Protein AF-0000000080758234 (afdb_homodimer)

Solvent-accessible surface area (backbone atoms only — not comparable to full-atom values): 32566 Å² total; per-residue (Å²): 129,56,72,64,56,44,50,27,36,14,39,44,37,31,36,53,49,39,49,44,68,72,42,46,86,81,41,62,64,44,72,56,88,50,69,44,40,52,51,16,45,50,40,36,71,68,41,52,70,67,55,42,49,50,35,40,37,32,21,43,26,41,46,56,53,49,53,47,31,24,22,54,75,77,44,46,87,85,37,71,50,38,35,35,37,52,49,50,69,71,45,43,77,73,28,36,68,47,39,36,38,42,36,24,74,79,75,70,43,62,50,26,32,26,61,26,68,70,51,84,67,55,54,71,48,68,48,38,78,82,52,51,56,31,35,72,44,64,73,42,71,60,56,70,67,49,50,66,66,45,38,64,57,35,52,51,30,42,53,39,32,74,71,63,38,46,47,87,71,47,74,63,45,45,73,66,44,37,38,56,48,50,51,48,49,50,53,48,52,50,50,52,32,72,76,35,69,59,47,47,47,36,30,49,48,34,49,45,64,19,83,56,44,32,35,39,36,31,32,37,72,97,52,43,29,12,38,38,32,48,48,23,64,76,60,67,54,51,42,60,30,86,88,42,63,34,58,51,88,65,53,62,46,67,72,31,46,41,77,53,39,78,44,62,38,88,95,45,58,41,33,35,32,41,33,31,41,56,14,34,20,38,35,39,33,56,41,68,89,47,68,48,40,53,52,41,35,31,32,51,33,42,72,40,10,29,37,69,64,54,45,45,35,73,29,53,45,77,126,128,56,70,64,56,44,50,28,36,14,38,45,38,31,37,54,50,39,50,45,68,72,41,46,84,82,41,60,63,44,73,56,86,50,70,43,39,52,52,15,45,49,39,35,71,68,42,51,71,67,56,43,50,51,35,39,38,32,22,44,27,40,46,56,53,47,51,46,31,23,23,53,75,77,44,45,88,85,38,69,50,37,36,35,38,51,51,49,68,71,47,43,77,73,28,37,67,46,39,35,38,42,36,24,75,80,75,69,43,63,49,25,33,25,62,27,67,70,53,84,68,56,54,71,48,68,47,38,80,82,52,50,56,32,34,72,45,64,74,41,71,61,56,69,66,50,51,66,66,44,36,65,58,36,51,50,31,41,53,38,32,75,70,63,38,46,48,87,72,47,75,64,45,44,72,67,44,38,38,55,49,49,51,48,48,51,52,46,52,51,49,52,32,71,78,36,72,60,46,47,46,36,29,49,48,34,48,46,64,18,83,56,43,32,35,39,37,31,32,36,72,95,52,44,28,12,38,38,32,47,48,23,65,77,60,66,54,50,43,59,30,86,89,42,64,33,58,51,88,66,53,60,47,69,73,30,45,42,78,52,38,76,43,63,37,89,97,46,57,42,33,36,33,41,33,32,41,56,14,35,20,38,34,39,31,56,41,68,90,48,68,50,40,55,53,42,35,33,31,51,35,43,74,40,10,28,37,68,64,55,45,44,36,74,29,54,44,77,127

Sequence (638 aa):
MSIQTELGKAFEYACLQSIYNELADSQDVVIEQNSALEIARQKYENATPDMQNKMDLGADAAIRVILRLEPQLTTPLTNVPLYLSIQEDARGQQGDVRDILCIRRQNEWEIGLSCKHNHAAVKHSRLSRTIDFGELWFGIPCSESYFIEINPLFDELEELREQGELWRNISNKEERFYVPLLEAFIRELERLNQNNQGVIPERLLHYLLGRNDFYKIITIDNRRVTQVQAFNMYGTLNRNAGRERPLINVQQLPMPTRFYNIGFKPGSRNTVLVALDNGWTISLRIHNARTEVEPSLKFDVQLVGVPPLLYSHFEPWDTMSIQTELGKAFEYACLQSIYNELADSQDVVIEQNSALEIARQKYENATPDMQNKMDLGADAAIRVILRLEPQLTTPLTNVPLYLSIQEDARGQQGDVRDILCIRRQNEWEIGLSCKHNHAAVKHSRLSRTIDFGELWFGIPCSESYFIEINPLFDELEELREQGELWRNISNKEERFYVPLLEAFIRELERLNQNNQGVIPERLLHYLLGRNDFYKIITIDNRRVTQVQAFNMYGTLNRNAGRERPLINVQQLPMPTRFYNIGFKPGSRNTVLVALDNGWTISLRIHNARTEVEPSLKFDVQLVGVPPLLYSHFEPWDT

Organism: Acetivibrio thermocellus (strain ATCC 27405 / DSM 1237 / JCM 9322 / NBRC 103400 / NCIMB 10682 / NRRL B-4536 / VPI 7372) (NCBI:txid203119)

InterPro domains:
  IPR019059 Restriction endonuclease, type II, HaeIII [PF09556] (8-307)

pLDDT: mean 93.43, std 7.17, range [55.69, 98.69]

Secondary structure (DSSP, 8-state):
--HHHHHHHHHHHHHHHHHHHHHTTTS-EEEPP-HHHHHHHHHHHHS-HHHHHHHHHHHHHHHHHHHHH-HHHH--TT--PEEEEEPPHHHHHTT---SEEEEEGGGTEEEEEEEEES------EEEESS--HHHHHHSSPPPHHHHHHHHHHHHHHHHHHHTT-BGGG-TTHIIIIIHHHHHHHHHHHHHHHHHTTTTHHHHHHHHHH-SS-EEEEEEEGGGTEEEEEEE-SSS-SS--BTTB--SS--PPPPPP--EEEEEEPTT-SSEEEEEESTT-EEEEEEE-SSSB--SEEEEEEEEEEB-TT-EEEEEES--/--HHHHHHHHHHHHHHHHHHHHHTTTS-EEEPP-HHHHHHHHHHHHS-HHHHHHHHHHHHHHHHHHHHH-HHHH--TT--PEEEEEPPHHHHHTT---SEEEEEGGGTEEEEEEEEES------EEEESS--HHHHHHSSPPPHHHHHHHHHHHHHHHHHHHTT-BGGG-TTHIIIIIHHHHHHHHHHHHHHHHHTTTTHHHHHHHHHH-SS-EEEEEEEGGGTEEEEEEE-SSS-SS--BTTB--SS--PPPPPP--EEEEEEPTT-SSEEEEEESTT-EEEEEEE-SSSB--SEEEEEEEEEEB-TT-EEEEEES--

Foldseek 3Di:
DDPQVLLQLLLLLLLLVLLCVVAVVPAPEAEDDDPSNVSSPVSNVPDDPVSNVLSNLLSNLQVVVQCLLFVCSRPVPPQDDWYKYADDVVVVLVFAQFGMKIARPVVGAIAGEREGEQDDFWDKDKDFLPDQCCCSQQVHGFDPVLSVQQVVLLVVLVVQLVVFHFPVPDPPCLVSHQQSNLVSVLVRLVVVCVVPAQRSQQSNCCRGHHVHWHWYWYDDRVQQKIKIKTQQQPPSTRDADVVRGRPDDQDHQDGFRDWPDWAADVPDSFWIWTHTPSWWIKIWGWADPDRTRDSMIMTGIDTPTGHPSIDMDMGHSPD/DDPQVLLQLLLLLLLLVLLCVVAVVPAPEAEDDDPSNVSSPVSNVPDDPVSNVLSNLLSNLQVVVQCLLFVCSRPVPPQDDWYKYADDVVVVLVFAQFGMKIARPVVGAIAGEREGEQDDFWDKDKDFLPDQCCCVQQVHGFDPVLSVQQVVLLVVLVVQLVVFHFPVPDPPCLVSHQQSNLVSVLVRLVVVCVVPAQRSQQSNCCRGHHVHWHWYWYDDRVQQKIKIKTQQQPPRTRDADVVRGRPDDQDHQDGFRDWPDWAADVPDSFWIWTHTPSWWIKIWGWADPDRTRDSMIMTGIDTPTGHPSIDMDMGHSPD

Nearest PDB structures (foldseek):
  8tl6-assembly1_A  TM=3.313E-01  e=1.085E+00  Homo sapiens
  6rxt-assembly1_UO  TM=3.086E-01  e=2.098E+00  Thermochaetoides thermophila
  6n31-assembly1_A  TM=2.404E-01  e=1.464E+00  Homo sapiens
  8tnp-assembly1_A  TM=3.410E-01  e=2.227E+00  Homo sapiens
  7ajt-assembly1_UQ  TM=3.211E-01  e=4.852E+00  Saccharomyces cerevisiae S288C

Radius of gyration: 27.01 Å; Cα contacts (8 Å, |Δi|>4): 1315; chains: 2; bounding box: 69×83×59 Å

Structure (mmCIF, N/CA/C/O backbone):
data_AF-0000000080758234-model_v1
#
loop_
_entity.id
_entity.type
_entity.pdbx_description
1 polymer 'Type II site-specific deoxyribonuclease'
#
loop_
_atom_site.group_PDB
_atom_site.id
_atom_site.type_symbol
_atom_site.label_atom_id
_atom_site.label_alt_id
_atom_site.label_comp_id
_atom_site.label_asym_id
_atom_site.label_entity_id
_atom_site.label_seq_id
_atom_site.pdbx_PDB_ins_code
_atom_site.Cartn_x
_atom_site.Cartn_y
_atom_site.Cartn_z
_atom_site.occupancy
_atom_site.B_iso_or_equiv
_atom_site.auth_seq_id
_atom_site.auth_comp_id
_atom_site.auth_asym_id
_atom_site.auth_atom_id
_atom_site.pdbx_PDB_model_num
ATOM 1 N N . MET A 1 1 ? 1.981 33.906 2.078 1 56.47 1 MET A N 1
ATOM 2 C CA . MET A 1 1 ? 1.635 32.5 2.287 1 56.47 1 MET A CA 1
ATOM 3 C C . MET A 1 1 ? 0.884 31.938 1.085 1 56.47 1 MET A C 1
ATOM 5 O O . MET A 1 1 ? 0.025 32.625 0.514 1 56.47 1 MET A O 1
ATOM 9 N N . SER A 1 2 ? 1.388 30.859 0.595 1 69.38 2 SER A N 1
ATOM 10 C CA . SER A 1 2 ? 0.758 30.281 -0.589 1 69.38 2 SER A CA 1
ATOM 11 C C . SER A 1 2 ? -0.684 29.875 -0.306 1 69.38 2 SER A C 1
ATOM 13 O O . SER A 1 2 ? -1.067 29.703 0.852 1 69.38 2 SER A O 1
ATOM 15 N N . ILE A 1 3 ? -1.525 30.078 -1.223 1 69.62 3 ILE A N 1
ATOM 16 C CA . ILE A 1 3 ? -2.926 29.672 -1.146 1 69.62 3 ILE A CA 1
ATOM 17 C C . ILE A 1 3 ? -3.025 28.266 -0.574 1 69.62 3 ILE A C 1
ATOM 19 O O . ILE A 1 3 ? -3.906 27.984 0.241 1 69.62 3 ILE A O 1
ATOM 23 N N . GLN A 1 4 ? -2.082 27.469 -0.827 1 70.56 4 GLN A N 1
ATOM 24 C CA . GLN A 1 4 ? -2.082 26.078 -0.362 1 70.56 4 GLN A CA 1
ATOM 25 C C . GLN A 1 4 ? -1.855 26 1.146 1 70.56 4 GLN A C 1
ATOM 27 O O . GLN A 1 4 ? -2.51 25.219 1.84 1 70.56 4 GLN A O 1
ATOM 32 N N . THR A 1 5 ? -1.015 26.859 1.625 1 76.62 5 THR A N 1
ATOM 33 C CA . THR A 1 5 ? -0.722 26.891 3.053 1 76.62 5 THR A CA 1
ATOM 34 C C . THR A 1 5 ? -1.931 27.391 3.842 1 76.62 5 THR A C 1
ATOM 36 O O . THR A 1 5 ? -2.252 26.844 4.902 1 76.62 5 THR A O 1
ATOM 39 N N . GLU A 1 6 ? -2.631 28.312 3.277 1 85.56 6 GLU A N 1
ATOM 40 C CA . GLU A 1 6 ? -3.799 28.875 3.947 1 85.56 6 GLU A CA 1
ATOM 41 C C . GLU A 1 6 ? -4.934 27.859 4.023 1 85.56 6 GLU A C 1
ATOM 43 O O . GLU A 1 6 ? -5.566 27.703 5.07 1 85.56 6 GLU A O 1
ATOM 48 N N . LEU A 1 7 ? -5.113 27.203 2.971 1 88.31 7 LEU A N 1
ATOM 49 C CA . LEU A 1 7 ? -6.184 26.219 2.926 1 88.31 7 LEU A CA 1
ATOM 50 C C . LEU A 1 7 ? -5.852 25.016 3.803 1 88.31 7 LEU A C 1
ATOM 52 O O . LEU A 1 7 ? -6.75 24.391 4.383 1 88.31 7 LEU A O 1
ATOM 56 N N . GLY A 1 8 ? -4.562 24.75 3.855 1 90.19 8 GLY A N 1
ATOM 57 C CA . GLY A 1 8 ? -4.133 23.688 4.754 1 90.19 8 GLY A CA 1
ATOM 58 C C . GLY A 1 8 ? -4.453 23.969 6.211 1 90.19 8 GLY A C 1
ATOM 59 O O . GLY A 1 8 ? -4.996 23.125 6.91 1 90.19 8 GLY A O 1
ATOM 60 N N . LYS A 1 9 ? -4.18 25.203 6.609 1 92.94 9 LYS A N 1
ATOM 61 C CA . LYS A 1 9 ? -4.457 25.609 7.98 1 92.94 9 LYS A CA 1
ATOM 62 C C . LYS A 1 9 ? -5.957 25.656 8.25 1 92.94 9 LYS A C 1
ATOM 64 O O . LYS A 1 9 ? -6.414 25.25 9.328 1 92.94 9 LYS A O 1
ATOM 69 N N . ALA A 1 10 ? -6.645 26.156 7.305 1 96.12 10 ALA A N 1
ATOM 70 C CA . ALA A 1 10 ? -8.102 26.172 7.426 1 96.12 10 ALA A CA 1
ATOM 71 C C . ALA A 1 10 ? -8.664 24.766 7.602 1 96.12 10 ALA A C 1
ATOM 73 O O . ALA A 1 10 ? -9.57 24.562 8.414 1 96.12 10 ALA A O 1
ATOM 74 N N . PHE A 1 11 ? -8.133 23.859 6.867 1 96.75 11 PHE A N 1
ATOM 75 C CA . PHE A 1 11 ? -8.609 22.484 6.922 1 96.75 11 PHE A CA 1
ATOM 76 C C . PHE A 1 11 ? -8.297 21.859 8.273 1 96.75 11 PHE A C 1
ATOM 78 O O . PHE A 1 11 ? -9.078 21.047 8.781 1 96.75 11 PHE A O 1
ATOM 85 N N . GLU A 1 12 ? -7.148 22.172 8.844 1 96.94 12 GLU A N 1
ATOM 86 C CA . GLU A 1 12 ? -6.84 21.719 10.195 1 96.94 12 GLU A CA 1
ATOM 87 C C . GLU A 1 12 ? -7.941 22.109 11.172 1 96.94 12 GLU A C 1
ATOM 89 O O . GLU A 1 12 ? -8.375 21.281 11.984 1 96.94 12 GLU A O 1
ATOM 94 N N . TYR A 1 13 ? -8.398 23.312 11.062 1 98.12 13 TYR A N 1
ATOM 95 C CA . TYR A 1 13 ? -9.461 23.797 11.938 1 98.12 13 TYR A CA 1
ATOM 96 C C . TYR A 1 13 ? -10.75 23.016 11.711 1 98.12 13 TYR A C 1
ATOM 98 O O . TYR A 1 13 ? -11.43 22.641 12.664 1 98.12 13 TYR A O 1
ATOM 106 N N . ALA A 1 14 ? -11.062 22.812 10.484 1 98.44 14 ALA A N 1
ATOM 107 C CA . ALA A 1 14 ? -12.266 22.047 10.156 1 98.44 14 ALA A CA 1
ATOM 108 C C . ALA A 1 14 ? -12.219 20.656 10.773 1 98.44 14 ALA A C 1
ATOM 110 O O . ALA A 1 14 ? -13.219 20.172 11.312 1 98.44 14 ALA A O 1
ATOM 111 N N . CYS A 1 15 ? -11.094 20 10.695 1 98.38 15 CYS A N 1
ATOM 112 C CA . CYS A 1 15 ? -10.938 18.672 11.266 1 98.38 15 CYS A CA 1
ATOM 113 C C . CYS A 1 15 ? -11.102 18.703 12.781 1 98.38 15 CYS A C 1
ATOM 115 O O . CYS A 1 15 ? -11.797 17.859 13.352 1 98.38 15 CYS A O 1
ATOM 117 N N . LEU A 1 16 ? -10.445 19.688 13.375 1 98.69 16 LEU A N 1
ATOM 118 C CA . LEU A 1 16 ? -10.562 19.828 14.82 1 98.69 16 LEU A CA 1
ATOM 119 C C . LEU A 1 16 ? -12.016 20.031 15.242 1 98.69 16 LEU A C 1
ATOM 121 O O . LEU A 1 16 ? -12.492 19.375 16.172 1 98.69 16 LEU A O 1
ATOM 125 N N . GLN A 1 17 ? -12.703 20.891 14.562 1 98.5 17 GLN A N 1
ATOM 126 C CA . GLN A 1 17 ? -14.102 21.188 14.875 1 98.5 17 GLN A CA 1
ATOM 127 C C . GLN A 1 17 ? -14.984 19.953 14.672 1 98.5 17 GLN A C 1
ATOM 129 O O . GLN A 1 17 ? -15.922 19.734 15.438 1 98.5 17 GLN A O 1
ATOM 134 N N . SER A 1 18 ? -14.695 19.234 13.648 1 98.56 18 SER A N 1
ATOM 135 C CA . SER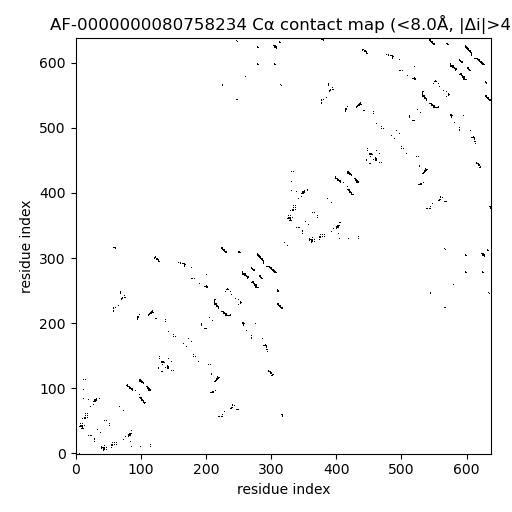 A 1 18 ? -15.461 18.016 13.391 1 98.56 18 SER A CA 1
ATOM 136 C C . SER A 1 18 ? -15.344 17.031 14.539 1 98.56 18 SER A C 1
ATOM 138 O O . SER A 1 18 ? -16.344 16.453 14.969 1 98.56 18 SER A O 1
ATOM 140 N N . ILE A 1 19 ? -14.141 16.812 15.055 1 98.56 19 ILE A N 1
ATOM 141 C CA . ILE A 1 19 ? -13.945 15.93 16.203 1 98.56 19 ILE A CA 1
ATOM 142 C C . ILE A 1 19 ? -14.766 16.438 17.391 1 98.56 19 ILE A C 1
ATOM 144 O O . ILE A 1 19 ? -15.477 15.656 18.031 1 98.56 19 ILE A O 1
ATOM 148 N N . TYR A 1 20 ? -14.641 17.703 17.625 1 98.62 20 TYR A N 1
ATOM 149 C CA . TYR A 1 20 ? -15.352 18.312 18.75 1 98.62 20 TYR A CA 1
ATOM 150 C C . TYR A 1 20 ? -16.859 18.109 18.609 1 98.62 20 TYR A C 1
ATOM 152 O O . TYR A 1 20 ? -17.516 17.672 19.562 1 98.62 20 TYR A O 1
ATOM 160 N N . ASN A 1 21 ? -17.359 18.391 17.453 1 98.06 21 ASN A N 1
ATOM 161 C CA . ASN A 1 21 ? -18.781 18.281 17.219 1 98.06 21 ASN A CA 1
ATOM 162 C C . ASN A 1 21 ? -19.281 16.859 17.438 1 98.06 21 ASN A C 1
ATOM 164 O O . ASN A 1 21 ? -20.391 16.641 17.938 1 98.06 21 ASN A O 1
ATOM 168 N N . GLU A 1 22 ? -18.484 15.906 17.047 1 97.56 22 GLU A N 1
ATOM 169 C CA . GLU A 1 22 ? -18.875 14.5 17.125 1 97.56 22 GLU A CA 1
ATOM 170 C C . GLU A 1 22 ? -18.828 13.992 18.562 1 97.56 22 GLU A C 1
ATOM 172 O O . GLU A 1 22 ? -19.562 13.078 18.922 1 97.56 22 GLU A O 1
ATOM 177 N N . LEU A 1 23 ? -17.953 14.594 19.328 1 98.06 23 LEU A N 1
ATOM 178 C CA . LEU A 1 23 ? -17.656 13.938 20.594 1 98.06 23 LEU A CA 1
ATOM 179 C C . LEU A 1 23 ? -18.156 14.781 21.766 1 98.06 23 LEU A C 1
ATOM 181 O O . LEU A 1 23 ? -18.281 14.273 22.891 1 98.06 23 LEU A O 1
ATOM 185 N N . ALA A 1 24 ? -18.453 16.016 21.594 1 97.31 24 ALA A N 1
ATOM 186 C CA . ALA A 1 24 ? -18.719 16.953 22.688 1 97.31 24 ALA A CA 1
ATOM 187 C C . ALA A 1 24 ? -20.016 16.625 23.406 1 97.31 24 ALA A C 1
ATOM 189 O O . ALA A 1 24 ? -20.203 16.969 24.578 1 97.31 24 ALA A O 1
ATOM 190 N N . ASP A 1 25 ? -20.922 15.992 22.797 1 96.12 25 ASP A N 1
ATOM 191 C CA . ASP A 1 25 ? -22.219 15.68 23.406 1 96.12 25 ASP A CA 1
ATOM 192 C C . ASP A 1 25 ? -22.094 14.492 24.359 1 96.12 25 ASP A C 1
ATOM 194 O O . ASP A 1 25 ? -22.875 14.359 25.297 1 96.12 25 ASP A O 1
ATOM 198 N N . SER A 1 26 ? -21.141 13.648 24.141 1 95.69 26 SER A N 1
ATOM 199 C CA . SER A 1 26 ? -21.094 12.391 24.875 1 95.69 26 SER A CA 1
ATOM 200 C C . SER A 1 26 ? -20 12.422 25.938 1 95.69 26 SER A C 1
ATOM 202 O O . SER A 1 26 ? -19.953 11.555 26.812 1 95.69 26 SER A O 1
ATOM 204 N N . GLN A 1 27 ? -19.188 13.406 25.859 1 97.06 27 GLN A N 1
ATOM 205 C CA . GLN A 1 27 ? -18.094 13.484 26.828 1 97.06 27 GLN A CA 1
ATOM 206 C C . GLN A 1 27 ? -17.547 14.906 26.938 1 97.06 27 GLN A C 1
ATOM 208 O O . GLN A 1 27 ? -17.828 15.75 26.078 1 97.06 27 GLN A O 1
ATOM 213 N N . ASP A 1 28 ? -16.797 15.125 27.953 1 97.62 28 ASP A N 1
ATOM 214 C CA . ASP A 1 28 ? -16.125 16.422 28.125 1 97.62 28 ASP A CA 1
ATOM 215 C C . ASP A 1 28 ? -14.953 16.562 27.141 1 97.62 28 ASP A C 1
ATOM 217 O O . ASP A 1 28 ? -14.039 15.734 27.141 1 97.62 28 ASP A O 1
ATOM 221 N N . VAL A 1 29 ? -15.008 17.547 26.281 1 98.38 29 VAL A N 1
ATOM 222 C CA . VAL A 1 29 ? -13.961 17.828 25.312 1 98.38 29 VAL A CA 1
ATOM 223 C C . VAL A 1 29 ? -13.484 19.281 25.469 1 98.38 29 VAL A C 1
ATOM 225 O O . VAL A 1 29 ? -14.297 20.203 25.5 1 98.38 29 VAL A O 1
ATOM 228 N N . VAL A 1 30 ? -12.148 19.469 25.594 1 98.44 30 VAL A N 1
ATOM 229 C CA . VAL A 1 30 ? -11.555 20.781 25.766 1 98.44 30 VAL A CA 1
ATOM 230 C C . VAL A 1 30 ? -10.656 21.109 24.578 1 98.44 30 VAL A C 1
ATOM 232 O O . VAL A 1 30 ? -9.742 20.359 24.25 1 98.44 30 VAL A O 1
ATOM 235 N N . ILE A 1 31 ? -10.898 22.219 23.938 1 98.31 31 ILE A N 1
ATOM 236 C CA . ILE A 1 31 ? -10.016 22.703 22.891 1 98.31 31 ILE A CA 1
ATOM 237 C C . ILE A 1 31 ? -8.977 23.641 23.484 1 98.31 31 ILE A C 1
ATOM 239 O O . ILE A 1 31 ? -9.32 24.688 24.031 1 98.31 31 ILE A O 1
ATOM 243 N N . GLU A 1 32 ? -7.777 23.266 23.359 1 97.5 32 GLU A N 1
ATOM 244 C CA . GLU A 1 32 ? -6.703 24.094 23.891 1 97.5 32 GLU A CA 1
ATOM 245 C C . GLU A 1 32 ? -6.527 25.359 23.047 1 97.5 32 GLU A C 1
ATOM 247 O O . GLU A 1 32 ? -6.441 25.297 21.828 1 97.5 32 GLU A O 1
ATOM 252 N N . GLN A 1 33 ? -6.449 26.438 23.828 1 96.25 33 GLN A N 1
ATOM 253 C CA . GLN A 1 33 ? -6.297 27.719 23.172 1 96.25 33 GLN A CA 1
ATOM 254 C C . GLN A 1 33 ? -4.824 28.062 22.953 1 96.25 33 GLN A C 1
ATOM 256 O O . GLN A 1 33 ? -4.039 28.062 23.906 1 96.25 33 GLN A O 1
ATOM 261 N N . ASN A 1 34 ? -4.426 28.297 21.734 1 94.25 34 ASN A N 1
ATOM 262 C CA . ASN A 1 34 ? -3.08 28.75 21.406 1 94.25 34 ASN A CA 1
ATOM 263 C C . ASN A 1 34 ? -3.061 29.531 20.094 1 94.25 34 ASN A C 1
ATOM 265 O O . ASN A 1 34 ? -4.105 29.734 19.469 1 94.25 34 ASN A O 1
ATOM 269 N N . SER A 1 35 ? -1.95 30.062 19.734 1 94 35 SER A N 1
ATOM 270 C CA . SER A 1 35 ? -1.834 30.922 18.562 1 94 35 SER A CA 1
ATOM 271 C C . SER A 1 35 ? -2.133 30.141 17.281 1 94 35 SER A C 1
ATOM 273 O O . SER A 1 35 ? -2.738 30.688 16.359 1 94 35 SER A O 1
ATOM 275 N N . ALA A 1 36 ? -1.706 28.938 17.234 1 94.12 36 ALA A N 1
ATOM 276 C CA . ALA A 1 36 ? -1.943 28.109 16.047 1 94.12 36 ALA A CA 1
ATOM 277 C C . ALA A 1 36 ? -3.438 27.922 15.812 1 94.12 36 ALA A C 1
ATOM 279 O O . ALA A 1 36 ? -3.898 27.969 14.664 1 94.12 36 ALA A O 1
ATOM 280 N N . LEU A 1 37 ? -4.164 27.703 16.859 1 96.69 37 LEU A N 1
ATOM 281 C CA . LEU A 1 37 ? -5.613 27.562 16.75 1 96.69 37 LEU A CA 1
ATOM 282 C C . LEU A 1 37 ? -6.242 28.828 16.188 1 96.69 37 LEU A C 1
ATOM 284 O O . LEU A 1 37 ? -7.094 28.766 15.305 1 96.69 37 LEU A O 1
ATOM 288 N N . GLU A 1 38 ? -5.809 29.891 16.703 1 96.25 38 GLU A N 1
ATOM 289 C CA . GLU A 1 38 ? -6.348 31.188 16.266 1 96.25 38 GLU A CA 1
ATOM 290 C C . GLU A 1 38 ? -6.086 31.422 14.789 1 96.25 38 GLU A C 1
ATOM 292 O O . GLU A 1 38 ? -6.973 31.875 14.055 1 96.25 38 GLU A O 1
ATOM 297 N N . ILE A 1 39 ? -4.918 31.141 14.414 1 95.25 39 ILE A N 1
ATOM 298 C CA . ILE A 1 39 ? -4.543 31.328 13.016 1 95.25 39 ILE A CA 1
ATOM 299 C C . ILE A 1 39 ? -5.383 30.406 12.133 1 95.25 39 ILE A C 1
ATOM 301 O O . ILE A 1 39 ? -5.926 30.844 11.109 1 95.25 39 ILE A O 1
ATOM 305 N N . ALA A 1 40 ? -5.48 29.156 12.484 1 96 40 ALA A N 1
ATOM 306 C CA . ALA A 1 40 ? -6.266 28.188 11.719 1 96 40 ALA A CA 1
ATOM 307 C C . ALA A 1 40 ? -7.727 28.625 11.625 1 96 40 ALA A C 1
ATOM 309 O O . ALA A 1 40 ? -8.336 28.547 10.555 1 96 40 ALA A O 1
ATOM 310 N N . ARG A 1 41 ? -8.258 29.094 12.695 1 97.44 41 ARG A N 1
ATOM 311 C CA . ARG A 1 41 ? -9.641 29.578 12.742 1 97.44 41 ARG A CA 1
ATOM 312 C C . ARG A 1 41 ? -9.844 30.75 11.797 1 97.44 41 ARG A C 1
ATOM 314 O O . ARG A 1 41 ? -10.812 30.781 11.031 1 97.44 41 ARG A O 1
ATOM 321 N N . GLN A 1 42 ? -8.922 31.625 11.844 1 96.94 42 GLN A N 1
ATOM 322 C CA . GLN A 1 42 ? -9.016 32.781 10.984 1 96.94 42 GLN A CA 1
ATOM 323 C C . GLN A 1 42 ? -8.977 32.406 9.508 1 96.94 42 GLN A C 1
ATOM 325 O O . GLN A 1 42 ? -9.734 32.938 8.695 1 96.94 42 GLN A O 1
ATOM 330 N N . LYS A 1 43 ? -8.07 31.531 9.219 1 96.75 43 LYS A N 1
ATOM 331 C CA . LYS A 1 43 ? -7.98 31.078 7.836 1 96.75 43 LYS A CA 1
ATOM 332 C C . LYS A 1 43 ? -9.273 30.391 7.391 1 96.75 43 LYS A C 1
ATOM 334 O O . LYS A 1 43 ? -9.719 30.578 6.258 1 96.75 43 LYS A O 1
ATOM 339 N N . TYR A 1 44 ? -9.867 29.641 8.234 1 97.19 44 TYR A N 1
ATOM 340 C CA . TYR A 1 44 ? -11.133 28.984 7.934 1 97.19 44 TYR A CA 1
ATOM 341 C C . TYR A 1 44 ? -12.242 30 7.734 1 97.19 44 TYR A C 1
ATOM 343 O O . TYR A 1 44 ? -12.977 29.938 6.746 1 97.19 44 TYR A O 1
ATOM 351 N N . GLU A 1 45 ? -12.32 30.969 8.617 1 97.25 45 GLU A N 1
ATOM 352 C CA . GLU A 1 45 ? -13.375 31.969 8.578 1 97.25 45 GLU A CA 1
ATOM 353 C C . GLU A 1 45 ? -13.234 32.875 7.359 1 97.25 45 GLU A C 1
ATOM 355 O O . GLU A 1 45 ? -14.227 33.438 6.871 1 97.25 45 GLU A O 1
ATOM 360 N N . ASN A 1 46 ? -12.031 32.969 6.891 1 95.62 46 ASN A N 1
ATOM 361 C CA . ASN A 1 46 ? -11.766 33.812 5.742 1 95.62 46 ASN A CA 1
ATOM 362 C C . ASN A 1 46 ? -12.016 33.094 4.426 1 95.62 46 ASN A C 1
ATOM 364 O O . ASN A 1 46 ? -12.07 33.719 3.365 1 95.62 46 ASN A O 1
ATOM 368 N N . ALA A 1 47 ? -12.109 31.812 4.477 1 94.75 47 ALA A N 1
ATOM 369 C CA . ALA A 1 47 ? -12.398 31.062 3.262 1 94.75 47 ALA A CA 1
ATOM 370 C C . ALA A 1 47 ? -13.828 31.312 2.783 1 94.75 47 ALA A C 1
ATOM 372 O O . ALA A 1 47 ? -14.672 31.766 3.551 1 94.75 47 ALA A O 1
ATOM 373 N N . THR A 1 48 ? -14.07 31.031 1.502 1 95.25 48 THR A N 1
ATOM 374 C CA . THR A 1 48 ? -15.422 31.188 0.958 1 95.25 48 THR A CA 1
ATOM 375 C C . THR A 1 48 ? -16.359 30.156 1.569 1 95.25 48 THR A C 1
ATOM 377 O O . THR A 1 48 ? -15.93 29.078 2.006 1 95.25 48 THR A O 1
ATOM 380 N N . PRO A 1 49 ? -17.641 30.469 1.58 1 96.19 49 PRO A N 1
ATOM 381 C CA . PRO A 1 49 ? -18.594 29.5 2.119 1 96.19 49 PRO A CA 1
ATOM 382 C C . PRO A 1 49 ? -18.531 28.141 1.421 1 96.19 49 PRO A C 1
ATOM 384 O O . PRO A 1 49 ? -18.656 27.109 2.072 1 96.19 49 PRO A O 1
ATOM 387 N N . ASP A 1 50 ? -18.328 28.219 0.217 1 95.44 50 ASP A N 1
ATOM 388 C CA . ASP A 1 50 ? -18.203 26.969 -0.535 1 95.44 50 ASP A CA 1
ATOM 389 C C . ASP A 1 50 ? -17 26.156 -0.072 1 95.44 50 ASP A C 1
ATOM 391 O O . ASP A 1 50 ? -17.109 24.953 0.14 1 95.44 50 ASP A O 1
ATOM 395 N N . MET A 1 51 ? -15.922 26.812 0.051 1 94.94 51 MET A N 1
ATOM 396 C CA . MET A 1 51 ? -14.703 26.141 0.504 1 94.94 51 MET A CA 1
ATOM 397 C C . MET A 1 51 ? -14.859 25.641 1.934 1 94.94 51 MET A C 1
ATOM 399 O O . MET A 1 51 ? -14.422 24.531 2.256 1 94.94 51 MET A O 1
ATOM 403 N N . GLN A 1 52 ? -15.5 26.406 2.754 1 96.75 52 GLN A N 1
ATOM 404 C CA . GLN A 1 52 ? -15.781 25.969 4.117 1 96.75 52 GLN A CA 1
ATOM 405 C C . GLN A 1 52 ? -16.609 24.688 4.125 1 96.75 52 GLN A C 1
ATOM 407 O O . GLN A 1 52 ? -16.312 23.75 4.848 1 96.75 52 GLN A O 1
ATOM 412 N N . ASN A 1 53 ? -17.578 24.703 3.324 1 96.56 53 ASN A N 1
ATOM 413 C CA . ASN A 1 53 ? -18.453 23.531 3.236 1 96.56 53 ASN A CA 1
ATOM 414 C C . ASN A 1 53 ? -17.688 22.281 2.791 1 96.56 53 ASN A C 1
ATOM 416 O O . ASN A 1 53 ? -17.859 21.203 3.354 1 96.56 53 ASN A O 1
ATOM 420 N N . LYS A 1 54 ? -16.844 22.453 1.817 1 95.62 54 LYS A N 1
ATOM 421 C CA . LYS A 1 54 ? -16.031 21.344 1.34 1 95.62 54 LYS A CA 1
ATOM 422 C C . LYS A 1 54 ? -15.109 20.828 2.441 1 95.62 54 LYS A C 1
ATOM 424 O O . LYS A 1 54 ? -15.008 19.609 2.65 1 95.62 54 LYS A O 1
ATOM 429 N N . MET A 1 55 ? -14.484 21.734 3.162 1 96.62 55 MET A N 1
ATOM 430 C CA . MET A 1 55 ? -13.578 21.359 4.242 1 96.62 55 MET A CA 1
ATOM 431 C C . MET A 1 55 ? -14.328 20.609 5.344 1 96.62 55 MET A C 1
ATOM 433 O O . MET A 1 55 ? -13.836 19.625 5.879 1 96.62 55 MET A O 1
ATOM 437 N N . ASP A 1 56 ? -15.523 21.094 5.578 1 97.75 56 ASP A N 1
ATOM 438 C CA . ASP A 1 56 ? -16.328 20.469 6.625 1 97.75 56 ASP A CA 1
ATOM 439 C C . ASP A 1 56 ? -16.734 19.047 6.23 1 97.75 56 ASP A C 1
ATOM 441 O O . ASP A 1 56 ? -16.609 18.125 7.027 1 97.75 56 ASP A O 1
ATOM 445 N N . LEU A 1 57 ? -17.203 18.906 5.031 1 97.25 57 LEU A N 1
ATOM 446 C CA . LEU A 1 57 ? -17.578 17.578 4.543 1 97.25 57 LEU A CA 1
ATOM 447 C C . LEU A 1 57 ? -16.391 16.641 4.527 1 97.25 57 LEU A C 1
ATOM 449 O O . LEU A 1 57 ? -16.516 15.477 4.941 1 97.25 57 LEU A O 1
ATOM 453 N N . GLY A 1 58 ? -15.242 17.141 4.035 1 96.75 58 GLY A N 1
ATOM 454 C CA . GLY A 1 58 ? -14.031 16.344 4.023 1 96.75 58 GLY A CA 1
ATOM 455 C C . GLY A 1 58 ? -13.57 15.93 5.414 1 96.75 58 GLY A C 1
ATOM 456 O O . GLY A 1 58 ? -13.172 14.789 5.629 1 96.75 58 GLY A O 1
ATOM 457 N N . ALA A 1 59 ? -13.672 16.875 6.289 1 98.12 59 ALA A N 1
ATOM 458 C CA . ALA A 1 59 ? -13.281 16.625 7.676 1 98.12 59 ALA A CA 1
ATOM 459 C C . ALA A 1 59 ? -14.203 15.586 8.32 1 98.12 59 ALA A C 1
ATOM 461 O O . ALA A 1 59 ? -13.742 14.648 8.977 1 98.12 59 ALA A O 1
ATOM 462 N N . ASP A 1 60 ? -15.469 15.75 8.102 1 98 60 ASP A N 1
ATOM 463 C CA . ASP A 1 60 ? -16.453 14.828 8.68 1 98 60 ASP A CA 1
ATOM 464 C C . ASP A 1 60 ? -16.219 13.398 8.188 1 98 60 ASP A C 1
ATOM 466 O O . ASP A 1 60 ? -16.312 12.445 8.961 1 98 60 ASP A O 1
ATOM 470 N N . ALA A 1 61 ? -15.938 13.289 6.941 1 95.88 61 ALA A N 1
ATOM 471 C CA . ALA A 1 61 ? -15.648 11.977 6.371 1 95.88 61 ALA A CA 1
ATOM 472 C C . ALA A 1 61 ? -14.438 11.336 7.039 1 95.88 61 ALA A C 1
ATOM 474 O O . ALA A 1 61 ? -14.461 10.156 7.391 1 95.88 61 ALA A O 1
ATOM 475 N N . ALA A 1 62 ? -13.422 12.102 7.215 1 97.44 62 ALA A N 1
ATOM 476 C CA . ALA A 1 62 ? -12.203 11.602 7.852 1 97.44 62 ALA A CA 1
ATOM 477 C C . ALA A 1 62 ? -12.469 11.172 9.289 1 97.44 62 ALA A C 1
ATOM 479 O O . ALA A 1 62 ? -12.039 10.102 9.711 1 97.44 62 ALA A O 1
ATOM 480 N N . ILE A 1 63 ? -13.211 12.008 9.992 1 97.88 63 ILE A N 1
ATOM 481 C CA . ILE A 1 63 ? -13.422 11.773 11.414 1 97.88 63 ILE A CA 1
ATOM 482 C C . ILE A 1 63 ? -14.312 10.555 11.617 1 97.88 63 ILE A C 1
ATOM 484 O O . ILE A 1 63 ? -14.125 9.781 12.562 1 97.88 63 ILE A O 1
ATOM 488 N N . ARG A 1 64 ? -15.203 10.328 10.734 1 94.5 64 ARG A N 1
ATOM 489 C CA . ARG A 1 64 ? -16 9.109 10.797 1 94.5 64 ARG A CA 1
ATOM 490 C C . ARG A 1 64 ? -15.117 7.871 10.758 1 94.5 64 ARG A C 1
ATOM 492 O O . ARG A 1 64 ? -15.328 6.93 11.523 1 94.5 64 ARG A O 1
ATOM 499 N N . VAL A 1 65 ? -14.156 7.898 9.922 1 94.5 65 VAL A N 1
ATOM 500 C CA . VAL A 1 65 ? -13.242 6.77 9.781 1 94.5 65 VAL A CA 1
ATOM 501 C C . VAL A 1 65 ? -12.391 6.633 11.047 1 94.5 65 VAL A C 1
ATOM 503 O O . VAL A 1 65 ? -12.273 5.543 11.609 1 94.5 65 VAL A O 1
ATOM 506 N N . ILE A 1 66 ? -11.867 7.734 11.516 1 97.44 66 ILE A N 1
ATOM 507 C CA . ILE A 1 66 ? -10.93 7.727 12.633 1 97.44 66 ILE A CA 1
ATOM 508 C C . ILE A 1 66 ? -11.648 7.27 13.898 1 97.44 66 ILE A C 1
ATOM 510 O O . ILE A 1 66 ? -11.078 6.539 14.719 1 97.44 66 ILE A O 1
ATOM 514 N N . LEU A 1 67 ? -12.891 7.621 14.07 1 96.06 67 LEU A N 1
ATOM 515 C CA . LEU A 1 67 ? -13.656 7.207 15.234 1 96.06 67 LEU A CA 1
ATOM 516 C C . LEU A 1 67 ? -13.859 5.695 15.242 1 96.06 67 LEU A C 1
ATOM 518 O O . LEU A 1 67 ? -13.898 5.074 16.312 1 96.06 67 LEU A O 1
ATOM 522 N N . ARG A 1 68 ? -13.922 5.113 14.109 1 91.69 68 ARG A N 1
ATOM 523 C CA . ARG A 1 68 ? -14.047 3.66 14.008 1 91.69 68 ARG A CA 1
ATOM 524 C C . ARG A 1 68 ? -12.727 2.973 14.344 1 91.69 68 ARG A C 1
ATOM 526 O O . ARG A 1 68 ? -12.711 1.83 14.805 1 91.69 68 ARG A O 1
ATOM 533 N N . LEU A 1 69 ? -11.664 3.715 14.156 1 95.62 69 LEU A N 1
ATOM 534 C CA . LEU A 1 69 ? -10.344 3.127 14.32 1 95.62 69 LEU A CA 1
ATOM 535 C C . LEU A 1 69 ? -9.836 3.324 15.75 1 95.62 69 LEU A C 1
ATOM 537 O O . LEU A 1 69 ? -8.938 2.609 16.188 1 95.62 69 LEU A O 1
ATOM 541 N N . GLU A 1 70 ? -10.391 4.332 16.469 1 97.19 70 GLU A N 1
ATOM 542 C CA . GLU A 1 70 ? -9.812 4.703 17.766 1 97.19 70 GLU A CA 1
ATOM 543 C C . GLU A 1 70 ? -10.867 4.656 18.859 1 97.19 70 GLU A C 1
ATOM 545 O O . GLU A 1 70 ? -11.469 5.676 19.203 1 97.19 70 GLU A O 1
ATOM 550 N N . PRO A 1 71 ? -10.992 3.539 19.531 1 96.06 71 PRO A N 1
ATOM 551 C CA . PRO A 1 71 ? -11.977 3.434 20.609 1 96.06 71 PRO A CA 1
ATOM 552 C C . PRO A 1 71 ? -11.719 4.426 21.75 1 96.06 71 PRO A C 1
ATOM 554 O O . PRO A 1 71 ? -12.656 4.844 22.422 1 96.06 71 PRO A O 1
ATOM 557 N N . GLN A 1 72 ? -10.5 4.848 21.938 1 96.62 72 GLN A N 1
ATOM 558 C CA . GLN A 1 72 ? -10.156 5.77 23.016 1 96.62 72 GLN A CA 1
ATOM 559 C C . GLN A 1 72 ? -10.773 7.145 22.781 1 96.62 72 GLN A C 1
ATOM 561 O O . GLN A 1 72 ? -10.883 7.949 23.703 1 96.62 72 GLN A O 1
ATOM 566 N N . LEU A 1 73 ? -11.156 7.402 21.562 1 97.38 73 LEU A N 1
ATOM 567 C CA . LEU A 1 73 ? -11.82 8.664 21.25 1 97.38 73 LEU A CA 1
ATOM 568 C C . LEU A 1 73 ? -13.297 8.602 21.641 1 97.38 73 LEU A C 1
ATOM 570 O O . LEU A 1 73 ? -13.836 9.555 22.203 1 97.38 73 LEU A O 1
ATOM 574 N N . THR A 1 74 ? -13.922 7.469 21.422 1 95.75 74 THR A N 1
ATOM 575 C CA . THR A 1 74 ? -15.375 7.367 21.547 1 95.75 74 THR A CA 1
ATOM 576 C C . THR A 1 74 ? -15.773 6.828 22.906 1 95.75 74 THR A C 1
ATOM 578 O O . THR A 1 74 ? -16.922 6.996 23.344 1 95.75 74 THR A O 1
ATOM 581 N N . THR A 1 75 ? -14.875 6.117 23.531 1 95.62 75 THR A N 1
ATOM 582 C CA . THR A 1 75 ? -15.125 5.508 24.828 1 95.62 75 THR A CA 1
ATOM 583 C C . THR A 1 75 ? -14.141 6.027 25.875 1 95.62 75 THR A C 1
ATOM 585 O O . THR A 1 75 ? -13.133 5.383 26.156 1 95.62 75 THR A O 1
ATOM 588 N N . PRO A 1 76 ? -14.492 7.062 26.594 1 92.5 76 PRO A N 1
ATOM 589 C CA . PRO A 1 76 ? -13.531 7.75 27.453 1 92.5 76 PRO A CA 1
ATOM 590 C C . PRO A 1 76 ? -13.281 7.012 28.766 1 92.5 76 PRO A C 1
ATOM 592 O O . PRO A 1 76 ? -12.258 7.23 29.422 1 92.5 76 PRO A O 1
ATOM 595 N N . LEU A 1 77 ? -14.273 6.133 29.188 1 93.69 77 LEU A N 1
ATOM 596 C CA . LEU A 1 77 ? -14.195 5.535 30.516 1 93.69 77 LEU A CA 1
ATOM 597 C C . LEU A 1 77 ? -13.906 6.598 31.562 1 93.69 77 LEU A C 1
ATOM 599 O O . LEU A 1 77 ? -14.695 7.527 31.75 1 93.69 77 LEU A O 1
ATOM 603 N N . THR A 1 78 ? -12.75 6.531 32.25 1 93.06 78 THR A N 1
ATOM 604 C CA . THR A 1 78 ? -12.43 7.512 33.281 1 93.06 78 THR A CA 1
ATOM 605 C C . THR A 1 78 ? -11.453 8.555 32.75 1 93.06 78 THR A C 1
ATOM 607 O O . THR A 1 78 ? -11.016 9.438 33.5 1 93.06 78 THR A O 1
ATOM 610 N N . ASN A 1 79 ? -11.164 8.516 31.547 1 94.31 79 ASN A N 1
ATOM 611 C CA . ASN A 1 79 ? -10.125 9.367 30.984 1 94.31 79 ASN A CA 1
ATOM 612 C C . ASN A 1 79 ? -10.711 10.641 30.375 1 94.31 79 ASN A C 1
ATOM 614 O O . ASN A 1 79 ? -10.602 10.859 29.172 1 94.31 79 ASN A O 1
ATOM 618 N N . VAL A 1 80 ? -11.242 11.438 31.266 1 95.81 80 VAL A N 1
ATOM 619 C CA . VAL A 1 80 ? -11.883 12.688 30.859 1 95.81 80 VAL A CA 1
ATOM 620 C C . VAL A 1 80 ? -11.211 13.859 31.562 1 95.81 80 VAL A C 1
ATOM 622 O O . VAL A 1 80 ? -10.75 13.727 32.719 1 95.81 80 VAL A O 1
ATOM 625 N N . PRO A 1 81 ? -11.062 14.977 30.875 1 97.69 81 PRO A N 1
ATOM 626 C CA . PRO A 1 81 ? -11.57 15.312 29.547 1 97.69 81 PRO A CA 1
ATOM 627 C C . PRO A 1 81 ? -10.641 14.859 28.422 1 97.69 81 PRO A C 1
ATOM 629 O O . PRO A 1 81 ? -9.5 14.453 28.688 1 97.69 81 PRO A O 1
ATOM 632 N N . LEU A 1 82 ? -11.156 14.875 27.141 1 98.44 82 LEU A N 1
ATOM 633 C CA . LEU A 1 82 ? -10.352 14.812 25.922 1 98.44 82 LEU A CA 1
ATOM 634 C C . LEU A 1 82 ? -9.852 16.203 25.516 1 98.44 82 LEU A C 1
ATOM 636 O O . LEU A 1 82 ? -10.641 17.141 25.406 1 98.44 82 LEU A O 1
ATOM 640 N N . TYR A 1 83 ? -8.555 16.328 25.344 1 98.38 83 TYR A N 1
ATOM 641 C CA . TYR A 1 83 ? -7.988 17.594 24.906 1 98.38 83 TYR A CA 1
ATOM 642 C C . TYR A 1 83 ? -7.691 17.578 23.422 1 98.38 83 TYR A C 1
ATOM 644 O O . TYR A 1 83 ? -7.125 16.609 22.906 1 98.38 83 TYR A O 1
ATOM 652 N N . LEU A 1 84 ? -8.148 18.594 22.734 1 98.5 84 LEU A N 1
ATOM 653 C CA . LEU A 1 84 ? -7.832 18.812 21.328 1 98.5 84 LEU A CA 1
ATOM 654 C C . LEU A 1 84 ? -6.938 20.031 21.141 1 98.5 84 LEU A C 1
ATOM 656 O O . LEU A 1 84 ? -7.16 21.062 21.781 1 98.5 84 LEU A O 1
ATOM 660 N N . SER A 1 85 ? -5.906 19.875 20.328 1 97.38 85 SER A N 1
ATOM 661 C CA . SER A 1 85 ? -5 21 20.125 1 97.38 85 SER A CA 1
ATOM 662 C C . SER A 1 85 ? -4.441 21.031 18.719 1 97.38 85 SER A C 1
ATOM 664 O O . SER A 1 85 ? -4.199 19.969 18.109 1 97.38 85 SER A O 1
ATOM 666 N N . ILE A 1 86 ? -4.305 22.219 18.109 1 96.62 86 ILE A N 1
ATOM 667 C CA . ILE A 1 86 ? -3.547 22.406 16.891 1 96.62 86 ILE A CA 1
ATOM 668 C C . ILE A 1 86 ? -2.08 22.688 17.219 1 96.62 86 ILE A C 1
ATOM 670 O O . ILE A 1 86 ? -1.775 23.531 18.062 1 96.62 86 ILE A O 1
ATOM 674 N N . GLN A 1 87 ? -1.247 21.922 16.594 1 92.12 87 GLN A N 1
ATOM 675 C CA . GLN A 1 87 ? 0.173 22.031 16.906 1 92.12 87 GLN A CA 1
ATOM 676 C C . GLN A 1 87 ? 0.782 23.281 16.281 1 92.12 87 GLN A C 1
ATOM 678 O O . GLN A 1 87 ? 0.436 23.656 15.148 1 92.12 87 GLN A O 1
ATOM 683 N N . GLU A 1 88 ? 1.687 23.766 17.016 1 85.62 88 GLU A N 1
ATOM 684 C CA . GLU A 1 88 ? 2.404 24.938 16.531 1 85.62 88 GLU A CA 1
ATOM 685 C C . GLU A 1 88 ? 3.516 24.547 15.555 1 85.62 88 GLU A C 1
ATOM 687 O O . GLU A 1 88 ? 4.047 23.438 15.641 1 85.62 88 GLU A O 1
ATOM 692 N N . ASP A 1 89 ? 3.846 25.297 14.648 1 71.88 89 ASP A N 1
ATOM 693 C CA . ASP A 1 89 ? 4.797 25.062 13.57 1 71.88 89 ASP A CA 1
ATOM 694 C C . ASP A 1 89 ? 6.145 24.609 14.117 1 71.88 89 ASP A C 1
ATOM 696 O O . ASP A 1 89 ? 6.844 23.812 13.484 1 71.88 89 ASP A O 1
ATOM 700 N N . ALA A 1 90 ? 6.43 25.094 15.25 1 68.69 90 ALA A N 1
ATOM 701 C CA . ALA A 1 90 ? 7.734 24.781 15.82 1 68.69 90 ALA A CA 1
ATOM 702 C C . ALA A 1 90 ? 7.898 23.266 16 1 68.69 90 ALA A C 1
ATOM 704 O O . ALA A 1 90 ? 9.008 22.734 15.883 1 68.69 90 ALA A O 1
ATOM 705 N N . ARG A 1 91 ? 6.848 22.594 16.203 1 68.44 91 ARG A N 1
ATOM 706 C CA . ARG A 1 91 ? 6.898 21.156 16.422 1 68.44 91 ARG A CA 1
ATOM 707 C C . ARG A 1 91 ? 7.195 20.406 15.117 1 68.44 91 ARG A C 1
ATOM 709 O O . ARG A 1 91 ? 7.855 19.375 15.133 1 68.44 91 ARG A O 1
ATOM 716 N N . GLY A 1 92 ? 6.742 20.969 14.125 1 62.94 92 GLY A N 1
ATOM 717 C CA . GLY A 1 92 ? 7.062 20.422 12.812 1 62.94 92 GLY A CA 1
ATOM 718 C C . GLY A 1 92 ? 8.555 20.422 12.516 1 62.94 92 GLY A C 1
ATOM 719 O O . GLY A 1 92 ? 9.078 19.453 11.953 1 62.94 92 GLY A O 1
ATOM 720 N N . GLN A 1 93 ? 9.188 21.422 12.984 1 62.31 93 GLN A N 1
ATOM 721 C CA . GLN A 1 93 ? 10.633 21.531 12.797 1 62.31 93 GLN A CA 1
ATOM 722 C C . GLN A 1 93 ? 11.367 20.422 13.562 1 62.31 93 GLN A C 1
ATOM 724 O O . GLN A 1 93 ? 12.438 19.984 13.133 1 62.31 93 GLN A O 1
ATOM 729 N N . GLN A 1 94 ? 10.68 19.922 14.562 1 64.62 94 GLN A N 1
ATOM 730 C CA . GLN A 1 94 ? 11.297 18.875 15.383 1 64.62 94 GLN A CA 1
ATOM 731 C C . GLN A 1 94 ? 10.93 17.484 14.875 1 64.62 94 GLN A C 1
ATOM 733 O O . GLN A 1 94 ? 11.25 16.484 15.516 1 64.62 94 GLN A O 1
ATOM 738 N N . GLY A 1 95 ? 10.219 17.5 13.828 1 69.38 95 GLY A N 1
ATOM 739 C CA . GLY A 1 95 ? 9.961 16.203 13.203 1 69.38 95 GLY A CA 1
ATOM 740 C C . GLY A 1 95 ? 8.562 15.68 13.477 1 69.38 95 GLY A C 1
ATOM 741 O O . GLY A 1 95 ? 8.266 14.516 13.188 1 69.38 95 GLY A O 1
ATOM 742 N N . ASP A 1 96 ? 7.805 16.469 14.117 1 80.25 96 ASP A N 1
ATOM 743 C CA . ASP A 1 96 ? 6.422 16.062 14.344 1 80.25 96 ASP A CA 1
ATOM 744 C C . ASP A 1 96 ? 5.516 16.516 13.211 1 80.25 96 ASP A C 1
ATOM 746 O O . ASP A 1 96 ? 5.25 17.719 13.07 1 80.25 96 ASP A O 1
ATOM 750 N N . VAL A 1 97 ? 5.059 15.664 12.359 1 84.31 97 VAL A N 1
ATOM 751 C CA . VAL A 1 97 ? 4.324 15.984 11.141 1 84.31 97 VAL A CA 1
ATOM 752 C C . VAL A 1 97 ? 2.842 16.156 11.461 1 84.31 97 VAL A C 1
ATOM 754 O O . VAL A 1 97 ? 2.037 16.453 10.57 1 84.31 97 VAL A O 1
ATOM 757 N N . ARG A 1 98 ? 2.445 16.062 12.75 1 92.5 98 ARG A N 1
ATOM 758 C CA . ARG A 1 98 ? 1.045 16.125 13.156 1 92.5 98 ARG A CA 1
ATOM 759 C C . ARG A 1 98 ? 0.576 17.562 13.289 1 92.5 98 ARG A C 1
ATOM 761 O O . ARG A 1 98 ? 1.307 18.422 13.805 1 92.5 98 ARG A O 1
ATOM 768 N N . ASP A 1 99 ? -0.568 17.766 12.844 1 94.19 99 ASP A N 1
ATOM 769 C CA . ASP A 1 99 ? -1.161 19.094 12.891 1 94.19 99 ASP A CA 1
ATOM 770 C C . ASP A 1 99 ? -2.119 19.219 14.07 1 94.19 99 ASP A C 1
ATOM 772 O O . ASP A 1 99 ? -2.203 20.281 14.695 1 94.19 99 ASP A O 1
ATOM 776 N N . ILE A 1 100 ? -2.869 18.172 14.336 1 97.44 100 ILE A N 1
ATOM 777 C CA . ILE A 1 100 ? -3.842 18.141 15.422 1 97.44 100 ILE A CA 1
ATOM 778 C C . ILE A 1 100 ? -3.488 17.016 16.391 1 97.44 100 ILE A C 1
ATOM 780 O O . ILE A 1 100 ? -3.121 15.914 15.977 1 97.44 100 ILE A O 1
ATOM 784 N N . LEU A 1 101 ? -3.645 17.297 17.688 1 97.56 101 LEU A N 1
ATOM 785 C CA . LEU A 1 101 ? -3.428 16.281 18.703 1 97.56 101 LEU A CA 1
ATOM 786 C C . LEU A 1 101 ? -4.703 16.031 19.5 1 97.56 101 LEU A C 1
ATOM 788 O O . LEU A 1 101 ? -5.434 16.969 19.828 1 97.56 101 LEU A O 1
ATOM 792 N N . CYS A 1 102 ? -5.004 14.828 19.719 1 98.25 102 CYS A N 1
ATOM 793 C CA . CYS A 1 102 ? -6.004 14.359 20.672 1 98.25 102 CYS A CA 1
ATOM 794 C C . CYS A 1 102 ? -5.34 13.703 21.875 1 98.25 102 CYS A C 1
ATOM 796 O O . CYS A 1 102 ? -4.602 12.734 21.734 1 98.25 102 CYS A O 1
ATOM 798 N N . ILE A 1 103 ? -5.656 14.188 23.031 1 97.69 103 ILE A N 1
ATOM 799 C CA . ILE A 1 103 ? -4.848 13.797 24.188 1 97.69 103 ILE A CA 1
ATOM 800 C C . ILE A 1 103 ? -5.754 13.453 25.359 1 97.69 103 ILE A C 1
ATOM 802 O O . ILE A 1 103 ? -6.68 14.203 25.688 1 97.69 103 ILE A O 1
ATOM 806 N N . ARG A 1 104 ? -5.578 12.352 25.875 1 97.31 104 ARG A N 1
ATOM 807 C CA . ARG A 1 104 ? -6.059 12.008 27.203 1 97.31 104 ARG A CA 1
ATOM 808 C C . ARG A 1 104 ? -4.906 11.938 28.203 1 97.31 104 ARG A C 1
ATOM 810 O O . ARG A 1 104 ? -4.141 10.969 28.203 1 97.31 104 ARG A O 1
ATOM 817 N N . ARG A 1 105 ? -4.855 12.852 29.062 1 95.56 105 ARG A N 1
ATOM 818 C CA . ARG A 1 105 ? -3.711 13 29.953 1 95.56 105 ARG A CA 1
ATOM 819 C C . ARG A 1 105 ? -3.748 11.961 31.062 1 95.56 105 ARG A C 1
ATOM 821 O O . ARG A 1 105 ? -2.703 11.531 31.562 1 95.56 105 ARG A O 1
ATOM 828 N N . GLN A 1 106 ? -4.875 11.469 31.406 1 93.81 106 GLN A N 1
ATOM 829 C CA . GLN A 1 106 ? -5.082 10.57 32.531 1 93.81 106 GLN A CA 1
ATOM 830 C C . GLN A 1 106 ? -4.379 9.234 32.312 1 93.81 106 GLN A C 1
ATOM 832 O O . GLN A 1 106 ? -3.941 8.586 33.25 1 93.81 106 GLN A O 1
ATOM 837 N N . ASN A 1 107 ? -4.277 8.797 31.109 1 91.69 107 ASN A N 1
ATOM 838 C CA . ASN A 1 107 ? -3.629 7.52 30.812 1 91.69 107 ASN A CA 1
ATOM 839 C C . ASN A 1 107 ? -2.529 7.68 29.766 1 91.69 107 ASN A C 1
ATOM 841 O O . ASN A 1 107 ? -2.166 6.715 29.094 1 91.69 107 ASN A O 1
ATOM 845 N N . GLU A 1 108 ? -2.17 8.93 29.516 1 93.31 108 GLU A N 1
ATOM 846 C CA . GLU A 1 108 ? -1.065 9.273 28.625 1 93.31 108 GLU A CA 1
ATOM 847 C C . GLU A 1 108 ? -1.333 8.789 27.203 1 93.31 108 GLU A C 1
ATOM 849 O O . GLU A 1 108 ? -0.431 8.273 26.531 1 93.31 108 GLU A O 1
ATOM 854 N N . TRP A 1 109 ? -2.596 8.797 26.812 1 95.69 109 TRP A N 1
ATOM 855 C CA . TRP A 1 109 ? -2.973 8.445 25.453 1 95.69 109 TRP A CA 1
ATOM 856 C C . TRP A 1 109 ? -2.965 9.672 24.547 1 95.69 109 TRP A C 1
ATOM 858 O O . TRP A 1 109 ? -3.428 10.742 24.953 1 95.69 109 TRP A O 1
ATOM 868 N N . GLU A 1 110 ? -2.344 9.453 23.375 1 96.88 110 GLU A N 1
ATOM 869 C CA . GLU A 1 110 ? -2.311 10.539 22.406 1 96.88 110 GLU A CA 1
ATOM 870 C C . GLU A 1 110 ? -2.277 10.008 20.969 1 96.88 110 GLU A C 1
ATOM 872 O O . GLU A 1 110 ? -1.594 9.023 20.688 1 96.88 110 GLU A O 1
ATOM 877 N N . ILE A 1 111 ? -3.088 10.648 20.141 1 97.56 111 ILE A N 1
ATOM 878 C CA . ILE A 1 111 ? -2.945 10.406 18.719 1 97.56 111 ILE A CA 1
ATOM 879 C C . ILE A 1 111 ? -2.863 11.742 17.969 1 97.56 111 ILE A C 1
ATOM 881 O O . ILE A 1 111 ? -3.232 12.781 18.516 1 97.56 111 ILE A O 1
ATOM 885 N N . GLY A 1 112 ? -2.264 11.68 16.797 1 97.25 112 GLY A N 1
ATOM 886 C CA . GLY A 1 112 ? -2.117 12.883 15.977 1 97.25 112 GLY A CA 1
ATOM 887 C C . GLY A 1 112 ? -2.697 12.734 14.586 1 97.25 112 GLY A C 1
ATOM 888 O O . GLY A 1 112 ? -2.797 11.617 14.062 1 97.25 112 GLY A O 1
ATOM 889 N N . LEU A 1 113 ? -3.119 13.844 14.016 1 97.44 113 LEU A N 1
ATOM 890 C CA . LEU A 1 113 ? -3.635 13.914 12.648 1 97.44 113 LEU A CA 1
ATOM 891 C C . LEU A 1 113 ? -2.789 14.852 11.797 1 97.44 113 LEU A C 1
ATOM 893 O O . LEU A 1 113 ? -2.402 15.93 12.258 1 97.44 113 LEU A O 1
ATOM 897 N N . SER A 1 114 ? -2.328 14.367 10.672 1 94.31 114 SER A N 1
ATOM 898 C CA . SER A 1 114 ? -1.714 15.203 9.641 1 94.31 114 SER A CA 1
ATOM 899 C C . SER A 1 114 ? -2.711 15.547 8.539 1 94.31 114 SER A C 1
ATOM 901 O O . SER A 1 114 ? -3.127 14.672 7.781 1 94.31 114 SER A O 1
ATOM 903 N N . CYS A 1 115 ? -3.078 16.75 8.43 1 94.12 115 CYS A N 1
ATOM 904 C CA . CYS A 1 115 ? -4.156 17.172 7.539 1 94.12 115 CYS A CA 1
ATOM 905 C C . CYS A 1 115 ? -3.602 17.781 6.254 1 94.12 115 CYS A C 1
ATOM 907 O O . CYS A 1 115 ? -2.852 18.75 6.301 1 94.12 115 CYS A O 1
ATOM 909 N N . LYS A 1 116 ? -3.918 17.141 5.145 1 89.56 116 LYS A N 1
ATOM 910 C CA . LYS A 1 116 ? -3.486 17.625 3.838 1 89.56 116 LYS A CA 1
ATOM 911 C C . LYS A 1 116 ? -4.684 17.953 2.949 1 89.56 116 LYS A C 1
ATOM 913 O O . LYS A 1 116 ? -5.609 17.141 2.822 1 89.56 116 LYS A O 1
ATOM 918 N N . HIS A 1 117 ? -4.652 19.141 2.42 1 86.94 117 HIS A N 1
ATOM 919 C CA . HIS A 1 117 ? -5.695 19.531 1.479 1 86.94 117 HIS A CA 1
ATOM 920 C C . HIS A 1 117 ? -5.219 19.391 0.038 1 86.94 117 HIS A C 1
ATOM 922 O O . HIS A 1 117 ? -4.496 20.234 -0.474 1 86.94 117 HIS A O 1
ATOM 928 N N . ASN A 1 118 ? -5.52 18.359 -0.696 1 72.88 118 ASN A N 1
ATOM 929 C CA . ASN A 1 118 ? -5.266 18.062 -2.104 1 72.88 118 ASN A CA 1
ATOM 930 C C . ASN A 1 118 ? -3.781 17.844 -2.373 1 72.88 118 ASN A C 1
ATOM 932 O O . ASN A 1 118 ? -3.283 18.172 -3.447 1 72.88 118 ASN A O 1
ATOM 936 N N . HIS A 1 119 ? -3.02 17.359 -1.341 1 73.69 119 HIS A N 1
ATOM 937 C CA . HIS A 1 119 ? -1.588 17.141 -1.521 1 73.69 119 HIS A CA 1
ATOM 938 C C . HIS A 1 119 ? -1.091 15.992 -0.649 1 73.69 119 HIS A C 1
ATOM 940 O O . HIS A 1 119 ? -1.468 15.891 0.52 1 73.69 119 HIS A O 1
ATOM 946 N N . ALA A 1 120 ? -0.219 15.133 -1.258 1 68.44 120 ALA A N 1
ATOM 947 C CA . ALA A 1 120 ? 0.151 13.906 -0.552 1 68.44 120 ALA A CA 1
ATOM 948 C C . ALA A 1 120 ? 1.62 13.93 -0.14 1 68.44 120 ALA A C 1
ATOM 950 O O . ALA A 1 120 ? 2.125 12.969 0.448 1 68.44 120 ALA A O 1
ATOM 951 N N . ALA A 1 121 ? 2.307 14.977 -0.271 1 69.38 121 ALA A N 1
ATOM 952 C CA . ALA A 1 121 ? 3.748 14.984 -0.032 1 69.38 121 ALA A CA 1
ATOM 953 C C . ALA A 1 121 ? 4.059 14.828 1.455 1 69.38 121 ALA A C 1
ATOM 955 O O . ALA A 1 121 ? 3.215 15.125 2.305 1 69.38 121 ALA A O 1
ATOM 956 N N . VAL A 1 122 ? 5.156 14.086 1.705 1 77.19 122 VAL A N 1
ATOM 957 C CA . VAL A 1 122 ? 5.664 14 3.07 1 77.19 122 VAL A CA 1
ATOM 958 C C . VAL A 1 122 ? 6.555 15.203 3.369 1 77.19 122 VAL A C 1
ATOM 960 O O . VAL A 1 122 ? 6.527 16.203 2.639 1 77.19 122 VAL A O 1
ATOM 963 N N . LYS A 1 123 ? 7.359 15.102 4.453 1 75 123 LYS A N 1
ATOM 964 C CA . LYS A 1 123 ? 8.203 16.203 4.906 1 75 123 LYS A CA 1
ATOM 965 C C . LYS A 1 123 ? 9.219 16.594 3.834 1 75 123 LYS A C 1
ATOM 967 O O . LYS A 1 123 ? 9.781 15.727 3.162 1 75 123 LYS A O 1
ATOM 972 N N . HIS A 1 124 ? 9.328 17.859 3.658 1 76.06 124 HIS A N 1
ATOM 973 C CA . HIS A 1 124 ? 10.305 18.344 2.697 1 76.06 124 HIS A CA 1
ATOM 974 C C . HIS A 1 124 ? 11.656 18.594 3.365 1 76.06 124 HIS A C 1
ATOM 976 O O . HIS A 1 124 ? 11.719 18.984 4.527 1 76.06 124 HIS A O 1
ATOM 982 N N . SER A 1 125 ? 12.672 18.188 2.668 1 84.25 125 SER A N 1
ATOM 983 C CA . SER A 1 125 ? 14.047 18.406 3.121 1 84.25 125 SER A CA 1
ATOM 984 C C . SER A 1 125 ? 14.828 19.266 2.131 1 84.25 125 SER A C 1
ATOM 986 O O . SER A 1 125 ? 14.391 19.453 0.994 1 84.25 125 SER A O 1
ATOM 988 N N . ARG A 1 126 ? 15.867 19.922 2.693 1 90.38 126 ARG A N 1
ATOM 989 C CA . ARG A 1 126 ? 16.688 20.781 1.841 1 90.38 126 ARG A CA 1
ATOM 990 C C . ARG A 1 126 ? 18.156 20.375 1.898 1 90.38 126 ARG A C 1
ATOM 992 O O . ARG A 1 126 ? 18.594 19.766 2.879 1 90.38 126 ARG A O 1
ATOM 999 N N . LEU A 1 127 ? 18.812 20.594 0.786 1 94.38 127 LEU A N 1
ATOM 1000 C CA . LEU A 1 127 ? 20.266 20.531 0.74 1 94.38 127 LEU A CA 1
ATOM 1001 C C . LEU A 1 127 ? 20.875 21.922 0.578 1 94.38 127 LEU A C 1
ATOM 1003 O O . LEU A 1 127 ? 20.359 22.75 -0.176 1 94.38 127 LEU A O 1
ATOM 1007 N N . SER A 1 128 ? 21.828 22.203 1.327 1 94.88 128 SER A N 1
ATOM 1008 C CA . SER A 1 128 ? 22.594 23.438 1.214 1 94.88 128 SER A CA 1
ATOM 1009 C C . SER A 1 128 ? 23.984 23.297 1.807 1 94.88 128 SER A C 1
ATOM 1011 O O . SER A 1 128 ? 24.312 22.25 2.398 1 94.88 128 SER A O 1
ATOM 1013 N N . ARG A 1 129 ? 24.75 24.359 1.624 1 93.31 129 ARG A N 1
ATOM 1014 C CA . ARG A 1 129 ? 26.109 24.328 2.162 1 93.31 129 ARG A CA 1
ATOM 1015 C C . ARG A 1 129 ? 26.094 24.297 3.686 1 93.31 129 ARG A C 1
ATOM 1017 O O . ARG A 1 129 ? 27.016 23.781 4.309 1 93.31 129 ARG A O 1
ATOM 1024 N N . THR A 1 130 ? 25.062 24.766 4.258 1 92.81 130 THR A N 1
ATOM 1025 C CA . THR A 1 130 ? 25.031 24.922 5.711 1 92.81 130 THR A CA 1
ATOM 1026 C C . THR A 1 130 ? 24.234 23.797 6.359 1 92.81 130 THR A C 1
ATOM 1028 O O . THR A 1 130 ? 24.234 23.656 7.582 1 92.81 130 THR A O 1
ATOM 1031 N N . ILE A 1 131 ? 23.547 23.031 5.648 1 93.5 131 ILE A N 1
ATOM 1032 C CA . ILE A 1 131 ? 22.719 21.969 6.199 1 93.5 131 ILE A CA 1
ATOM 1033 C C . ILE A 1 131 ? 23.484 20.656 6.188 1 93.5 131 ILE A C 1
ATOM 1035 O O . ILE A 1 131 ? 23.844 20.156 5.121 1 93.5 131 ILE A O 1
ATOM 1039 N N . ASP A 1 132 ? 23.766 20.203 7.309 1 96.25 132 ASP A N 1
ATOM 1040 C CA . ASP A 1 132 ? 24.266 18.844 7.453 1 96.25 132 ASP A CA 1
ATOM 1041 C C . ASP A 1 132 ? 23.125 17.828 7.551 1 96.25 132 ASP A C 1
ATOM 1043 O O . ASP A 1 132 ? 22.625 17.562 8.641 1 96.25 132 ASP A O 1
ATOM 1047 N N . PHE A 1 133 ? 22.734 17.234 6.434 1 95.19 133 PHE A N 1
ATOM 1048 C CA . PHE A 1 133 ? 21.562 16.359 6.445 1 95.19 133 PHE A CA 1
ATOM 1049 C C . PHE A 1 133 ? 21.812 15.109 7.27 1 95.19 133 PHE A C 1
ATOM 1051 O O . PHE A 1 133 ? 20.891 14.531 7.836 1 95.19 133 PHE A O 1
ATOM 1058 N N . GLY A 1 134 ? 23.078 14.656 7.336 1 96.44 134 GLY A N 1
ATOM 1059 C CA . GLY A 1 134 ? 23.391 13.531 8.195 1 96.44 134 GLY A CA 1
ATOM 1060 C C . GLY A 1 134 ? 23.062 13.781 9.656 1 96.44 134 GLY A C 1
ATOM 1061 O O . GLY A 1 134 ? 22.391 12.969 10.297 1 96.44 134 GLY A O 1
ATOM 1062 N N . GLU A 1 135 ? 23.547 14.891 10.086 1 95.31 135 GLU A N 1
ATOM 1063 C CA . GLU A 1 135 ? 23.266 15.273 11.461 1 95.31 135 GLU A CA 1
ATOM 1064 C C . GLU A 1 135 ? 21.766 15.484 11.688 1 95.31 135 GLU A C 1
ATOM 1066 O O . GLU A 1 135 ? 21.219 15.008 12.68 1 95.31 135 GLU A O 1
ATOM 1071 N N . LEU A 1 136 ? 21.172 16.125 10.781 1 91.56 136 LEU A N 1
ATOM 1072 C CA . LEU A 1 136 ? 19.766 16.516 10.922 1 91.56 136 LEU A CA 1
ATOM 1073 C C . LEU A 1 136 ? 18.859 15.289 10.805 1 91.56 136 LEU A C 1
ATOM 1075 O O . LEU A 1 136 ? 17.906 15.148 11.57 1 91.56 136 LEU A O 1
ATOM 1079 N N . TRP A 1 137 ? 19.141 14.391 9.836 1 92.06 137 TRP A N 1
ATOM 1080 C CA . TRP A 1 137 ? 18.234 13.281 9.539 1 92.06 137 TRP A CA 1
ATOM 1081 C C . TRP A 1 137 ? 18.547 12.086 10.438 1 92.06 137 TRP A C 1
ATOM 1083 O O . TRP A 1 137 ? 17.641 11.359 10.852 1 92.06 137 TRP A O 1
ATOM 1093 N N . PHE A 1 138 ? 19.828 11.914 10.773 1 94.94 138 PHE A N 1
ATOM 1094 C CA . PHE A 1 138 ? 20.234 10.641 11.367 1 94.94 138 PHE A CA 1
ATOM 1095 C C . PHE A 1 138 ? 20.906 10.859 12.711 1 94.94 138 PHE A C 1
ATOM 1097 O O . PHE A 1 138 ? 21.141 9.914 13.461 1 94.94 138 PHE A O 1
ATOM 1104 N N . GLY A 1 139 ? 21.281 12.039 13.109 1 94.5 139 GLY A N 1
ATOM 1105 C CA . GLY A 1 139 ? 22.094 12.312 14.289 1 94.5 139 GLY A CA 1
ATOM 1106 C C . GLY A 1 139 ? 23.547 11.969 14.102 1 94.5 139 GLY A C 1
ATOM 1107 O O . GLY A 1 139 ? 24.281 11.789 15.078 1 94.5 139 GLY A O 1
ATOM 1108 N N . ILE A 1 140 ? 23.938 11.758 12.875 1 97.31 140 ILE A N 1
ATOM 1109 C CA . ILE A 1 140 ? 25.297 11.43 12.5 1 97.31 140 ILE A CA 1
ATOM 1110 C C . ILE A 1 140 ? 25.797 12.398 11.43 1 97.31 140 ILE A C 1
ATOM 1112 O O . ILE A 1 140 ? 25.25 12.43 10.32 1 97.31 140 ILE A O 1
ATOM 1116 N N . PRO A 1 141 ? 26.812 13.109 11.703 1 97.5 141 PRO A N 1
ATOM 1117 C CA . PRO A 1 141 ? 27.234 14.156 10.773 1 97.5 141 PRO A CA 1
ATOM 1118 C C . PRO A 1 141 ? 27.734 13.602 9.445 1 97.5 141 PRO A C 1
ATOM 1120 O O . PRO A 1 141 ? 28.312 12.508 9.398 1 97.5 141 PRO A O 1
ATOM 1123 N N . CYS A 1 142 ? 27.578 14.391 8.422 1 97.94 142 CYS A N 1
ATOM 1124 C CA . CYS A 1 142 ? 28.156 14.086 7.117 1 97.94 142 CYS A CA 1
ATOM 1125 C C . CYS A 1 142 ? 29.672 14.219 7.145 1 97.94 142 CYS A C 1
ATOM 1127 O O . CYS A 1 142 ? 30.234 14.836 8.055 1 97.94 142 CYS A O 1
ATOM 1129 N N . SER A 1 143 ? 30.281 13.641 6.184 1 98.06 143 SER A N 1
ATOM 1130 C CA . SER A 1 143 ? 31.734 13.695 6.09 1 98.06 143 SER A CA 1
ATOM 1131 C C . SER A 1 143 ? 32.219 15.047 5.566 1 98.06 143 SER A C 1
ATOM 1133 O O . SER A 1 143 ? 31.453 15.766 4.922 1 98.06 143 SER A O 1
ATOM 1135 N N . GLU A 1 144 ? 33.5 15.297 5.871 1 97.44 144 GLU A N 1
ATOM 1136 C CA . GLU A 1 144 ? 34.094 16.484 5.289 1 97.44 144 GLU A CA 1
ATOM 1137 C C . GLU A 1 144 ? 34.156 16.391 3.768 1 97.44 144 GLU A C 1
ATOM 1139 O O . GLU A 1 144 ? 34 17.406 3.076 1 97.44 144 GLU A O 1
ATOM 1144 N N . SER A 1 145 ? 34.375 15.227 3.35 1 97.75 145 SER A N 1
ATOM 1145 C CA . SER A 1 145 ? 34.469 14.992 1.912 1 97.75 145 SER A CA 1
ATOM 1146 C C . SER A 1 145 ? 33.188 15.383 1.208 1 97.75 145 SER A C 1
ATOM 1148 O O . SER A 1 145 ? 33.219 15.906 0.092 1 97.75 145 SER A O 1
ATOM 1150 N N . TYR A 1 146 ? 32.062 15.102 1.852 1 98.31 146 TYR A N 1
ATOM 1151 C CA . TYR A 1 146 ? 30.781 15.492 1.305 1 98.31 146 TYR A CA 1
ATOM 1152 C C . TYR A 1 146 ? 30.703 17 1.099 1 98.31 146 TYR A C 1
ATOM 1154 O O . TYR A 1 146 ? 30.344 17.469 0.012 1 98.31 146 TYR A O 1
ATOM 1162 N N . PHE A 1 147 ? 31.062 17.781 2.023 1 98.12 147 PHE A N 1
ATOM 1163 C CA . PHE A 1 147 ? 30.969 19.219 1.949 1 98.12 147 PHE A CA 1
ATOM 1164 C C . PHE A 1 147 ? 31.969 19.797 0.949 1 98.12 147 PHE A C 1
ATOM 1166 O O . PHE A 1 147 ? 31.672 20.766 0.254 1 98.12 147 PHE A O 1
ATOM 1173 N N . ILE A 1 148 ? 33.156 19.156 0.926 1 98.06 148 ILE A N 1
ATOM 1174 C CA . ILE A 1 148 ? 34.156 19.578 -0.047 1 98.06 148 ILE A CA 1
ATOM 1175 C C . ILE A 1 148 ? 33.594 19.438 -1.46 1 98.06 148 ILE A C 1
ATOM 1177 O O . ILE A 1 148 ? 33.844 20.281 -2.322 1 98.06 148 ILE A O 1
ATOM 1181 N N . GLU A 1 149 ? 32.781 18.422 -1.662 1 97.62 149 GLU A N 1
ATOM 1182 C CA . GLU A 1 149 ? 32.25 18.125 -2.982 1 97.62 149 GLU A CA 1
ATOM 1183 C C . GLU A 1 149 ? 31.109 19.078 -3.342 1 97.62 149 GLU A C 1
ATOM 1185 O O . GLU A 1 149 ? 31 19.516 -4.488 1 97.62 149 GLU A O 1
ATOM 1190 N N . ILE A 1 150 ? 30.281 19.469 -2.379 1 98.25 150 ILE A N 1
ATOM 1191 C CA . ILE A 1 150 ? 29.062 20.188 -2.75 1 98.25 150 ILE A CA 1
ATOM 1192 C C . ILE A 1 150 ? 29.281 21.688 -2.631 1 98.25 150 ILE A C 1
ATOM 1194 O O . ILE A 1 150 ? 28.547 22.484 -3.221 1 98.25 150 ILE A O 1
ATOM 1198 N N . ASN A 1 151 ? 30.234 22.172 -1.927 1 97.94 151 ASN A N 1
ATOM 1199 C CA . ASN A 1 151 ? 30.422 23.594 -1.624 1 97.94 151 ASN A CA 1
ATOM 1200 C C . ASN A 1 151 ? 30.625 24.406 -2.895 1 97.94 151 ASN A C 1
ATOM 1202 O O . ASN A 1 151 ? 30.016 25.469 -3.051 1 97.94 151 ASN A O 1
ATOM 1206 N N . PRO A 1 152 ? 31.484 23.938 -3.793 1 98.12 152 PRO A N 1
ATOM 1207 C CA . PRO A 1 152 ? 31.641 24.719 -5.016 1 98.12 152 PRO A CA 1
ATOM 1208 C C . PRO A 1 152 ? 30.328 24.938 -5.766 1 98.12 152 PRO A C 1
ATOM 1210 O O . PRO A 1 152 ? 30.141 25.969 -6.391 1 98.12 152 PRO A O 1
ATOM 1213 N N . LEU A 1 153 ? 29.469 23.953 -5.777 1 98.06 153 LEU A N 1
ATOM 1214 C CA . LEU A 1 153 ? 28.172 24.062 -6.441 1 98.06 153 LEU A CA 1
ATOM 1215 C C . LEU A 1 153 ? 27.297 25.125 -5.77 1 98.06 153 LEU A C 1
ATOM 1217 O O . LEU A 1 153 ? 26.688 25.953 -6.445 1 98.06 153 LEU A O 1
ATOM 1221 N N . PHE A 1 154 ? 27.281 25.156 -4.457 1 97.81 154 PHE A N 1
ATOM 1222 C CA . PHE A 1 154 ? 26.453 26.125 -3.729 1 97.81 154 PHE A CA 1
ATOM 1223 C C . PHE A 1 154 ? 27.078 27.516 -3.766 1 97.81 154 PHE A C 1
ATOM 1225 O O . PHE A 1 154 ? 26.375 28.516 -3.717 1 97.81 154 PHE A O 1
ATOM 1232 N N . ASP A 1 155 ? 28.453 27.594 -3.875 1 97.31 155 ASP A N 1
ATOM 1233 C CA . ASP A 1 155 ? 29.109 28.875 -4.109 1 97.31 155 ASP A CA 1
ATOM 1234 C C . ASP A 1 155 ? 28.609 29.516 -5.406 1 97.31 155 ASP A C 1
ATOM 1236 O O . ASP A 1 155 ? 28.312 30.719 -5.438 1 97.31 155 ASP A O 1
ATOM 1240 N N . GLU A 1 156 ? 28.562 28.672 -6.379 1 97.25 156 GLU A N 1
ATOM 1241 C CA . GLU A 1 156 ? 28.094 29.188 -7.664 1 97.25 156 GLU A CA 1
ATOM 1242 C C . GLU A 1 156 ? 26.641 29.641 -7.57 1 97.25 156 GLU A C 1
ATOM 1244 O O . GLU A 1 156 ? 26.266 30.672 -8.133 1 97.25 156 GLU A O 1
ATOM 1249 N N . LEU A 1 157 ? 25.812 28.875 -6.926 1 97.25 157 LEU A N 1
ATOM 1250 C CA . LEU A 1 157 ? 24.406 29.25 -6.754 1 97.25 157 LEU A CA 1
ATOM 1251 C C . LEU A 1 157 ? 24.281 30.562 -6 1 97.25 157 LEU A C 1
ATOM 1253 O O . LEU A 1 157 ? 23.406 31.375 -6.301 1 97.25 157 LEU A O 1
ATOM 1257 N N . GLU A 1 158 ? 25.156 30.766 -5.043 1 96.69 158 GLU A N 1
ATOM 1258 C CA . GLU A 1 158 ? 25.156 32.031 -4.301 1 96.69 158 GLU A CA 1
ATOM 1259 C C . GLU A 1 158 ? 25.5 33.188 -5.203 1 96.69 158 GLU A C 1
ATOM 1261 O O . GLU A 1 158 ? 24.891 34.25 -5.102 1 96.69 158 GLU A O 1
ATOM 1266 N N . GLU A 1 159 ? 26.453 33 -6.035 1 97.19 159 GLU A N 1
ATOM 1267 C CA . GLU A 1 159 ? 26.828 34.031 -6.988 1 97.19 159 GLU A CA 1
ATOM 1268 C C . GLU A 1 159 ? 25.688 34.375 -7.926 1 97.19 159 GLU A C 1
ATOM 1270 O O . GLU A 1 159 ? 25.422 35.562 -8.195 1 97.19 159 GLU A O 1
ATOM 1275 N N . LEU A 1 160 ? 25.062 33.344 -8.398 1 96.81 160 LEU A N 1
ATOM 1276 C CA . LEU A 1 160 ? 23.938 33.531 -9.305 1 96.81 160 LEU A CA 1
ATOM 1277 C C . LEU A 1 160 ? 22.797 34.281 -8.609 1 96.81 160 LEU A C 1
ATOM 1279 O O . LEU A 1 160 ? 22.125 35.125 -9.211 1 96.81 160 LEU A O 1
ATOM 1283 N N . ARG A 1 161 ? 22.594 33.906 -7.375 1 95.75 161 ARG A N 1
ATOM 1284 C CA . ARG A 1 161 ? 21.578 34.594 -6.594 1 95.75 161 ARG A CA 1
ATOM 1285 C C . ARG A 1 161 ? 21.891 36.094 -6.469 1 95.75 161 ARG A C 1
ATOM 1287 O O . ARG A 1 161 ? 21.016 36.938 -6.621 1 95.75 161 ARG A O 1
ATOM 1294 N N . GLU A 1 162 ? 23.094 36.375 -6.219 1 96.5 162 GLU A N 1
ATOM 1295 C CA . GLU A 1 162 ? 23.547 37.75 -6.066 1 96.5 162 GLU A CA 1
ATOM 1296 C C . GLU A 1 162 ? 23.344 38.531 -7.355 1 96.5 162 GLU A C 1
ATOM 1298 O O . GLU A 1 162 ? 23.078 39.75 -7.32 1 96.5 162 GLU A O 1
ATOM 1303 N N . GLN A 1 163 ? 23.391 37.906 -8.422 1 96.31 163 GLN A N 1
ATOM 1304 C CA . GLN A 1 163 ? 23.203 38.531 -9.727 1 96.31 163 GLN A CA 1
ATOM 1305 C C . GLN A 1 163 ? 21.734 38.625 -10.078 1 96.31 163 GLN A C 1
ATOM 1307 O O . GLN A 1 163 ? 21.375 39.25 -11.086 1 96.31 163 GLN A O 1
ATOM 1312 N N . GLY A 1 164 ? 20.953 38 -9.211 1 94.56 164 GLY A N 1
ATOM 1313 C CA . GLY A 1 164 ? 19.516 38.062 -9.445 1 94.56 164 GLY A CA 1
ATOM 1314 C C . GLY A 1 164 ? 19.062 37.188 -10.586 1 94.56 164 GLY A C 1
ATOM 1315 O O . GLY A 1 164 ? 18.031 37.438 -11.211 1 94.56 164 GLY A O 1
ATOM 1316 N N . GLU A 1 165 ? 19.75 36.156 -10.82 1 95.38 165 GLU A N 1
ATOM 1317 C CA . GLU A 1 165 ? 19.438 35.25 -11.922 1 95.38 165 GLU A CA 1
ATOM 1318 C C . GLU A 1 165 ? 18.172 34.438 -11.641 1 95.38 165 GLU A C 1
ATOM 1320 O O . GLU A 1 165 ? 17.922 34.094 -10.492 1 95.38 165 GLU A O 1
ATOM 1325 N N . LEU A 1 166 ? 17.422 34.156 -12.68 1 96.81 166 LEU A N 1
ATOM 1326 C CA . LEU A 1 166 ? 16.266 33.281 -12.578 1 96.81 166 LEU A CA 1
ATOM 1327 C C . LEU A 1 166 ? 16.641 31.844 -12.891 1 96.81 166 LEU A C 1
ATOM 1329 O O . LEU A 1 166 ? 17.453 31.594 -13.781 1 96.81 166 LEU A O 1
ATOM 1333 N N . TRP A 1 167 ? 16.047 30.859 -12.141 1 96 167 TRP A N 1
ATOM 1334 C CA . TRP A 1 167 ? 16.391 29.438 -12.297 1 96 167 TRP A CA 1
ATOM 1335 C C . TRP A 1 167 ? 16.156 28.984 -13.734 1 96 167 TRP A C 1
ATOM 1337 O O . TRP A 1 167 ? 16.953 28.219 -14.289 1 96 167 TRP A O 1
ATOM 1347 N N . ARG A 1 168 ? 15.07 29.516 -14.305 1 94.56 168 ARG A N 1
ATOM 1348 C CA . ARG A 1 168 ? 14.68 29.125 -15.648 1 94.56 168 ARG A CA 1
ATOM 1349 C C . ARG A 1 168 ? 15.734 29.531 -16.672 1 94.56 168 ARG A C 1
ATOM 1351 O O . ARG A 1 168 ? 15.805 28.969 -17.766 1 94.56 168 ARG A O 1
ATOM 1358 N N . ASN A 1 169 ? 16.578 30.484 -16.344 1 94.94 169 ASN A N 1
ATOM 1359 C CA . ASN A 1 169 ? 17.547 31.031 -17.281 1 94.94 169 ASN A CA 1
ATOM 1360 C C . ASN A 1 169 ? 18.844 30.219 -17.281 1 94.94 169 ASN A C 1
ATOM 1362 O O . ASN A 1 169 ? 19.703 30.422 -18.141 1 94.94 169 ASN A O 1
ATOM 1366 N N . ILE A 1 170 ? 18.969 29.391 -16.359 1 95.19 170 ILE A N 1
ATOM 1367 C CA . ILE A 1 170 ? 20.188 28.625 -16.266 1 95.19 170 ILE A CA 1
ATOM 1368 C C . ILE A 1 170 ? 20.156 27.453 -17.234 1 95.19 170 ILE A C 1
ATOM 1370 O O . ILE A 1 170 ? 19.297 26.562 -17.109 1 95.19 170 ILE A O 1
ATOM 1374 N N . SER A 1 171 ? 21.078 27.516 -18.141 1 92.94 171 SER A N 1
ATOM 1375 C CA . SER A 1 171 ? 21.188 26.422 -19.094 1 92.94 171 SER A CA 1
ATOM 1376 C C . SER A 1 171 ? 21.797 25.188 -18.438 1 92.94 171 SER A C 1
ATOM 1378 O O . SER A 1 171 ? 22.672 25.297 -17.562 1 92.94 171 SER A O 1
ATOM 1380 N N . ASN A 1 172 ? 21.391 24 -18.828 1 94.44 172 ASN A N 1
ATOM 1381 C CA . ASN A 1 172 ? 21.922 22.719 -18.391 1 94.44 172 ASN A CA 1
ATOM 1382 C C . ASN A 1 172 ? 21.969 22.609 -16.875 1 94.44 172 ASN A C 1
ATOM 1384 O O . ASN A 1 172 ? 22.938 22.109 -16.297 1 94.44 172 ASN A O 1
ATOM 1388 N N . LYS A 1 173 ? 20.984 23.203 -16.234 1 94.94 173 LYS A N 1
ATOM 1389 C CA . LYS A 1 173 ? 20.969 23.266 -14.773 1 94.94 173 LYS A CA 1
ATOM 1390 C C . LYS A 1 173 ? 20.984 21.875 -14.164 1 94.94 173 LYS A C 1
ATOM 1392 O O . LYS A 1 173 ? 21.531 21.672 -13.078 1 94.94 173 LYS A O 1
ATOM 1397 N N . GLU A 1 174 ? 20.391 20.875 -14.805 1 96 174 GLU A N 1
ATOM 1398 C CA . GLU A 1 174 ? 20.391 19.5 -14.273 1 96 174 GLU A CA 1
ATOM 1399 C C . GLU A 1 174 ? 21.812 18.938 -14.211 1 96 174 GLU A C 1
ATOM 1401 O O . GLU A 1 174 ? 22.234 18.422 -13.172 1 96 174 GLU A O 1
ATOM 1406 N N . GLU A 1 175 ? 22.547 19.109 -15.273 1 96.12 175 GLU A N 1
ATOM 1407 C CA . GLU A 1 175 ? 23.906 18.594 -15.352 1 96.12 175 GLU A CA 1
ATOM 1408 C C . GLU A 1 175 ? 24.859 19.422 -14.484 1 96.12 175 GLU A C 1
ATOM 1410 O O . GLU A 1 175 ? 25.828 18.891 -13.945 1 96.12 175 GLU A O 1
ATOM 1415 N N . ARG A 1 176 ? 24.531 20.625 -14.32 1 96.25 176 ARG A N 1
ATOM 1416 C CA . ARG A 1 176 ? 25.422 21.531 -13.609 1 96.25 176 ARG A CA 1
ATOM 1417 C C . ARG A 1 176 ? 25.234 21.406 -12.102 1 96.25 176 ARG A C 1
ATOM 1419 O O . ARG A 1 176 ? 26.203 21.516 -11.344 1 96.25 176 ARG A O 1
ATOM 1426 N N . PHE A 1 177 ? 23.984 21.156 -11.719 1 97.69 177 PHE A N 1
ATOM 1427 C CA . PHE A 1 177 ? 23.75 21.266 -10.281 1 97.69 177 PHE A CA 1
ATOM 1428 C C . PHE A 1 177 ? 23.062 20.016 -9.758 1 97.69 177 PHE A C 1
ATOM 1430 O O . PHE A 1 177 ? 23.562 19.391 -8.812 1 97.69 177 PHE A O 1
ATOM 1437 N N . TYR A 1 178 ? 21.984 19.562 -10.391 1 98.12 178 TYR A N 1
ATOM 1438 C CA . TYR A 1 178 ? 21.203 18.469 -9.828 1 98.12 178 TYR A CA 1
ATOM 1439 C C . TYR A 1 178 ? 22 17.172 -9.797 1 98.12 178 TYR A C 1
ATOM 1441 O O . TYR A 1 178 ? 22.109 16.531 -8.75 1 98.12 178 TYR A O 1
ATOM 1449 N N . VAL A 1 179 ? 22.562 16.797 -10.922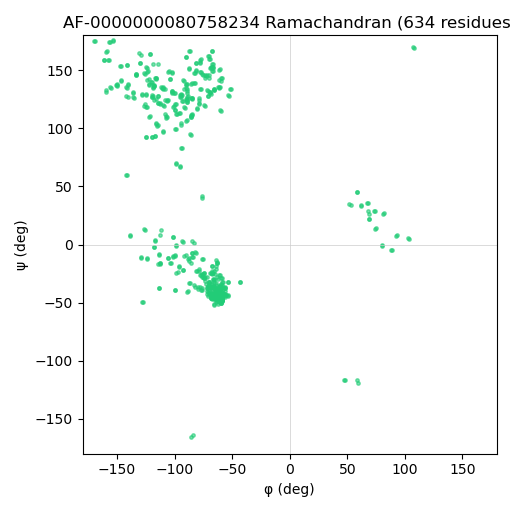 1 98.38 179 VAL A N 1
ATOM 1450 C CA . VAL A 1 179 ? 23.234 15.508 -11.047 1 98.38 179 VAL A CA 1
ATOM 1451 C C . VAL A 1 179 ? 24.422 15.445 -10.086 1 98.38 179 VAL A C 1
ATOM 1453 O O . VAL A 1 179 ? 24.516 14.523 -9.266 1 98.38 179 VAL A O 1
ATOM 1456 N N . PRO A 1 180 ? 25.297 16.438 -10.094 1 98.38 180 PRO A N 1
ATOM 1457 C CA . PRO A 1 180 ? 26.422 16.328 -9.18 1 98.38 180 PRO A CA 1
ATOM 1458 C C . PRO A 1 180 ? 26.016 16.375 -7.711 1 98.38 180 PRO A C 1
ATOM 1460 O O . PRO A 1 180 ? 26.594 15.68 -6.879 1 98.38 180 PRO A O 1
ATOM 1463 N N . LEU A 1 181 ? 25.062 17.125 -7.336 1 98.31 181 LEU A N 1
ATOM 1464 C CA . LEU A 1 181 ? 24.594 17.203 -5.957 1 98.31 181 LEU A CA 1
ATOM 1465 C C . LEU A 1 181 ? 23.969 15.875 -5.527 1 98.31 181 LEU A C 1
ATOM 1467 O O . LEU A 1 181 ? 24.219 15.398 -4.418 1 98.31 181 LEU A O 1
ATOM 1471 N N . LEU A 1 182 ? 23.188 15.289 -6.387 1 98.5 182 LEU A N 1
ATOM 1472 C CA . LEU A 1 182 ? 22.531 14.016 -6.078 1 98.5 182 LEU A CA 1
ATOM 1473 C C . LEU A 1 182 ? 23.562 12.891 -5.988 1 98.5 182 LEU A C 1
ATOM 1475 O O . LEU A 1 182 ? 23.438 12 -5.152 1 98.5 182 LEU A O 1
ATOM 1479 N N . GLU A 1 183 ? 24.562 12.969 -6.871 1 98.62 183 GLU A N 1
ATOM 1480 C CA . GLU A 1 183 ? 25.625 11.977 -6.781 1 98.62 183 GLU A CA 1
ATOM 1481 C C . GLU A 1 183 ? 26.359 12.07 -5.449 1 98.62 183 GLU A C 1
ATOM 1483 O O . GLU A 1 183 ? 26.641 11.055 -4.816 1 98.62 183 GLU A O 1
ATOM 1488 N N . ALA A 1 184 ? 26.641 13.297 -5.055 1 98.56 184 ALA A N 1
ATOM 1489 C CA . ALA A 1 184 ? 27.281 13.508 -3.758 1 98.56 184 ALA A CA 1
ATOM 1490 C C . ALA A 1 184 ? 26.391 13.016 -2.621 1 98.56 184 ALA A C 1
ATOM 1492 O O . ALA A 1 184 ? 26.875 12.391 -1.675 1 98.56 184 ALA A O 1
ATOM 1493 N N . PHE A 1 185 ? 25.141 13.312 -2.719 1 98.12 185 PHE A N 1
ATOM 1494 C CA . PHE A 1 185 ? 24.156 12.875 -1.733 1 98.12 185 PHE A CA 1
ATOM 1495 C C . PHE A 1 185 ? 24.125 11.359 -1.638 1 98.12 185 PHE A C 1
ATOM 1497 O O . PHE A 1 185 ? 24.156 10.797 -0.54 1 98.12 185 PHE A O 1
ATOM 1504 N N . ILE A 1 186 ? 24.047 10.68 -2.785 1 98.5 186 ILE A N 1
ATOM 1505 C CA . ILE A 1 186 ? 23.984 9.227 -2.848 1 98.5 186 ILE A CA 1
ATOM 1506 C C . ILE A 1 186 ? 25.25 8.633 -2.205 1 98.5 186 ILE A C 1
ATOM 1508 O O . ILE A 1 186 ? 25.156 7.734 -1.365 1 98.5 186 ILE A O 1
ATOM 1512 N N . ARG A 1 187 ? 26.406 9.141 -2.557 1 98.31 187 ARG A N 1
ATOM 1513 C CA . ARG A 1 187 ? 27.656 8.641 -2.014 1 98.31 187 ARG A CA 1
ATOM 1514 C C . ARG A 1 187 ? 27.703 8.805 -0.498 1 98.31 187 ARG A C 1
ATOM 1516 O O . ARG A 1 187 ? 28.125 7.891 0.219 1 98.31 187 ARG A O 1
ATOM 1523 N N . GLU A 1 188 ? 27.297 9.945 -0.036 1 98.44 188 GLU A N 1
ATOM 1524 C CA . GLU A 1 188 ? 27.344 10.219 1.397 1 98.44 188 GLU A CA 1
ATOM 1525 C C . GLU A 1 188 ? 26.344 9.328 2.15 1 98.44 188 GLU A C 1
ATOM 1527 O O . GLU A 1 188 ? 26.656 8.82 3.227 1 98.44 188 GLU A O 1
ATOM 1532 N N . LEU A 1 189 ? 25.141 9.18 1.587 1 97.75 189 LEU A N 1
ATOM 1533 C CA . LEU A 1 189 ? 24.141 8.312 2.195 1 97.75 189 LEU A CA 1
ATOM 1534 C C . LEU A 1 189 ? 24.656 6.879 2.287 1 97.75 189 LEU A C 1
ATOM 1536 O O . LEU A 1 189 ? 24.484 6.215 3.311 1 97.75 189 LEU A O 1
ATOM 1540 N N . GLU A 1 190 ? 25.281 6.445 1.236 1 97.75 190 GLU A N 1
ATOM 1541 C CA . GLU A 1 190 ? 25.875 5.109 1.233 1 97.75 190 GLU A CA 1
ATOM 1542 C C . GLU A 1 190 ? 26.969 4.988 2.289 1 97.75 190 GLU A C 1
ATOM 1544 O O . GLU A 1 190 ? 27.062 3.975 2.986 1 97.75 190 GLU A O 1
ATOM 1549 N N . ARG A 1 191 ? 27.781 5.973 2.359 1 97.88 191 ARG A N 1
ATOM 1550 C CA . ARG A 1 191 ? 28.844 5.98 3.363 1 97.88 191 ARG A CA 1
ATOM 1551 C C . ARG A 1 191 ? 28.25 5.91 4.77 1 97.88 191 ARG A C 1
ATOM 1553 O O . ARG A 1 191 ? 28.719 5.121 5.598 1 97.88 191 ARG A O 1
ATOM 1560 N N . LEU A 1 192 ? 27.297 6.773 5.027 1 98 192 LEU A N 1
ATOM 1561 C CA . LEU A 1 192 ? 26.641 6.785 6.328 1 98 192 LEU A CA 1
ATOM 1562 C C . LEU A 1 192 ? 26.062 5.41 6.652 1 98 192 LEU A C 1
ATOM 1564 O O . LEU A 1 192 ? 26.188 4.93 7.781 1 98 192 LEU A O 1
ATOM 1568 N N . ASN A 1 193 ? 25.438 4.801 5.676 1 97.19 193 ASN A N 1
ATOM 1569 C CA . ASN A 1 193 ? 24.844 3.484 5.863 1 97.19 193 ASN A CA 1
ATOM 1570 C C . ASN A 1 193 ? 25.906 2.42 6.145 1 97.19 193 ASN A C 1
ATOM 1572 O O . ASN A 1 193 ? 25.719 1.577 7.023 1 97.19 193 ASN A O 1
ATOM 1576 N N . GLN A 1 194 ? 26.953 2.432 5.41 1 96.81 194 GLN A N 1
ATOM 1577 C CA . GLN A 1 194 ? 28.031 1.455 5.566 1 96.81 194 GLN A CA 1
ATOM 1578 C C . GLN A 1 194 ? 28.656 1.546 6.957 1 96.81 194 GLN A C 1
ATOM 1580 O O . GLN A 1 194 ? 28.984 0.524 7.562 1 96.81 194 GLN A O 1
ATOM 1585 N N . ASN A 1 195 ? 28.75 2.762 7.414 1 96.75 195 ASN A N 1
ATOM 1586 C CA . ASN A 1 195 ? 29.406 2.988 8.695 1 96.75 195 ASN A CA 1
ATOM 1587 C C . ASN A 1 195 ? 28.453 2.797 9.867 1 96.75 195 ASN A C 1
ATOM 1589 O O . ASN A 1 195 ? 28.875 2.783 11.023 1 96.75 195 ASN A O 1
ATOM 1593 N N . ASN A 1 196 ? 27.203 2.689 9.586 1 95.5 196 ASN A N 1
ATOM 1594 C CA . ASN A 1 196 ? 26.172 2.562 10.609 1 95.5 196 ASN A CA 1
ATOM 1595 C C . ASN A 1 196 ? 25.078 1.586 10.195 1 95.5 196 ASN A C 1
ATOM 1597 O O . ASN A 1 196 ? 23.906 1.95 10.148 1 95.5 196 ASN A O 1
ATOM 1601 N N . GLN A 1 197 ? 25.469 0.388 9.961 1 90.12 197 GLN A N 1
ATOM 1602 C CA . GLN A 1 197 ? 24.578 -0.608 9.391 1 90.12 197 GLN A CA 1
ATOM 1603 C C . GLN A 1 197 ? 23.391 -0.868 10.32 1 90.12 197 GLN A C 1
ATOM 1605 O O . GLN A 1 197 ? 23.547 -0.966 11.539 1 90.12 197 GLN A O 1
ATOM 1610 N N . GLY A 1 198 ? 22.203 -0.924 9.734 1 90.5 198 GLY A N 1
ATOM 1611 C CA . GLY A 1 198 ? 21 -1.28 10.477 1 90.5 198 GLY A CA 1
ATOM 1612 C C . GLY A 1 198 ? 20.328 -0.086 11.117 1 90.5 198 GLY A C 1
ATOM 1613 O O . GLY A 1 198 ? 19.219 -0.21 11.664 1 90.5 198 GLY A O 1
ATOM 1614 N N . VAL A 1 199 ? 20.906 1.106 11.031 1 94.69 199 VAL A N 1
ATOM 1615 C CA . VAL A 1 199 ? 20.406 2.256 11.781 1 94.69 199 VAL A CA 1
ATOM 1616 C C . VAL A 1 199 ? 19.859 3.303 10.812 1 94.69 199 VAL A C 1
ATOM 1618 O O . VAL A 1 199 ? 18.812 3.893 11.047 1 94.69 199 VAL A O 1
ATOM 1621 N N . ILE A 1 200 ? 20.484 3.479 9.695 1 97.38 200 ILE A N 1
ATOM 1622 C CA . ILE A 1 200 ? 20.25 4.617 8.82 1 97.38 200 ILE A CA 1
ATOM 1623 C C . ILE A 1 200 ? 18.891 4.473 8.141 1 97.38 200 ILE A C 1
ATOM 1625 O O . ILE A 1 200 ? 18.109 5.43 8.078 1 97.38 200 ILE A O 1
ATOM 1629 N N . PRO A 1 201 ? 18.547 3.223 7.723 1 97.25 201 PRO A N 1
ATOM 1630 C CA . PRO A 1 201 ? 17.25 3.084 7.055 1 97.25 201 PRO A CA 1
ATOM 1631 C C . PRO A 1 201 ? 16.078 3.465 7.957 1 97.25 201 PRO A C 1
ATOM 1633 O O . PRO A 1 201 ? 15.188 4.211 7.535 1 97.25 201 PRO A O 1
ATOM 1636 N N . GLU A 1 202 ? 16.094 3.037 9.141 1 96.44 202 GLU A N 1
ATOM 1637 C CA . GLU A 1 202 ? 15.016 3.336 10.078 1 96.44 202 GLU A CA 1
ATOM 1638 C C . GLU A 1 202 ? 14.977 4.824 10.406 1 96.44 202 GLU A C 1
ATOM 1640 O O . GLU A 1 202 ? 13.898 5.426 10.445 1 96.44 202 GLU A O 1
ATOM 1645 N N . ARG A 1 203 ? 16.094 5.438 10.609 1 95.31 203 ARG A N 1
ATOM 1646 C CA . ARG A 1 203 ? 16.156 6.855 10.953 1 95.31 203 ARG A CA 1
ATOM 1647 C C . ARG A 1 203 ? 15.703 7.723 9.781 1 95.31 203 ARG A C 1
ATOM 1649 O O . ARG A 1 203 ? 15.133 8.797 9.984 1 95.31 203 ARG A O 1
ATOM 1656 N N . LEU A 1 204 ? 16.016 7.254 8.609 1 95.06 204 LEU A N 1
ATOM 1657 C CA . LEU A 1 204 ? 15.523 7.973 7.434 1 95.06 204 LEU A CA 1
ATOM 1658 C C . LEU A 1 204 ? 14.008 8.102 7.465 1 95.06 204 LEU A C 1
ATOM 1660 O O . LEU A 1 204 ? 13.469 9.195 7.27 1 95.06 204 LEU A O 1
ATOM 1664 N N . LEU A 1 205 ? 13.312 7.016 7.797 1 93.94 205 LEU A N 1
ATOM 1665 C CA . LEU A 1 205 ? 11.859 7.051 7.836 1 93.94 205 LEU A CA 1
ATOM 1666 C C . LEU A 1 205 ? 11.359 7.871 9.023 1 93.94 205 LEU A C 1
ATOM 1668 O O . LEU A 1 205 ? 10.359 8.586 8.914 1 93.94 205 LEU A O 1
ATOM 1672 N N . HIS A 1 206 ? 12.102 7.773 10.125 1 92.25 206 HIS A N 1
ATOM 1673 C CA . HIS A 1 206 ? 11.766 8.609 11.273 1 92.25 206 HIS A CA 1
ATOM 1674 C C . HIS A 1 206 ? 11.797 10.086 10.906 1 92.25 206 HIS A C 1
ATOM 1676 O O . HIS A 1 206 ? 10.922 10.852 11.32 1 92.25 206 HIS A O 1
ATOM 1682 N N . TYR A 1 207 ? 12.773 10.414 10.211 1 91.81 207 TYR A N 1
ATOM 1683 C CA . TYR A 1 207 ? 12.906 11.82 9.82 1 91.81 207 TYR A CA 1
ATOM 1684 C C . TYR A 1 207 ? 11.805 12.219 8.852 1 91.81 207 TYR A C 1
ATOM 1686 O O . TYR A 1 207 ? 11.203 13.289 9 1 91.81 207 TYR A O 1
ATOM 1694 N N . LEU A 1 208 ? 11.531 11.391 7.875 1 90.81 208 LEU A N 1
ATOM 1695 C CA . LEU A 1 208 ? 10.625 11.742 6.785 1 90.81 208 LEU A CA 1
ATOM 1696 C C . LEU A 1 208 ? 9.172 11.664 7.242 1 90.81 208 LEU A C 1
ATOM 1698 O O . LEU A 1 208 ? 8.344 12.484 6.84 1 90.81 208 LEU A O 1
ATOM 1702 N N . LEU A 1 209 ? 8.82 10.648 8.07 1 90.38 209 LEU A N 1
ATOM 1703 C CA . LEU A 1 209 ? 7.426 10.398 8.438 1 90.38 209 LEU A CA 1
ATOM 1704 C C . LEU A 1 209 ? 7.137 10.891 9.852 1 90.38 209 LEU A C 1
ATOM 1706 O O . LEU A 1 209 ? 5.973 11.062 10.227 1 90.38 209 LEU A O 1
ATOM 1710 N N . GLY A 1 210 ? 8.148 11.133 10.602 1 88.31 210 GLY A N 1
ATOM 1711 C CA . GLY A 1 210 ? 7.953 11.672 11.93 1 88.31 210 GLY A CA 1
ATOM 1712 C C . GLY A 1 210 ? 8.227 10.672 13.031 1 88.31 210 GLY A C 1
ATOM 1713 O O . GLY A 1 210 ? 8.336 9.469 12.773 1 88.31 210 GLY A O 1
ATOM 1714 N N . ARG A 1 211 ? 8.273 11.195 14.242 1 89.25 211 ARG A N 1
ATOM 1715 C CA . ARG A 1 211 ? 8.648 10.391 15.406 1 89.25 211 ARG A CA 1
ATOM 1716 C C . ARG A 1 211 ? 7.414 9.922 16.172 1 89.25 211 ARG A C 1
ATOM 1718 O O . ARG A 1 211 ? 7.531 9.25 17.188 1 89.25 211 ARG A O 1
ATOM 1725 N N . ASN A 1 212 ? 6.258 10.305 15.703 1 93.88 212 ASN A N 1
ATOM 1726 C CA . ASN A 1 212 ? 4.996 9.859 16.281 1 93.88 212 ASN A CA 1
ATOM 1727 C C . ASN A 1 212 ? 4.074 9.25 15.234 1 93.88 212 ASN A C 1
ATOM 1729 O O . ASN A 1 212 ? 4.109 9.633 14.07 1 93.88 212 ASN A O 1
ATOM 1733 N N . ASP A 1 213 ? 3.357 8.312 15.734 1 96.31 213 ASP A N 1
ATOM 1734 C CA . ASP A 1 213 ? 2.326 7.762 14.859 1 96.31 213 ASP A CA 1
ATOM 1735 C C . ASP A 1 213 ? 1.227 8.789 14.586 1 96.31 213 ASP A C 1
ATOM 1737 O O . ASP A 1 213 ? 1.004 9.695 15.391 1 96.31 213 ASP A O 1
ATOM 1741 N N . PHE A 1 214 ? 0.598 8.633 13.453 1 96.56 214 PHE A N 1
ATOM 1742 C CA . PHE A 1 214 ? -0.447 9.602 13.117 1 96.56 214 PHE A CA 1
ATOM 1743 C C . PHE A 1 214 ? -1.37 9.047 12.039 1 96.56 214 PHE A C 1
ATOM 1745 O O . PHE A 1 214 ? -1.035 8.062 11.375 1 96.56 214 PHE A O 1
ATOM 1752 N N . TYR A 1 215 ? -2.531 9.609 11.992 1 97.25 215 TYR A N 1
ATOM 1753 C CA . TYR A 1 215 ? -3.41 9.445 10.844 1 97.25 215 TYR A CA 1
ATOM 1754 C C . TYR A 1 215 ? -3.207 10.57 9.836 1 97.25 215 TYR A C 1
ATOM 1756 O O . TYR A 1 215 ? -3.23 11.742 10.195 1 97.25 215 TYR A O 1
ATOM 1764 N N . LYS A 1 216 ? -2.902 10.195 8.633 1 95.62 216 LYS A N 1
ATOM 1765 C CA . LYS A 1 216 ? -2.832 11.164 7.543 1 95.62 216 LYS A CA 1
ATOM 1766 C C . LYS A 1 216 ? -4.184 11.32 6.855 1 95.62 216 LYS A C 1
ATOM 1768 O O . LYS A 1 216 ? -4.777 10.328 6.41 1 95.62 216 LYS A O 1
ATOM 1773 N N . ILE A 1 217 ? -4.672 12.562 6.793 1 96.44 217 ILE A N 1
ATOM 1774 C CA . ILE A 1 217 ? -5.961 12.875 6.188 1 96.44 217 ILE A CA 1
ATOM 1775 C C . ILE A 1 217 ? -5.742 13.695 4.914 1 96.44 217 ILE A C 1
ATOM 1777 O O . ILE A 1 217 ? -5.121 14.758 4.953 1 96.44 217 ILE A O 1
ATOM 1781 N N . ILE A 1 218 ? -6.211 13.188 3.846 1 93.69 218 ILE A N 1
ATOM 1782 C CA . ILE A 1 218 ? -6.059 13.883 2.572 1 93.69 218 ILE A CA 1
ATOM 1783 C C . ILE A 1 218 ? -7.43 14.078 1.927 1 93.69 218 ILE A C 1
ATOM 1785 O O . ILE A 1 218 ? -8.117 13.102 1.613 1 93.69 218 ILE A O 1
ATOM 1789 N N . THR A 1 219 ? -7.809 15.266 1.725 1 93.25 219 THR A N 1
ATOM 1790 C CA . THR A 1 219 ? -9.055 15.516 1 1 93.25 219 THR A CA 1
ATOM 1791 C C . THR A 1 219 ? -8.805 15.531 -0.506 1 93.25 219 THR A C 1
ATOM 1793 O O . THR A 1 219 ? -7.785 16.047 -0.969 1 93.25 219 THR A O 1
ATOM 1796 N N . ILE A 1 220 ? -9.664 14.953 -1.167 1 89.5 220 ILE A N 1
ATOM 1797 C CA . ILE A 1 220 ? -9.711 15 -2.625 1 89.5 220 ILE A CA 1
ATOM 1798 C C . ILE A 1 220 ? -11 15.68 -3.076 1 89.5 220 ILE A C 1
ATOM 1800 O O . ILE A 1 220 ? -12.008 15.008 -3.32 1 89.5 220 ILE A O 1
ATOM 1804 N N . ASP A 1 221 ? -10.898 16.969 -3.289 1 88.81 221 ASP A N 1
ATOM 1805 C CA . ASP A 1 221 ? -12.086 17.812 -3.41 1 88.81 221 ASP A CA 1
ATOM 1806 C C . ASP A 1 221 ? -12.883 17.453 -4.664 1 88.81 221 ASP A C 1
ATOM 1808 O O . ASP A 1 221 ? -14.109 17.328 -4.613 1 88.81 221 ASP A O 1
ATOM 1812 N N . ASN A 1 222 ? -12.172 17.328 -5.723 1 85.38 222 ASN A N 1
ATOM 1813 C CA . ASN A 1 222 ? -12.844 17.125 -7.004 1 85.38 222 ASN A CA 1
ATOM 1814 C C . ASN A 1 222 ? -13.609 15.805 -7.031 1 85.38 222 ASN A C 1
ATOM 1816 O O . ASN A 1 222 ? -14.516 15.625 -7.852 1 85.38 222 ASN A O 1
ATOM 1820 N N . ARG A 1 223 ? -13.359 14.938 -6.09 1 84.19 223 ARG A N 1
ATOM 1821 C CA . ARG A 1 223 ? -14.023 13.641 -6.039 1 84.19 223 ARG A CA 1
ATOM 1822 C C . ARG A 1 223 ? -14.938 13.539 -4.824 1 84.19 223 ARG A C 1
ATOM 1824 O O . ARG A 1 223 ? -15.641 12.547 -4.652 1 84.19 223 ARG A O 1
ATOM 1831 N N . ARG A 1 224 ? -14.844 14.508 -3.961 1 90.56 224 ARG A N 1
ATOM 1832 C CA . ARG A 1 224 ? -15.633 14.539 -2.738 1 90.56 224 ARG A CA 1
ATOM 1833 C C . ARG A 1 224 ? -15.383 13.305 -1.884 1 90.56 224 ARG A C 1
ATOM 1835 O O . ARG A 1 224 ? -16.328 12.641 -1.453 1 90.56 224 ARG A O 1
ATOM 1842 N N . VAL A 1 225 ? -14.133 13.008 -1.77 1 91.12 225 VAL A N 1
ATOM 1843 C CA . VAL A 1 225 ? -13.688 11.875 -0.971 1 91.12 225 VAL A CA 1
ATOM 1844 C C . VAL A 1 225 ? -12.523 12.297 -0.078 1 91.12 225 VAL A C 1
ATOM 1846 O O . VAL A 1 225 ? -11.773 13.219 -0.413 1 91.12 225 VAL A O 1
ATOM 1849 N N . THR A 1 226 ? -12.469 11.727 1.066 1 94.5 226 THR A N 1
ATOM 1850 C CA . THR A 1 226 ? -11.328 11.906 1.953 1 94.5 226 THR A CA 1
ATOM 1851 C C . THR A 1 226 ? -10.578 10.594 2.148 1 94.5 226 THR A C 1
ATOM 1853 O O . THR A 1 226 ? -11.195 9.555 2.41 1 94.5 226 THR A O 1
ATOM 1856 N N . GLN A 1 227 ? -9.289 10.617 1.926 1 93.31 227 GLN A N 1
ATOM 1857 C CA . GLN A 1 227 ? -8.453 9.453 2.191 1 93.31 227 GLN A CA 1
ATOM 1858 C C . GLN A 1 227 ? -7.836 9.531 3.586 1 93.31 227 GLN A C 1
ATOM 1860 O O . GLN A 1 227 ? -7.312 10.57 3.984 1 93.31 227 GLN A O 1
ATOM 1865 N N . VAL A 1 228 ? -7.98 8.453 4.359 1 95.75 228 VAL A N 1
ATOM 1866 C CA . VAL A 1 228 ? -7.348 8.336 5.668 1 95.75 228 VAL A CA 1
ATOM 1867 C C . VAL A 1 228 ? -6.309 7.219 5.641 1 95.75 228 VAL A C 1
ATOM 1869 O O . VAL A 1 228 ? -6.621 6.086 5.258 1 95.75 228 VAL A O 1
ATOM 1872 N N . GLN A 1 229 ? -5.086 7.539 5.945 1 94.88 229 GLN A N 1
ATOM 1873 C CA . GLN A 1 229 ? -4.012 6.559 6.074 1 94.88 229 GLN A CA 1
ATOM 1874 C C . GLN A 1 229 ? -3.482 6.512 7.504 1 94.88 229 GLN A C 1
ATOM 1876 O O . GLN A 1 229 ? -3.414 7.539 8.18 1 94.88 229 GLN A O 1
ATOM 1881 N N . ALA A 1 230 ? -3.143 5.344 7.965 1 96.75 230 ALA A N 1
ATOM 1882 C CA . ALA A 1 230 ? -2.588 5.199 9.312 1 96.75 230 ALA A CA 1
ATOM 1883 C C . ALA A 1 230 ? -1.097 4.879 9.258 1 96.75 230 ALA A C 1
ATOM 1885 O O . ALA A 1 230 ? -0.704 3.811 8.781 1 96.75 230 ALA A O 1
ATOM 1886 N N . PHE A 1 231 ? -0.3 5.809 9.672 1 95.62 231 PHE A N 1
ATOM 1887 C CA . PHE A 1 231 ? 1.129 5.566 9.836 1 95.62 231 PHE A CA 1
ATOM 1888 C C . PHE A 1 231 ? 1.449 5.148 11.266 1 95.62 231 PHE A C 1
ATOM 1890 O O . PHE A 1 231 ? 1.848 5.98 12.086 1 95.62 231 PHE A O 1
ATOM 1897 N N . ASN A 1 232 ? 1.276 3.865 11.539 1 97.06 232 ASN A N 1
ATOM 1898 C CA . ASN A 1 232 ? 1.472 3.256 12.852 1 97.06 232 ASN A CA 1
ATOM 1899 C C . ASN A 1 232 ? 2.834 2.576 12.961 1 97.06 232 ASN A C 1
ATOM 1901 O O . ASN A 1 232 ? 2.916 1.358 13.117 1 97.06 232 ASN A O 1
ATOM 1905 N N . MET A 1 233 ? 3.842 3.383 12.984 1 95.25 233 MET A N 1
ATOM 1906 C CA . MET A 1 233 ? 5.211 2.879 12.953 1 95.25 233 MET A CA 1
ATOM 1907 C C . MET A 1 233 ? 5.656 2.424 14.344 1 95.25 233 MET A C 1
ATOM 1909 O O . MET A 1 233 ? 6.512 1.547 14.469 1 95.25 233 MET A O 1
ATOM 1913 N N . TYR A 1 234 ? 5.043 2.928 15.375 1 95.31 234 TYR A N 1
ATOM 1914 C CA . TYR A 1 234 ? 5.5 2.68 16.734 1 95.31 234 TYR A CA 1
ATOM 1915 C C . TYR A 1 234 ? 4.441 1.94 17.547 1 95.31 234 TYR A C 1
ATOM 1917 O O . TYR A 1 234 ? 4.641 1.646 18.719 1 95.31 234 TYR A O 1
ATOM 1925 N N . GLY A 1 235 ? 3.262 1.665 16.969 1 95.81 235 GLY A N 1
ATOM 1926 C CA . GLY A 1 235 ? 2.242 0.832 17.578 1 95.81 235 GLY A CA 1
ATOM 1927 C C . GLY A 1 235 ? 1.389 1.579 18.594 1 95.81 235 GLY A C 1
ATOM 1928 O O . GLY A 1 235 ? 0.859 0.98 19.531 1 95.81 235 GLY A O 1
ATOM 1929 N N . THR A 1 236 ? 1.27 2.895 18.422 1 96.56 236 THR A N 1
ATOM 1930 C CA . THR A 1 236 ? 0.558 3.67 19.438 1 96.56 236 THR A CA 1
ATOM 1931 C C . THR A 1 236 ? -0.875 3.951 18.984 1 96.56 236 THR A C 1
ATOM 1933 O O . THR A 1 236 ? -1.683 4.465 19.766 1 96.56 236 THR A O 1
ATOM 1936 N N . LEU A 1 237 ? -1.243 3.662 17.766 1 97.44 237 LEU A N 1
ATOM 1937 C CA . LEU A 1 237 ? -2.592 3.893 17.25 1 97.44 237 LEU A CA 1
ATOM 1938 C C . LEU A 1 237 ? -3.473 2.666 17.484 1 97.44 237 LEU A C 1
ATOM 1940 O O . LEU A 1 237 ? -2.967 1.575 17.75 1 97.44 237 LEU A O 1
ATOM 1944 N N . ASN A 1 238 ? -4.805 2.906 17.422 1 96.56 238 ASN A N 1
ATOM 1945 C CA . ASN A 1 238 ? -5.754 1.807 17.297 1 96.56 238 ASN A CA 1
ATOM 1946 C C . ASN A 1 238 ? 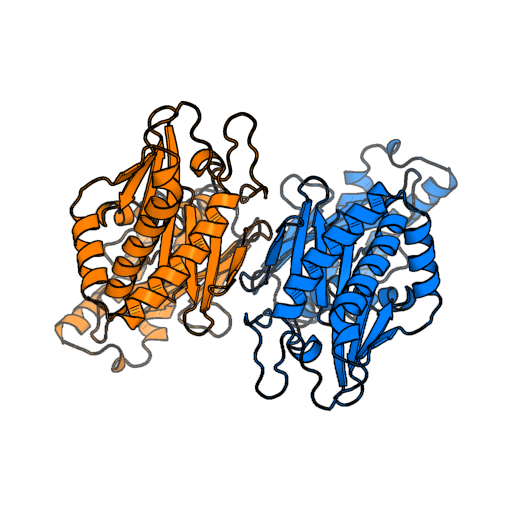-5.781 0.947 18.562 1 96.56 238 ASN A C 1
ATOM 1948 O O . ASN A 1 238 ? -5.836 -0.281 18.469 1 96.56 238 ASN A O 1
ATOM 1952 N N . ARG A 1 239 ? -5.629 1.597 19.672 1 94.75 239 ARG A N 1
ATOM 1953 C CA . ARG A 1 239 ? -5.602 0.893 20.953 1 94.75 239 ARG A CA 1
ATOM 1954 C C . ARG A 1 239 ? -7.008 0.716 21.516 1 94.75 239 ARG A C 1
ATOM 1956 O O . ARG A 1 239 ? -7.871 1.579 21.328 1 94.75 239 ARG A O 1
ATOM 1963 N N . ASN A 1 240 ? -7.207 -0.326 22.281 1 94.62 240 ASN A N 1
ATOM 1964 C CA . ASN A 1 240 ? -8.484 -0.59 22.922 1 94.62 240 ASN A CA 1
ATOM 1965 C C . ASN A 1 240 ? -8.773 0.435 24.016 1 94.62 240 ASN A C 1
ATOM 1967 O O . ASN A 1 240 ? -7.855 1.049 24.562 1 94.62 240 ASN A O 1
ATOM 1971 N N . ALA A 1 241 ? -10.039 0.665 24.25 1 95.12 241 ALA A N 1
ATOM 1972 C CA . ALA A 1 241 ? -10.523 1.354 25.438 1 95.12 241 ALA A CA 1
ATOM 1973 C C . ALA A 1 241 ? -11.258 0.391 26.375 1 95.12 241 ALA A C 1
ATOM 1975 O O . ALA A 1 241 ? -12.445 0.135 26.188 1 95.12 241 ALA A O 1
ATOM 1976 N N . GLY A 1 242 ? -10.57 -0.082 27.328 1 93.06 242 GLY A N 1
ATOM 1977 C CA . GLY A 1 242 ? -11.164 -1.155 28.109 1 93.06 242 GLY A CA 1
ATOM 1978 C C . GLY A 1 242 ? -11.539 -2.363 27.266 1 93.06 242 GLY A C 1
ATOM 1979 O O . GLY A 1 242 ? -10.695 -2.928 26.562 1 93.06 242 GLY A O 1
ATOM 1980 N N . ARG A 1 243 ? -12.836 -2.68 27.203 1 93 243 ARG A N 1
ATOM 1981 C CA . ARG A 1 243 ? -13.328 -3.844 26.469 1 93 243 ARG A CA 1
ATOM 1982 C C . ARG A 1 243 ? -13.695 -3.473 25.047 1 93 243 ARG A C 1
ATOM 1984 O O . ARG A 1 243 ? -13.961 -4.348 24.219 1 93 243 ARG A O 1
ATOM 1991 N N . GLU A 1 244 ? -13.695 -2.186 24.812 1 93 244 GLU A N 1
ATOM 1992 C CA . GLU A 1 244 ? -14.039 -1.739 23.469 1 93 244 GLU A CA 1
ATOM 1993 C C . GLU A 1 244 ? -12.852 -1.893 22.516 1 93 244 GLU A C 1
ATOM 1995 O O . GLU A 1 244 ? -11.773 -1.354 22.766 1 93 244 GLU A O 1
ATOM 2000 N N . ARG A 1 245 ? -13.016 -2.656 21.438 1 91.25 245 ARG A N 1
ATOM 2001 C CA . ARG A 1 245 ? -11.977 -2.9 20.438 1 91.25 245 ARG A CA 1
ATOM 2002 C C . ARG A 1 245 ? -12.25 -2.117 19.156 1 91.25 245 ARG A C 1
ATOM 2004 O O . ARG A 1 245 ? -13.406 -1.807 18.844 1 91.25 245 ARG A O 1
ATOM 2011 N N . PRO A 1 246 ? -11.094 -1.726 18.484 1 90.88 246 PRO A N 1
ATOM 2012 C CA . PRO A 1 246 ? -11.312 -1.087 17.188 1 90.88 246 PRO A CA 1
ATOM 2013 C C . PRO A 1 246 ? -12.039 -1.994 16.203 1 90.88 246 PRO A C 1
ATOM 2015 O O . PRO A 1 246 ? -11.93 -3.221 16.297 1 90.88 246 PRO A O 1
ATOM 2018 N N . LEU A 1 247 ? -12.758 -1.436 15.336 1 84.94 247 LEU A N 1
ATOM 2019 C CA . LEU A 1 247 ? -13.453 -2.186 14.297 1 84.94 247 LEU A CA 1
ATOM 2020 C C . LEU A 1 247 ? -12.461 -2.906 13.391 1 84.94 247 LEU A C 1
ATOM 2022 O O . LEU A 1 247 ? -12.68 -4.059 13.016 1 84.94 247 LEU A O 1
ATOM 2026 N N . ILE A 1 248 ? -11.398 -2.133 13.086 1 87.81 248 ILE A N 1
ATOM 2027 C CA . ILE A 1 248 ? -10.344 -2.67 12.227 1 87.81 248 ILE A CA 1
ATOM 2028 C C . ILE A 1 248 ? -9.008 -2.611 12.961 1 87.81 248 ILE A C 1
ATOM 2030 O O . ILE A 1 248 ? -8.703 -1.62 13.633 1 87.81 248 ILE A O 1
ATOM 2034 N N . ASN A 1 249 ? -8.297 -3.66 12.805 1 88.88 249 ASN A N 1
ATOM 2035 C CA . ASN A 1 249 ? -6.957 -3.666 13.383 1 88.88 249 ASN A CA 1
ATOM 2036 C C . ASN A 1 249 ? -5.941 -3.014 12.445 1 88.88 249 ASN A C 1
ATOM 2038 O O . ASN A 1 249 ? -5.719 -3.494 11.336 1 88.88 249 ASN A O 1
ATOM 2042 N N . VAL A 1 250 ? -5.453 -1.877 12.883 1 93.31 250 VAL A N 1
ATOM 2043 C CA . VAL A 1 250 ? -4.367 -1.212 12.172 1 93.31 250 VAL A CA 1
ATOM 2044 C C . VAL A 1 250 ? -3.023 -1.771 12.633 1 93.31 250 VAL A C 1
ATOM 2046 O O . VAL A 1 250 ? -2.609 -1.544 13.773 1 93.31 250 VAL A O 1
ATOM 2049 N N . GLN A 1 251 ? -2.369 -2.469 11.789 1 92.56 251 GLN A N 1
ATOM 2050 C CA . GLN A 1 251 ? -1.132 -3.154 12.148 1 92.56 251 GLN A CA 1
ATOM 2051 C C . GLN A 1 251 ? 0.042 -2.182 12.203 1 92.56 251 GLN A C 1
ATOM 2053 O O . GLN A 1 251 ? 0.023 -1.14 11.547 1 92.56 251 GLN A O 1
ATOM 2058 N N . GLN A 1 252 ? 0.923 -2.561 13.117 1 96.06 252 GLN A N 1
ATOM 2059 C CA . GLN A 1 252 ? 2.172 -1.807 13.133 1 96.06 252 GLN A CA 1
ATOM 2060 C C . GLN A 1 252 ? 2.967 -2.027 11.852 1 96.06 252 GLN A C 1
ATOM 2062 O O . GLN A 1 252 ? 3.096 -3.162 11.383 1 96.06 252 GLN A O 1
ATOM 2067 N N . LEU A 1 253 ? 3.457 -0.933 11.258 1 96.56 253 LEU A N 1
ATOM 2068 C CA . LEU A 1 253 ? 4.223 -1.012 10.023 1 96.56 253 LEU A CA 1
ATOM 2069 C C . LEU A 1 253 ? 5.652 -1.47 10.297 1 96.56 253 LEU A C 1
ATOM 2071 O O . LEU A 1 253 ? 6.277 -1.023 11.258 1 96.56 253 LEU A O 1
ATOM 2075 N N . PRO A 1 254 ? 6.129 -2.408 9.508 1 96.25 254 PRO A N 1
ATOM 2076 C CA . PRO A 1 254 ? 7.527 -2.816 9.672 1 96.25 254 PRO A CA 1
ATOM 2077 C C . PRO A 1 254 ? 8.516 -1.747 9.203 1 96.25 254 PRO A C 1
ATOM 2079 O O . PRO A 1 254 ? 8.406 -1.252 8.078 1 96.25 254 PRO A O 1
ATOM 2082 N N . MET A 1 255 ? 9.43 -1.412 10.055 1 96.19 255 MET A N 1
ATOM 2083 C CA . MET A 1 255 ? 10.445 -0.42 9.711 1 96.19 255 MET A CA 1
ATOM 2084 C C . MET A 1 255 ? 11.594 -1.063 8.938 1 96.19 255 MET A C 1
ATOM 2086 O O . MET A 1 255 ? 11.906 -2.238 9.148 1 96.19 255 MET A O 1
ATOM 2090 N N . PRO A 1 256 ? 12.18 -0.333 8.055 1 96.56 256 PRO A N 1
ATOM 2091 C CA . PRO A 1 256 ? 13.289 -0.91 7.293 1 96.56 256 PRO A CA 1
ATOM 2092 C C . PRO A 1 256 ? 14.594 -0.954 8.086 1 96.56 256 PRO A C 1
ATOM 2094 O O . PRO A 1 256 ? 14.789 -0.152 9 1 96.56 256 PRO A O 1
ATOM 2097 N N . THR A 1 257 ? 15.5 -1.869 7.676 1 95.5 257 THR A N 1
ATOM 2098 C CA . THR A 1 257 ? 16.797 -2.014 8.328 1 95.5 257 THR A CA 1
ATOM 2099 C C . THR A 1 257 ? 17.922 -1.998 7.297 1 95.5 257 THR A C 1
ATOM 2101 O O . THR A 1 257 ? 19.094 -1.889 7.656 1 95.5 257 THR A O 1
ATOM 2104 N N . ARG A 1 258 ? 17.547 -2.09 6.055 1 95.31 258 ARG A N 1
ATOM 2105 C CA . ARG A 1 258 ? 18.609 -2.119 5.051 1 95.31 258 ARG A CA 1
ATOM 2106 C C . ARG A 1 258 ? 18.172 -1.441 3.762 1 95.31 258 ARG A C 1
ATOM 2108 O O . ARG A 1 258 ? 16.969 -1.397 3.459 1 95.31 258 ARG A O 1
ATOM 2115 N N . PHE A 1 259 ? 19.156 -0.917 3.01 1 96.56 259 PHE A N 1
ATOM 2116 C CA . PHE A 1 259 ? 18.953 -0.374 1.672 1 96.56 259 PHE A CA 1
ATOM 2117 C C . PHE A 1 259 ? 19.109 -1.461 0.616 1 96.56 259 PHE A C 1
ATOM 2119 O O . PHE A 1 259 ? 20.047 -2.264 0.68 1 96.56 259 PHE A O 1
ATOM 2126 N N . TYR A 1 260 ? 18.141 -1.558 -0.302 1 95.62 260 TYR A N 1
ATOM 2127 C CA . TYR A 1 260 ? 18.297 -2.43 -1.46 1 95.62 260 TYR A CA 1
ATOM 2128 C C . TYR A 1 260 ? 18.984 -1.701 -2.607 1 95.62 260 TYR A C 1
ATOM 2130 O O . TYR A 1 260 ? 19.812 -2.285 -3.316 1 95.62 260 TYR A O 1
ATOM 2138 N N . ASN A 1 261 ? 18.609 -0.458 -2.775 1 95.62 261 ASN A N 1
ATOM 2139 C CA . ASN A 1 261 ? 19.141 0.329 -3.883 1 95.62 261 ASN A CA 1
ATOM 2140 C C . ASN A 1 261 ? 19 1.826 -3.627 1 95.62 261 ASN A C 1
ATOM 2142 O O . ASN A 1 261 ? 17.969 2.275 -3.117 1 95.62 261 ASN A O 1
ATOM 2146 N N . ILE A 1 262 ? 20.062 2.562 -3.828 1 97.5 262 ILE A N 1
ATOM 2147 C CA . ILE A 1 262 ? 20.062 4.02 -3.854 1 97.5 262 ILE A CA 1
ATOM 2148 C C . ILE A 1 262 ? 20.594 4.512 -5.203 1 97.5 262 ILE A C 1
ATOM 2150 O O . ILE A 1 262 ? 21.766 4.316 -5.523 1 97.5 262 ILE A O 1
ATOM 2154 N N . GLY A 1 263 ? 19.703 5.094 -6.012 1 96.88 263 GLY A N 1
ATOM 2155 C CA . GLY A 1 263 ? 20.172 5.527 -7.32 1 96.88 263 GLY A CA 1
ATOM 2156 C C . GLY A 1 263 ? 19.156 6.387 -8.055 1 96.88 263 GLY A C 1
ATOM 2157 O O . GLY A 1 263 ? 18.047 6.598 -7.566 1 96.88 263 GLY A O 1
ATOM 2158 N N . PHE A 1 264 ? 19.578 6.879 -9.195 1 97.25 264 PHE A N 1
ATOM 2159 C CA . PHE A 1 264 ? 18.719 7.742 -10.008 1 97.25 264 PHE A CA 1
ATOM 2160 C C . PHE A 1 264 ? 17.516 6.969 -10.531 1 97.25 264 PHE A C 1
ATOM 2162 O O . PHE A 1 264 ? 17.641 5.805 -10.914 1 97.25 264 PHE A O 1
ATOM 2169 N N . LYS A 1 265 ? 16.344 7.582 -10.406 1 95.06 265 LYS A N 1
ATOM 2170 C CA . LYS A 1 265 ? 15.227 7.078 -11.203 1 95.06 265 LYS A CA 1
ATOM 2171 C C . LYS A 1 265 ? 15.602 6.965 -12.672 1 95.06 265 LYS A C 1
ATOM 2173 O O . LYS A 1 265 ? 16.203 7.887 -13.242 1 95.06 265 LYS A O 1
ATOM 2178 N N . PRO A 1 266 ? 15.289 5.855 -13.344 1 91.31 266 PRO A N 1
ATOM 2179 C CA . PRO A 1 266 ? 15.656 5.695 -14.758 1 91.31 266 PRO A CA 1
ATOM 2180 C C . PRO A 1 266 ? 15.188 6.859 -15.625 1 91.31 266 PRO A C 1
ATOM 2182 O O . PRO A 1 266 ? 14 7.215 -15.594 1 91.31 266 PRO A O 1
ATOM 2185 N N . GLY A 1 267 ? 16.125 7.375 -16.344 1 92.12 267 GLY A N 1
ATOM 2186 C CA . GLY A 1 267 ? 15.82 8.461 -17.266 1 92.12 267 GLY A CA 1
ATOM 2187 C C . GLY A 1 267 ? 15.727 9.812 -16.578 1 92.12 267 GLY A C 1
ATOM 2188 O O . GLY A 1 267 ? 15.469 10.82 -17.234 1 92.12 267 GLY A O 1
ATOM 2189 N N . SER A 1 268 ? 15.898 9.828 -15.289 1 95.62 268 SER A N 1
ATOM 2190 C CA . SER A 1 268 ? 15.781 11.078 -14.555 1 95.62 268 SER A CA 1
ATOM 2191 C C . SER A 1 268 ? 17.156 11.648 -14.203 1 95.62 268 SER A C 1
ATOM 2193 O O . SER A 1 268 ? 18.109 10.898 -14.016 1 95.62 268 SER A O 1
ATOM 2195 N N . ARG A 1 269 ? 17.219 13.008 -14.156 1 97.19 269 ARG A N 1
ATOM 2196 C CA . ARG A 1 269 ? 18.453 13.695 -13.781 1 97.19 269 ARG A CA 1
ATOM 2197 C C . ARG A 1 269 ? 18.266 14.492 -12.492 1 97.19 269 ARG A C 1
ATOM 2199 O O . ARG A 1 269 ? 19.188 15.188 -12.047 1 97.19 269 ARG A O 1
ATOM 2206 N N . ASN A 1 270 ? 17.109 14.398 -11.898 1 97.88 270 ASN A N 1
ATOM 2207 C CA . ASN A 1 270 ? 16.891 15.195 -10.695 1 97.88 270 ASN A CA 1
ATOM 2208 C C . ASN A 1 270 ? 16.156 14.406 -9.617 1 97.88 270 ASN A C 1
ATOM 2210 O O . ASN A 1 270 ? 15.727 14.977 -8.609 1 97.88 270 ASN A O 1
ATOM 2214 N N . THR A 1 271 ? 15.969 13.055 -9.844 1 97.75 271 THR A N 1
ATOM 2215 C CA . THR A 1 271 ? 15.227 12.234 -8.891 1 97.75 271 THR A CA 1
ATOM 2216 C C . THR A 1 271 ? 16.031 11 -8.5 1 97.75 271 THR A C 1
ATOM 2218 O O . THR A 1 271 ? 16.562 10.297 -9.367 1 97.75 271 THR A O 1
ATOM 2221 N N . VAL A 1 272 ? 16.125 10.828 -7.227 1 97.81 272 VAL A N 1
ATOM 2222 C CA . VAL A 1 272 ? 16.781 9.648 -6.668 1 97.81 272 VAL A CA 1
ATOM 2223 C C . VAL A 1 272 ? 15.742 8.742 -6.016 1 97.81 272 VAL A C 1
ATOM 2225 O O . VAL A 1 272 ? 14.828 9.219 -5.336 1 97.81 272 VAL A O 1
ATOM 2228 N N . LEU A 1 273 ? 15.844 7.449 -6.285 1 97.69 273 LEU A N 1
ATOM 2229 C CA . LEU A 1 273 ? 15.023 6.445 -5.621 1 97.69 273 LEU A CA 1
ATOM 2230 C C . LEU A 1 273 ? 15.82 5.715 -4.543 1 97.69 273 LEU A C 1
ATOM 2232 O O . LEU A 1 273 ? 16.969 5.352 -4.758 1 97.69 273 LEU A O 1
ATOM 2236 N N . VAL A 1 274 ? 15.242 5.605 -3.398 1 97.88 274 VAL A N 1
ATOM 2237 C CA . VAL A 1 274 ? 15.812 4.855 -2.287 1 97.88 274 VAL A CA 1
ATOM 2238 C C . VAL A 1 274 ? 14.906 3.676 -1.938 1 97.88 274 VAL A C 1
ATOM 2240 O O . VAL A 1 274 ? 13.852 3.857 -1.337 1 97.88 274 VAL A O 1
ATOM 2243 N N . ALA A 1 275 ? 15.305 2.479 -2.324 1 97.62 275 ALA A N 1
ATOM 2244 C CA . ALA A 1 275 ? 14.547 1.261 -2.039 1 97.62 275 ALA A CA 1
ATOM 2245 C C . ALA A 1 275 ? 15.07 0.579 -0.775 1 97.62 275 ALA A C 1
ATOM 2247 O O . ALA A 1 275 ? 16.266 0.341 -0.639 1 97.62 275 ALA A O 1
ATOM 2248 N N . LEU A 1 276 ? 14.188 0.322 0.115 1 98 276 LEU A N 1
ATOM 2249 C CA . LEU A 1 276 ? 14.516 -0.288 1.398 1 98 276 LEU A CA 1
ATOM 2250 C C . LEU A 1 276 ? 13.766 -1.6 1.587 1 98 276 LEU A C 1
ATOM 2252 O O . LEU A 1 276 ? 12.82 -1.893 0.843 1 98 276 LEU A O 1
ATOM 2256 N N . ASP A 1 277 ? 14.203 -2.404 2.52 1 96.5 277 ASP A N 1
ATOM 2257 C CA . ASP A 1 277 ? 13.453 -3.609 2.867 1 96.5 277 ASP A CA 1
ATOM 2258 C C . ASP A 1 277 ? 12.125 -3.258 3.525 1 96.5 277 ASP A C 1
ATOM 2260 O O . ASP A 1 277 ? 11.805 -2.08 3.701 1 96.5 277 ASP A O 1
ATOM 2264 N N . ASN A 1 278 ? 11.273 -4.25 3.623 1 96.19 278 ASN A N 1
ATOM 2265 C CA . ASN A 1 278 ? 9.961 -4.156 4.25 1 96.19 278 ASN A CA 1
ATOM 2266 C C . ASN A 1 278 ? 9.008 -3.277 3.441 1 96.19 278 ASN A C 1
ATOM 2268 O O . ASN A 1 278 ? 8.125 -2.627 4.004 1 96.19 278 ASN A O 1
ATOM 2272 N N . GLY A 1 279 ? 9.344 -3.164 2.207 1 96.56 279 GLY A N 1
ATOM 2273 C CA . GLY A 1 279 ? 8.367 -2.635 1.263 1 96.56 279 GLY A CA 1
ATOM 2274 C C . GLY A 1 279 ? 8.477 -1.134 1.075 1 96.56 279 GLY A C 1
ATOM 2275 O O . GLY A 1 279 ? 7.664 -0.531 0.371 1 96.56 279 GLY A O 1
ATOM 2276 N N . TRP A 1 280 ? 9.516 -0.473 1.637 1 97.5 280 TRP A N 1
ATOM 2277 C CA . TRP A 1 280 ? 9.602 0.982 1.573 1 97.5 280 TRP A CA 1
ATOM 2278 C C . TRP A 1 280 ? 10.445 1.429 0.383 1 97.5 280 TRP A C 1
ATOM 2280 O O . TRP A 1 280 ? 11.539 0.903 0.158 1 97.5 280 TRP A O 1
ATOM 2290 N N . THR A 1 281 ? 9.945 2.287 -0.401 1 97.69 281 THR A N 1
ATOM 2291 C CA . THR A 1 281 ? 10.703 2.98 -1.434 1 97.69 281 THR A CA 1
ATOM 2292 C C . THR A 1 281 ? 10.367 4.469 -1.453 1 97.69 281 THR A C 1
ATOM 2294 O O . THR A 1 281 ? 9.188 4.84 -1.459 1 97.69 281 THR A O 1
ATOM 2297 N N . ILE A 1 282 ? 11.367 5.25 -1.452 1 96.38 282 ILE A N 1
ATOM 2298 C CA . ILE A 1 282 ? 11.211 6.699 -1.371 1 96.38 282 ILE A CA 1
ATOM 2299 C C . ILE A 1 282 ? 11.766 7.352 -2.637 1 96.38 282 ILE A C 1
ATOM 2301 O O . ILE A 1 282 ? 12.82 6.953 -3.135 1 96.38 282 ILE A O 1
ATOM 2305 N N . SER A 1 283 ? 11.031 8.297 -3.143 1 96.12 283 SER A N 1
ATOM 2306 C CA . SER A 1 283 ? 11.477 9.125 -4.258 1 96.12 283 SER A CA 1
ATOM 2307 C C . SER A 1 283 ? 11.844 10.531 -3.791 1 96.12 283 SER A C 1
ATOM 2309 O O . SER A 1 283 ? 11.047 11.195 -3.121 1 96.12 283 SER A O 1
ATOM 2311 N N . LEU A 1 284 ? 13.047 10.938 -4.062 1 96.56 284 LEU A N 1
ATOM 2312 C CA . LEU A 1 284 ? 13.547 12.258 -3.709 1 96.56 284 LEU A CA 1
ATOM 2313 C C . LEU A 1 284 ? 13.852 13.078 -4.961 1 96.56 284 LEU A C 1
ATOM 2315 O O . LEU A 1 284 ? 14.883 12.859 -5.609 1 96.56 284 LEU A O 1
ATOM 2319 N N . ARG A 1 285 ? 13.016 14 -5.316 1 96.12 285 ARG A N 1
ATOM 2320 C CA . ARG A 1 285 ? 13.234 14.883 -6.457 1 96.12 285 ARG A CA 1
ATOM 2321 C C . ARG A 1 285 ? 13.773 16.234 -6.004 1 96.12 285 ARG A C 1
ATOM 2323 O O . ARG A 1 285 ? 13.109 16.953 -5.254 1 96.12 285 ARG A O 1
ATOM 2330 N N . ILE A 1 286 ? 14.914 16.625 -6.457 1 96.81 286 ILE A N 1
ATOM 2331 C CA . ILE A 1 286 ? 15.539 17.875 -6.051 1 96.81 286 ILE A CA 1
ATOM 2332 C C . ILE A 1 286 ? 15.102 19 -6.996 1 96.81 286 ILE A C 1
ATOM 2334 O O . ILE A 1 286 ? 14.93 18.766 -8.195 1 96.81 286 ILE A O 1
ATOM 2338 N N . HIS A 1 287 ? 14.805 20.125 -6.457 1 94.94 287 HIS A N 1
ATOM 2339 C CA . HIS A 1 287 ? 14.406 21.25 -7.289 1 94.94 287 HIS A CA 1
ATOM 2340 C C . HIS A 1 287 ? 14.641 22.578 -6.57 1 94.94 287 HIS A C 1
ATOM 2342 O O . HIS A 1 287 ? 14.875 22.594 -5.359 1 94.94 287 HIS A O 1
ATOM 2348 N N . ASN A 1 288 ? 14.734 23.625 -7.387 1 93.19 288 ASN A N 1
ATOM 2349 C CA . ASN A 1 288 ? 14.719 24.984 -6.855 1 93.19 288 ASN A CA 1
ATOM 2350 C C . ASN A 1 288 ? 13.305 25.438 -6.516 1 93.19 288 ASN A C 1
ATOM 2352 O O . ASN A 1 288 ? 12.414 25.406 -7.371 1 93.19 288 ASN A O 1
ATOM 2356 N N . ALA A 1 289 ? 13.055 25.844 -5.316 1 83.75 289 ALA A N 1
ATOM 2357 C CA . ALA A 1 289 ? 11.695 26.062 -4.828 1 83.75 289 ALA A CA 1
ATOM 2358 C C . ALA A 1 289 ? 11.172 27.422 -5.258 1 83.75 289 ALA A C 1
ATOM 2360 O O . ALA A 1 289 ? 9.984 27.719 -5.094 1 83.75 289 ALA A O 1
ATOM 2361 N N . ARG A 1 290 ? 12.062 28.219 -5.879 1 86.75 290 ARG A N 1
ATOM 2362 C CA . ARG A 1 290 ? 11.672 29.578 -6.234 1 86.75 290 ARG A CA 1
ATOM 2363 C C . ARG A 1 290 ? 11.984 29.859 -7.699 1 86.75 290 ARG A C 1
ATOM 2365 O O . ARG A 1 290 ? 12.672 29.078 -8.359 1 86.75 290 ARG A O 1
ATOM 2372 N N . THR A 1 291 ? 11.32 30.938 -8.109 1 92.06 291 THR A N 1
ATOM 2373 C CA . THR A 1 291 ? 11.633 31.422 -9.453 1 92.06 291 THR A CA 1
ATOM 2374 C C . THR A 1 291 ? 13.086 31.891 -9.531 1 92.06 291 THR A C 1
ATOM 2376 O O . THR A 1 291 ? 13.773 31.609 -10.516 1 92.06 291 THR A O 1
ATOM 2379 N N . GLU A 1 292 ? 13.484 32.562 -8.492 1 94.12 292 GLU A N 1
ATOM 2380 C CA . GLU A 1 292 ? 14.867 33.031 -8.398 1 94.12 292 GLU A CA 1
ATOM 2381 C C . GLU A 1 292 ? 15.797 31.906 -7.914 1 94.12 292 GLU A C 1
ATOM 2383 O O . GLU A 1 292 ? 15.367 31 -7.203 1 94.12 292 GLU A O 1
ATOM 2388 N N . VAL A 1 293 ? 17.047 32.094 -8.273 1 95.69 293 VAL A N 1
ATOM 2389 C CA . VAL A 1 293 ? 18.031 31.109 -7.832 1 95.69 293 VAL A CA 1
ATOM 2390 C C . VAL A 1 293 ? 18.219 31.219 -6.32 1 95.69 293 VAL A C 1
ATOM 2392 O O . VAL A 1 293 ? 18.344 32.312 -5.781 1 95.69 293 VAL A O 1
ATOM 2395 N N . GLU A 1 294 ? 18.141 30.078 -5.664 1 94.31 294 GLU A N 1
ATOM 2396 C CA . GLU A 1 294 ? 18.438 29.984 -4.238 1 94.31 294 GLU A CA 1
ATOM 2397 C C . GLU A 1 294 ? 19.625 29.031 -3.998 1 94.31 294 GLU A C 1
ATOM 2399 O O . GLU A 1 294 ? 19.734 27.984 -4.645 1 94.31 294 GLU A O 1
ATOM 2404 N N . PRO A 1 295 ? 20.516 29.469 -3.1 1 95.12 295 PRO A N 1
ATOM 2405 C CA . PRO A 1 295 ? 21.641 28.578 -2.785 1 95.12 295 PRO A CA 1
ATOM 2406 C C . PRO A 1 295 ? 21.219 27.438 -1.861 1 95.12 295 PRO A C 1
ATOM 2408 O O . PRO A 1 295 ? 21.938 27.141 -0.894 1 95.12 295 PRO A O 1
ATOM 2411 N N . SER A 1 296 ? 20.141 26.891 -2.074 1 94.94 296 SER A N 1
ATOM 2412 C CA . SER A 1 296 ? 19.531 25.734 -1.417 1 94.94 296 SER A CA 1
ATOM 2413 C C . SER A 1 296 ? 18.516 25.047 -2.322 1 94.94 296 SER A C 1
ATOM 2415 O O . SER A 1 296 ? 17.766 25.719 -3.029 1 94.94 296 SER A O 1
ATOM 2417 N N . LEU A 1 297 ? 18.609 23.844 -2.334 1 96 297 LEU A N 1
ATOM 2418 C CA . LEU A 1 297 ? 17.672 23.078 -3.156 1 96 297 LEU A CA 1
ATOM 2419 C C . LEU A 1 297 ? 16.797 22.172 -2.293 1 96 297 LEU A C 1
ATOM 2421 O O . LEU A 1 297 ? 17.266 21.641 -1.281 1 96 297 LEU A O 1
ATOM 2425 N N . LYS A 1 298 ? 15.57 22.047 -2.707 1 93.88 298 LYS A N 1
ATOM 2426 C CA . LYS A 1 298 ? 14.586 21.312 -1.914 1 93.88 298 LYS A CA 1
ATOM 2427 C C . LYS A 1 298 ? 14.305 19.938 -2.51 1 93.88 298 LYS A C 1
ATOM 2429 O O . LYS A 1 298 ? 14.289 19.781 -3.73 1 93.88 298 LYS A O 1
ATOM 2434 N N . PHE A 1 299 ? 14.117 18.953 -1.588 1 94.44 299 PHE A N 1
ATOM 2435 C CA . PHE A 1 299 ? 13.633 17.656 -2.02 1 94.44 299 PHE A CA 1
ATOM 2436 C C . PHE A 1 299 ? 12.109 17.609 -1.99 1 94.44 299 PHE A C 1
ATOM 2438 O O . PHE A 1 299 ? 11.484 17.953 -0.983 1 94.44 299 PHE A O 1
ATOM 2445 N N . ASP A 1 300 ? 11.555 17.266 -3.092 1 91.81 300 ASP A N 1
ATOM 2446 C CA . ASP A 1 300 ? 10.188 16.75 -3.096 1 91.81 300 ASP A CA 1
ATOM 2447 C C . ASP A 1 300 ? 10.156 15.25 -2.824 1 91.81 300 ASP A C 1
ATOM 2449 O O . ASP A 1 300 ? 10.609 14.453 -3.654 1 91.81 300 ASP A O 1
ATOM 2453 N N . VAL A 1 301 ? 9.664 14.906 -1.656 1 93.06 301 VAL A N 1
ATOM 2454 C CA . VAL A 1 301 ? 9.75 13.516 -1.213 1 93.06 301 VAL A CA 1
ATOM 2455 C C . VAL A 1 301 ? 8.398 12.828 -1.393 1 93.06 301 VAL A C 1
ATOM 2457 O O . VAL A 1 301 ? 7.367 13.367 -0.99 1 93.06 301 VAL A O 1
ATOM 2460 N N . GLN A 1 302 ? 8.414 11.625 -2.021 1 92.69 302 GLN A N 1
ATOM 2461 C CA . GLN A 1 302 ? 7.219 10.812 -2.205 1 92.69 302 GLN A CA 1
ATOM 2462 C C . GLN A 1 302 ? 7.477 9.359 -1.825 1 92.69 302 GLN A C 1
ATOM 2464 O O . GLN A 1 302 ? 8.586 8.859 -2.002 1 92.69 302 GLN A O 1
ATOM 2469 N N . LEU A 1 303 ? 6.434 8.75 -1.31 1 93.69 303 LEU A N 1
ATOM 2470 C CA . LEU A 1 303 ? 6.492 7.301 -1.134 1 93.69 303 LEU A CA 1
ATOM 2471 C C . LEU A 1 303 ? 6.09 6.582 -2.416 1 93.69 303 LEU A C 1
ATOM 2473 O O . LEU A 1 303 ? 5.004 6.82 -2.953 1 93.69 303 LEU A O 1
ATOM 2477 N N . VAL A 1 304 ? 6.969 5.691 -2.898 1 95.31 304 VAL A N 1
ATOM 2478 C CA . VAL A 1 304 ? 6.68 4.984 -4.141 1 95.31 304 VAL A CA 1
ATOM 2479 C C . VAL A 1 304 ? 6.457 3.502 -3.85 1 95.31 304 VAL A C 1
ATOM 2481 O O . VAL A 1 304 ? 5.941 2.768 -4.695 1 95.31 304 VAL A O 1
ATOM 2484 N N . GLY A 1 305 ? 6.828 3.068 -2.744 1 96.38 305 GLY A N 1
ATOM 2485 C CA . GLY A 1 305 ? 6.574 1.747 -2.191 1 96.38 305 GLY A CA 1
ATOM 2486 C C . GLY A 1 305 ? 6.254 1.771 -0.709 1 96.38 305 GLY A C 1
ATOM 2487 O O . GLY A 1 305 ? 6.879 2.512 0.053 1 96.38 305 GLY A O 1
ATOM 2488 N N . VAL A 1 306 ? 5.297 0.998 -0.362 1 97.25 306 VAL A N 1
ATOM 2489 C CA . VAL A 1 306 ? 4.891 0.933 1.038 1 97.25 306 VAL A CA 1
ATOM 2490 C C . VAL A 1 306 ? 4.539 -0.506 1.409 1 97.25 306 VAL A C 1
ATOM 2492 O O . VAL A 1 306 ? 4.242 -1.324 0.535 1 97.25 306 VAL A O 1
ATOM 2495 N N . PRO A 1 307 ? 4.672 -0.797 2.732 1 96.44 307 PRO A N 1
ATOM 2496 C CA . PRO A 1 307 ? 4.133 -2.094 3.148 1 96.44 307 PRO A CA 1
ATOM 2497 C C . PRO A 1 307 ? 2.641 -2.234 2.865 1 96.44 307 PRO A C 1
ATOM 2499 O O . PRO A 1 307 ? 1.886 -1.27 3.02 1 96.44 307 PRO A O 1
ATOM 2502 N N . PRO A 1 308 ? 2.248 -3.451 2.488 1 92.19 308 PRO A N 1
ATOM 2503 C CA . PRO A 1 308 ? 0.82 -3.658 2.229 1 92.19 308 PRO A CA 1
ATOM 2504 C C . PRO A 1 308 ? -0.041 -3.449 3.473 1 92.19 308 PRO A C 1
ATOM 2506 O O . PRO A 1 308 ? -1.252 -3.242 3.361 1 92.19 308 PRO A O 1
ATOM 2509 N N . LEU A 1 309 ? 0.584 -3.443 4.586 1 91.38 309 LEU A N 1
ATOM 2510 C CA . LEU A 1 309 ? -0.11 -3.303 5.859 1 91.38 309 LEU A CA 1
ATOM 2511 C C . LEU A 1 309 ? -0.539 -1.856 6.086 1 91.38 309 LEU A C 1
ATOM 2513 O O . LEU A 1 309 ? -1.32 -1.573 7 1 91.38 309 LEU A O 1
ATOM 2517 N N . LEU A 1 310 ? -0.01 -0.958 5.273 1 94.06 310 LEU A N 1
ATOM 2518 C CA . LEU A 1 310 ? -0.424 0.432 5.43 1 94.06 310 LEU A CA 1
ATOM 2519 C C . LEU A 1 310 ? -1.927 0.579 5.219 1 94.06 310 LEU A C 1
ATOM 2521 O O . LEU A 1 310 ? -2.432 0.323 4.121 1 94.06 310 LEU A O 1
ATOM 2525 N N . TYR A 1 311 ? -2.549 0.961 6.285 1 94.25 311 TYR A N 1
ATOM 2526 C CA . TYR A 1 311 ? -3.992 1.153 6.223 1 94.25 311 TYR A CA 1
ATOM 2527 C C . TYR A 1 311 ? -4.344 2.369 5.371 1 94.25 311 TYR A C 1
ATOM 2529 O O . TYR A 1 311 ? -3.748 3.436 5.527 1 94.25 311 TYR A O 1
ATOM 2537 N N . SER A 1 312 ? -5.211 2.182 4.512 1 90.75 312 SER A N 1
ATOM 2538 C CA . SER A 1 312 ? -5.746 3.26 3.682 1 90.75 312 SER A CA 1
ATOM 2539 C C . SER A 1 312 ? -7.246 3.092 3.455 1 90.75 312 SER A C 1
ATOM 2541 O O . SER A 1 312 ? -7.723 1.977 3.242 1 90.75 312 SER A O 1
ATOM 2543 N N . HIS A 1 313 ? -7.969 4.18 3.609 1 91.94 313 HIS A N 1
ATOM 2544 C CA . HIS A 1 313 ? -9.422 4.168 3.475 1 91.94 313 HIS A CA 1
ATOM 2545 C C . HIS A 1 313 ? -9.922 5.422 2.762 1 91.94 313 HIS A C 1
ATOM 2547 O O . HIS A 1 313 ? -9.539 6.539 3.123 1 91.94 313 HIS A O 1
ATOM 2553 N N . PHE A 1 314 ? -10.703 5.223 1.721 1 90 314 PHE A N 1
ATOM 2554 C CA . PHE A 1 314 ? -11.367 6.324 1.033 1 90 314 PHE A CA 1
ATOM 2555 C C . PHE A 1 314 ? -12.82 6.445 1.478 1 90 314 PHE A C 1
ATOM 2557 O O . PHE A 1 314 ? -13.617 5.527 1.271 1 90 314 PHE A O 1
ATOM 2564 N N . GLU A 1 315 ? -13.109 7.531 2.082 1 91.12 315 GLU A N 1
ATOM 2565 C CA . GLU A 1 315 ? -14.461 7.766 2.596 1 91.12 315 GLU A CA 1
ATOM 2566 C C . GLU A 1 315 ? -15.172 8.852 1.79 1 91.12 315 GLU A C 1
ATOM 2568 O O . GLU A 1 315 ? -14.703 9.984 1.711 1 91.12 315 GLU A O 1
ATOM 2573 N N . PRO A 1 316 ? -16.281 8.492 1.191 1 88.88 316 PRO A N 1
ATOM 2574 C CA . PRO A 1 316 ? -17.031 9.523 0.478 1 88.88 316 PRO A CA 1
ATOM 2575 C C . PRO A 1 316 ? -17.625 10.57 1.415 1 88.88 316 PRO A C 1
ATOM 2577 O O . PRO A 1 316 ? -17.922 10.273 2.576 1 88.88 316 PRO A O 1
ATOM 2580 N N . TRP A 1 317 ? -17.719 11.797 0.846 1 92.44 317 TRP A N 1
ATOM 2581 C CA . TRP A 1 317 ? -18.312 12.875 1.632 1 92.44 317 TRP A CA 1
ATOM 2582 C C . TRP A 1 317 ? -19.797 12.656 1.826 1 92.44 317 TRP A C 1
ATOM 2584 O O . TRP A 1 317 ? -20.344 12.945 2.895 1 92.44 317 TRP A O 1
ATOM 2594 N N . ASP A 1 318 ? -20.406 12.18 0.681 1 80.06 318 ASP A N 1
ATOM 2595 C CA . ASP A 1 318 ? -21.859 12.023 0.659 1 80.06 318 ASP A CA 1
ATOM 2596 C C . ASP A 1 318 ? -22.25 10.594 1.018 1 80.06 318 ASP A C 1
ATOM 2598 O O . ASP A 1 318 ? -21.719 9.633 0.46 1 80.06 318 ASP A O 1
ATOM 2602 N N . THR A 1 319 ? -22.75 10.367 2.273 1 63.09 319 THR A N 1
ATOM 2603 C CA . THR A 1 319 ? -23.203 9.031 2.658 1 63.09 319 THR A CA 1
ATOM 2604 C C . THR A 1 319 ? -24.625 8.773 2.139 1 63.09 319 THR A C 1
ATOM 2606 O O . THR A 1 319 ? -25.422 9.703 2.004 1 63.09 319 THR A O 1
ATOM 2609 N N . MET B 1 1 ? -11 -32.188 0.183 1 55.69 1 MET B N 1
ATOM 2610 C CA . MET B 1 1 ? -10.875 -30.734 0.024 1 55.69 1 MET B CA 1
ATOM 2611 C C . MET B 1 1 ? -10.789 -30.031 1.381 1 55.69 1 MET B C 1
ATOM 2613 O O . MET B 1 1 ? -11.508 -30.406 2.314 1 55.69 1 MET B O 1
ATOM 2617 N N . SER B 1 2 ? -9.758 -29.25 1.522 1 68.62 2 SER B N 1
ATOM 2618 C CA . SER B 1 2 ? -9.57 -28.578 2.807 1 68.62 2 SER B CA 1
ATOM 2619 C C . SER B 1 2 ? -10.75 -27.688 3.143 1 68.62 2 SER B C 1
ATOM 2621 O O . SER B 1 2 ? -11.516 -27.297 2.254 1 68.62 2 SER B O 1
ATOM 2623 N N . ILE B 1 3 ? -11.133 -27.656 4.34 1 69 3 ILE B N 1
ATOM 2624 C CA . ILE B 1 3 ? -12.195 -26.797 4.844 1 69 3 ILE B CA 1
ATOM 2625 C C . ILE B 1 3 ? -12.039 -25.391 4.254 1 69 3 ILE B C 1
ATOM 2627 O O . ILE B 1 3 ? -13.031 -24.766 3.877 1 69 3 ILE B O 1
ATOM 2631 N N . GLN B 1 4 ? -10.875 -24.984 4.008 1 69.81 4 GLN B N 1
ATOM 2632 C CA . GLN B 1 4 ? -10.609 -23.656 3.477 1 69.81 4 GLN B CA 1
ATOM 2633 C C . GLN B 1 4 ? -11.039 -23.547 2.018 1 69.81 4 GLN B C 1
ATOM 2635 O O . GLN B 1 4 ? -11.617 -22.531 1.61 1 69.81 4 GLN B O 1
ATOM 2640 N N . THR B 1 5 ? -10.836 -24.594 1.294 1 76.25 5 THR B N 1
ATOM 2641 C CA . THR B 1 5 ? -11.219 -24.609 -0.113 1 76.25 5 THR B CA 1
ATOM 2642 C C . THR B 1 5 ? -12.742 -24.609 -0.26 1 76.25 5 THR B C 1
ATOM 2644 O O . THR B 1 5 ? -13.281 -23.906 -1.117 1 76.25 5 THR B O 1
ATOM 2647 N N . GLU B 1 6 ? -13.391 -25.281 0.622 1 85.19 6 GLU B N 1
ATOM 2648 C CA . GLU B 1 6 ? -14.852 -25.344 0.568 1 85.19 6 GLU B CA 1
ATOM 2649 C C . GLU B 1 6 ? -15.484 -24 0.904 1 85.19 6 GLU B C 1
ATOM 2651 O O . GLU B 1 6 ? -16.406 -23.562 0.222 1 85.19 6 GLU B O 1
ATOM 2656 N N . LEU B 1 7 ? -14.961 -23.406 1.88 1 88.12 7 LEU B N 1
ATOM 2657 C CA . LEU B 1 7 ? -15.492 -22.125 2.303 1 88.12 7 LEU B CA 1
ATOM 2658 C C . LEU B 1 7 ? -15.188 -21.031 1.271 1 88.12 7 LEU B C 1
ATOM 2660 O O . LEU B 1 7 ? -15.977 -20.109 1.085 1 88.12 7 LEU B O 1
ATOM 2664 N N . GLY B 1 8 ? -14.047 -21.234 0.641 1 89.94 8 GLY B N 1
ATOM 2665 C CA . GLY B 1 8 ? -13.711 -20.312 -0.44 1 89.94 8 GLY B CA 1
ATOM 2666 C C . GLY B 1 8 ? -14.711 -20.359 -1.584 1 89.94 8 GLY B C 1
ATOM 2667 O O . GLY B 1 8 ? -15.172 -19.312 -2.049 1 89.94 8 GLY B O 1
ATOM 2668 N N . LYS B 1 9 ? -15.078 -21.562 -1.958 1 92.81 9 LYS B N 1
ATOM 2669 C CA . LYS B 1 9 ? -16.047 -21.75 -3.039 1 92.81 9 LYS B CA 1
ATOM 2670 C C . LYS B 1 9 ? -17.422 -21.25 -2.627 1 92.81 9 LYS B C 1
ATOM 2672 O O . LYS B 1 9 ? -18.141 -20.625 -3.426 1 92.81 9 LYS B O 1
ATOM 2677 N N . ALA B 1 10 ? -17.766 -21.562 -1.439 1 96.06 10 ALA B N 1
ATOM 2678 C CA . ALA B 1 10 ? -19.031 -21.078 -0.913 1 96.06 10 ALA B CA 1
ATOM 2679 C C . ALA B 1 10 ? -19.109 -19.547 -0.943 1 96.06 10 ALA B C 1
ATOM 2681 O O . ALA B 1 10 ? -20.141 -18.984 -1.298 1 96.06 10 ALA B O 1
ATOM 2682 N N . PHE B 1 11 ? -18.031 -18.938 -0.585 1 96.75 11 PHE B N 1
ATOM 2683 C CA . PHE B 1 11 ? -17.984 -17.484 -0.535 1 96.75 11 PHE B CA 1
ATOM 2684 C C . PHE B 1 11 ? -18.094 -16.891 -1.936 1 96.75 11 PHE B C 1
ATOM 2686 O O . PHE B 1 11 ? -18.688 -15.828 -2.123 1 96.75 11 PHE B O 1
ATOM 2693 N N . GLU B 1 12 ? -17.484 -17.547 -2.926 1 96.94 12 GLU B N 1
ATOM 2694 C CA . GLU B 1 12 ? -17.656 -17.109 -4.309 1 96.94 12 GLU B CA 1
ATOM 2695 C C . GLU B 1 12 ? -19.141 -17.016 -4.68 1 96.94 12 GLU B C 1
ATOM 2697 O O . GLU B 1 12 ? -19.562 -16.031 -5.285 1 96.94 12 GLU B O 1
ATOM 2702 N N . TYR B 1 13 ? -19.875 -18 -4.285 1 98.12 13 TYR B N 1
ATOM 2703 C CA . TYR B 1 13 ? -21.312 -18.016 -4.566 1 98.12 13 TYR B CA 1
ATOM 2704 C C . TYR B 1 13 ? -22.016 -16.859 -3.867 1 98.12 13 TYR B C 1
ATOM 2706 O O . TYR B 1 13 ? -22.875 -16.203 -4.461 1 98.12 13 TYR B O 1
ATOM 2714 N N . ALA B 1 14 ? -21.672 -16.656 -2.656 1 98.44 14 ALA B N 1
ATOM 2715 C CA . ALA B 1 14 ? -22.281 -15.555 -1.9 1 98.44 14 ALA B CA 1
ATOM 2716 C C . ALA B 1 14 ? -22.031 -14.219 -2.586 1 98.44 14 ALA B C 1
ATOM 2718 O O . ALA B 1 14 ? -22.938 -13.383 -2.676 1 98.44 14 ALA B O 1
ATOM 2719 N N . CYS B 1 15 ? -20.828 -14.008 -3.059 1 98.38 15 CYS B N 1
ATOM 2720 C CA . CYS B 1 15 ? -20.484 -12.766 -3.742 1 98.38 15 CYS B CA 1
ATOM 2721 C C . CYS B 1 15 ? -21.297 -12.617 -5.031 1 98.38 15 CYS B C 1
ATOM 2723 O O . CYS B 1 15 ? -21.828 -11.547 -5.312 1 98.38 15 CYS B O 1
ATOM 2725 N N . LEU B 1 16 ? -21.344 -13.703 -5.762 1 98.69 16 LEU B N 1
ATOM 2726 C CA . LEU B 1 16 ? -22.109 -13.688 -7 1 98.69 16 LEU B CA 1
ATOM 2727 C C . LEU B 1 16 ? -23.578 -13.344 -6.727 1 98.69 16 LEU B C 1
ATOM 2729 O O . LEU B 1 16 ? -24.156 -12.484 -7.402 1 98.69 16 LEU B O 1
ATOM 2733 N N . GLN B 1 17 ? -24.156 -13.961 -5.746 1 98.5 17 GLN B N 1
ATOM 2734 C CA . GLN B 1 17 ? -25.547 -13.727 -5.395 1 98.5 17 GLN B CA 1
ATOM 2735 C C . GLN B 1 17 ? -25.766 -12.289 -4.934 1 98.5 17 GLN B C 1
ATOM 2737 O O . GLN B 1 17 ? -26.797 -11.695 -5.223 1 98.5 17 GLN B O 1
ATOM 2742 N N . SER B 1 18 ? -24.828 -11.797 -4.195 1 98.56 18 SER B N 1
ATOM 2743 C CA . SER B 1 18 ? -24.938 -10.422 -3.73 1 98.56 18 SER B CA 1
ATOM 2744 C C . SER B 1 18 ? -25 -9.445 -4.902 1 98.56 18 SER B C 1
ATOM 2746 O O . SER B 1 18 ? -25.812 -8.523 -4.902 1 98.56 18 SER B O 1
ATOM 2748 N N . ILE B 1 19 ? -24.156 -9.609 -5.902 1 98.56 19 ILE B N 1
ATOM 2749 C CA . ILE B 1 19 ? -24.188 -8.766 -7.094 1 98.56 19 ILE B CA 1
ATOM 2750 C C . ILE B 1 19 ? -25.547 -8.859 -7.758 1 98.56 19 ILE B C 1
ATOM 2752 O O . ILE B 1 19 ? -26.156 -7.84 -8.086 1 98.56 19 ILE B O 1
ATOM 2756 N N . TYR B 1 20 ? -26 -10.078 -7.91 1 98.62 20 TYR B N 1
ATOM 2757 C CA . TYR B 1 20 ? -27.281 -10.312 -8.547 1 98.62 20 TYR B CA 1
ATOM 2758 C C . TYR B 1 20 ? -28.406 -9.602 -7.797 1 98.62 20 TYR B C 1
ATOM 2760 O O . TYR B 1 20 ? -29.219 -8.891 -8.398 1 98.62 20 TYR B O 1
ATOM 2768 N N . ASN B 1 21 ? -28.406 -9.797 -6.531 1 98.06 21 ASN B N 1
ATOM 2769 C CA . ASN B 1 21 ? -29.469 -9.219 -5.707 1 98.06 21 ASN B CA 1
ATOM 2770 C C . ASN B 1 21 ? -29.469 -7.691 -5.793 1 98.06 21 ASN B C 1
ATOM 2772 O O . ASN B 1 21 ? -30.531 -7.074 -5.789 1 98.06 21 ASN B O 1
ATOM 2776 N N . GLU B 1 22 ? -28.312 -7.109 -5.867 1 97.56 22 GLU B N 1
ATOM 2777 C CA . GLU B 1 22 ? -28.188 -5.656 -5.879 1 97.56 22 GLU B CA 1
ATOM 2778 C C . GLU B 1 22 ? -28.594 -5.082 -7.234 1 97.56 22 GLU B C 1
ATOM 2780 O O . GLU B 1 22 ? -29.047 -3.938 -7.316 1 97.56 22 GLU B O 1
ATOM 2785 N N . LEU B 1 23 ? -28.422 -5.883 -8.25 1 98.06 23 LEU B N 1
ATOM 2786 C CA . LEU B 1 23 ? -28.5 -5.262 -9.57 1 98.06 23 LEU B CA 1
ATOM 2787 C C . LEU B 1 23 ? -29.703 -5.785 -10.344 1 98.06 23 LEU B C 1
ATOM 2789 O O . LEU B 1 23 ? -30.125 -5.172 -11.328 1 98.06 23 LEU B O 1
ATOM 2793 N N . ALA B 1 24 ? -30.297 -6.859 -9.969 1 97.31 24 ALA B N 1
ATOM 2794 C CA . ALA B 1 24 ? -31.297 -7.562 -10.766 1 97.31 24 ALA B CA 1
ATOM 2795 C C . ALA B 1 24 ? -32.594 -6.754 -10.867 1 97.31 24 ALA B C 1
ATOM 2797 O O . ALA B 1 24 ? -33.375 -6.922 -11.812 1 97.31 24 ALA B O 1
ATOM 2798 N N . ASP B 1 25 ? -32.875 -5.91 -9.977 1 96.12 25 ASP B N 1
ATOM 2799 C CA . ASP B 1 25 ? -34.094 -5.125 -9.984 1 96.12 25 ASP B CA 1
ATOM 2800 C C . ASP B 1 25 ? -34 -3.977 -10.992 1 96.12 25 ASP B C 1
ATOM 2802 O O . ASP B 1 25 ? -35.031 -3.516 -11.508 1 96.12 25 ASP B O 1
ATOM 2806 N N . SER B 1 26 ? -32.844 -3.525 -11.281 1 95.69 26 SER B N 1
ATOM 2807 C CA . SER B 1 26 ? -32.688 -2.307 -12.07 1 95.69 26 SER B CA 1
ATOM 2808 C C . SER B 1 26 ? -32.25 -2.623 -13.492 1 95.69 26 SER B C 1
ATOM 2810 O O . SER B 1 26 ? -32.281 -1.756 -14.367 1 95.69 26 SER B O 1
ATOM 2812 N N . GLN B 1 27 ? -31.875 -3.828 -13.688 1 97.06 27 GLN B N 1
ATOM 2813 C CA . GLN B 1 27 ? -31.406 -4.199 -15.023 1 97.06 27 GLN B CA 1
ATOM 2814 C C . GLN B 1 27 ? -31.5 -5.707 -15.234 1 97.06 27 GLN B C 1
ATOM 2816 O O . GLN B 1 27 ? -31.641 -6.469 -14.273 1 97.06 27 GLN B O 1
ATOM 2821 N N . ASP B 1 28 ? -31.375 -6.09 -16.469 1 97.62 28 ASP B N 1
ATOM 2822 C CA . ASP B 1 28 ? -31.328 -7.512 -16.781 1 97.62 28 ASP B CA 1
ATOM 2823 C C . ASP B 1 28 ? -29.984 -8.125 -16.406 1 97.62 28 ASP B C 1
ATOM 2825 O O . ASP B 1 28 ? -28.938 -7.664 -16.875 1 97.62 28 ASP B O 1
ATOM 2829 N N . VAL B 1 29 ? -30 -9.109 -15.531 1 98.44 29 VAL B N 1
ATOM 2830 C CA . VAL B 1 29 ? -28.797 -9.812 -15.094 1 98.44 29 VAL B CA 1
ATOM 2831 C C . VAL B 1 29 ? -28.969 -11.312 -15.328 1 98.44 29 VAL B C 1
ATOM 2833 O O . VAL B 1 29 ? -29.984 -11.898 -14.93 1 98.44 29 VAL B O 1
ATOM 2836 N N . VAL B 1 30 ? -27.969 -11.945 -15.992 1 98.44 30 VAL B N 1
ATOM 2837 C CA . VAL B 1 30 ? -28.016 -13.367 -16.297 1 98.44 30 VAL B CA 1
ATOM 2838 C C . VAL B 1 30 ? -26.859 -14.078 -15.594 1 98.44 30 VAL B C 1
ATOM 2840 O O . VAL B 1 30 ? -25.688 -13.719 -15.773 1 98.44 30 VAL B O 1
ATOM 2843 N N . ILE B 1 31 ? -27.172 -15.078 -14.812 1 98.31 31 ILE B N 1
ATOM 2844 C CA . ILE B 1 31 ? -26.141 -15.93 -14.219 1 98.31 31 ILE B CA 1
ATOM 2845 C C . ILE B 1 31 ? -25.859 -17.125 -15.133 1 98.31 31 ILE B C 1
ATOM 2847 O O . ILE B 1 31 ? -26.75 -17.938 -15.391 1 98.31 31 ILE B O 1
ATOM 2851 N N . GLU B 1 32 ? -24.672 -17.172 -15.578 1 97.5 32 GLU B N 1
ATOM 2852 C CA . GLU B 1 32 ? -24.297 -18.281 -16.453 1 97.5 32 GLU B CA 1
ATOM 2853 C C . GLU B 1 32 ? -24.219 -19.594 -15.672 1 97.5 32 GLU B C 1
ATOM 2855 O O . GLU B 1 32 ? -23.594 -19.672 -14.617 1 97.5 32 GLU B O 1
ATOM 2860 N N . GLN B 1 33 ? -24.875 -20.562 -16.312 1 96.25 33 GLN B N 1
ATOM 2861 C CA . GLN B 1 33 ? -24.906 -21.875 -15.672 1 96.25 33 GLN B CA 1
ATOM 2862 C C . GLN B 1 33 ? -23.719 -22.719 -16.094 1 96.25 33 GLN B C 1
ATOM 2864 O O . GLN B 1 33 ? -23.484 -22.922 -17.297 1 96.25 33 GLN B O 1
ATOM 2869 N N . ASN B 1 34 ? -22.938 -23.172 -15.164 1 94.38 34 ASN B N 1
ATOM 2870 C CA . ASN B 1 34 ? -21.828 -24.094 -15.414 1 94.38 34 ASN B CA 1
ATOM 2871 C C . ASN B 1 34 ? -21.5 -24.938 -14.18 1 94.38 34 ASN B C 1
ATOM 2873 O O . ASN B 1 34 ? -22.172 -24.812 -13.148 1 94.38 34 ASN B O 1
ATOM 2877 N N . SER B 1 35 ? -20.594 -25.844 -14.305 1 94 35 SER B N 1
ATOM 2878 C CA . SER B 1 35 ? -20.281 -26.766 -13.227 1 94 35 SER B CA 1
ATOM 2879 C C . SER B 1 35 ? -19.703 -26.047 -12.016 1 94 35 SER B C 1
ATOM 2881 O O . SER B 1 35 ? -19.984 -26.406 -10.875 1 94 35 SER B O 1
ATOM 2883 N N . ALA B 1 36 ? -18.922 -25.062 -12.25 1 94.06 36 ALA B N 1
ATOM 2884 C CA . ALA B 1 36 ? -18.312 -24.312 -11.164 1 94.06 36 ALA B CA 1
ATOM 2885 C C . ALA B 1 36 ? -19.391 -23.625 -10.305 1 94.06 36 ALA B C 1
ATOM 2887 O O . ALA B 1 36 ? -19.297 -23.625 -9.078 1 94.06 36 ALA B O 1
ATOM 2888 N N . LEU B 1 37 ? -20.375 -23.094 -10.945 1 96.75 37 LEU B N 1
ATOM 2889 C CA . LEU B 1 37 ? -21.484 -22.469 -10.234 1 96.75 37 LEU B CA 1
ATOM 2890 C C . LEU B 1 37 ? -22.203 -23.484 -9.352 1 96.75 37 LEU B C 1
ATOM 2892 O O . LEU B 1 37 ? -22.516 -23.219 -8.188 1 96.75 37 LEU B O 1
ATOM 2896 N N . GLU B 1 38 ? -22.422 -24.594 -9.914 1 96.25 38 GLU B N 1
ATOM 2897 C CA . GLU B 1 38 ? -23.125 -25.641 -9.188 1 96.25 38 GLU B CA 1
ATOM 2898 C C . GLU B 1 38 ? -22.344 -26.078 -7.949 1 96.25 38 GLU B C 1
ATOM 2900 O O . GLU B 1 38 ? -22.922 -26.25 -6.871 1 96.25 38 GLU B O 1
ATOM 2905 N N . ILE B 1 39 ? -21.109 -26.266 -8.141 1 95.25 39 ILE B N 1
ATOM 2906 C CA . ILE B 1 39 ? -20.25 -26.672 -7.035 1 95.25 39 ILE B CA 1
ATOM 2907 C C . ILE B 1 39 ? -20.266 -25.594 -5.953 1 95.25 39 ILE B C 1
ATOM 2909 O O . ILE B 1 39 ? -20.422 -25.906 -4.766 1 95.25 39 ILE B O 1
ATOM 2913 N N . ALA B 1 40 ? -20.062 -24.359 -6.332 1 95.94 40 ALA B N 1
ATOM 2914 C CA . ALA B 1 40 ? -20.062 -23.25 -5.391 1 95.94 40 ALA B CA 1
ATOM 2915 C C . ALA B 1 40 ? -21.375 -23.156 -4.637 1 95.94 40 ALA B C 1
ATOM 2917 O O . ALA B 1 40 ? -21.391 -22.953 -3.418 1 95.94 40 ALA B O 1
ATOM 2918 N N . ARG B 1 41 ? -22.453 -23.344 -5.324 1 97.5 41 ARG B N 1
ATOM 2919 C CA . ARG B 1 41 ? -23.797 -23.297 -4.723 1 97.5 41 ARG B CA 1
ATOM 2920 C C . ARG B 1 41 ? -23.953 -24.406 -3.686 1 97.5 41 ARG B C 1
ATOM 2922 O O . ARG B 1 41 ? -24.438 -24.156 -2.58 1 97.5 41 ARG B O 1
ATOM 2929 N N . GLN B 1 42 ? -23.5 -25.531 -4.051 1 97 42 GLN B N 1
ATOM 2930 C CA . GLN B 1 42 ? -23.609 -26.672 -3.141 1 97 42 GLN B CA 1
ATOM 2931 C C . GLN B 1 42 ? -22.797 -26.438 -1.867 1 97 42 GLN B C 1
ATOM 2933 O O . GLN B 1 42 ? -23.266 -26.75 -0.767 1 97 42 GLN B O 1
ATOM 2938 N N . LYS B 1 43 ? -21.609 -25.953 -2.072 1 96.75 43 LYS B N 1
ATOM 2939 C CA . LYS B 1 43 ? -20.781 -25.672 -0.909 1 96.75 43 LYS B CA 1
ATOM 2940 C C . LYS B 1 43 ? -21.438 -24.625 -0.005 1 96.75 43 LYS B C 1
ATOM 2942 O O . LYS B 1 43 ? -21.375 -24.734 1.222 1 96.75 43 LYS B O 1
ATOM 2947 N N . TYR B 1 44 ? -22.047 -23.656 -0.578 1 97.19 44 TYR B N 1
ATOM 2948 C CA . TYR B 1 44 ? -22.75 -22.625 0.184 1 97.19 44 TYR B CA 1
ATOM 2949 C C . TYR B 1 44 ? -23.938 -23.219 0.932 1 97.19 44 TYR B C 1
ATOM 2951 O O . TYR B 1 44 ? -24.094 -22.984 2.131 1 97.19 44 TYR B O 1
ATOM 2959 N N . GLU B 1 45 ? -24.719 -24.031 0.246 1 97.31 45 GLU B N 1
ATOM 2960 C CA . GLU B 1 45 ? -25.922 -24.609 0.82 1 97.31 45 GLU B CA 1
ATOM 2961 C C . GLU B 1 45 ? -25.594 -25.594 1.933 1 97.31 45 GLU B C 1
ATOM 2963 O O . GLU B 1 45 ? -26.391 -25.812 2.846 1 97.31 45 GLU B O 1
ATOM 2968 N N . ASN B 1 46 ? -24.406 -26.125 1.845 1 95.69 46 ASN B N 1
ATOM 2969 C CA . ASN B 1 46 ? -23.984 -27.109 2.832 1 95.69 46 ASN B CA 1
ATOM 2970 C C . ASN B 1 46 ? -23.359 -26.453 4.059 1 95.69 46 ASN B C 1
ATOM 2972 O O . ASN B 1 46 ? -23.156 -27.094 5.086 1 95.69 46 ASN B O 1
ATOM 2976 N N . ALA B 1 47 ? -23.031 -25.219 3.961 1 94.75 47 ALA B N 1
ATOM 2977 C CA . ALA B 1 47 ? -22.484 -24.516 5.109 1 94.75 47 ALA B CA 1
ATOM 2978 C C . ALA B 1 47 ? -23.547 -24.297 6.18 1 94.75 47 ALA B C 1
ATOM 2980 O O . ALA B 1 47 ? -24.75 -24.375 5.898 1 94.75 47 ALA B O 1
ATOM 2981 N N . THR B 1 48 ? -23.094 -24.062 7.402 1 95.25 48 THR B N 1
ATOM 2982 C CA . THR B 1 48 ? -24.031 -23.766 8.484 1 95.25 48 THR B CA 1
ATOM 2983 C C . THR B 1 48 ? -24.734 -22.438 8.266 1 95.25 48 THR B C 1
ATOM 2985 O O . THR B 1 48 ? -24.188 -21.547 7.602 1 95.25 48 THR B O 1
ATOM 2988 N N . PRO B 1 49 ? -25.906 -22.281 8.836 1 96.19 49 PRO B N 1
ATOM 2989 C CA . PRO B 1 49 ? -26.609 -21 8.688 1 96.19 49 PRO B CA 1
ATOM 2990 C C . PRO B 1 49 ? -25.781 -19.812 9.172 1 96.19 49 PRO B C 1
ATOM 2992 O O . PRO B 1 49 ? -25.812 -18.75 8.555 1 96.19 49 PRO B O 1
ATOM 2995 N N . ASP B 1 50 ? -25.094 -20.047 10.156 1 95.44 50 ASP B N 1
ATOM 2996 C CA . ASP B 1 50 ? -24.25 -18.984 10.68 1 95.44 50 ASP B CA 1
ATOM 2997 C C . ASP B 1 50 ? -23.156 -18.609 9.672 1 95.44 50 ASP B C 1
ATOM 2999 O O . ASP B 1 50 ? -22.922 -17.422 9.422 1 95.44 50 ASP B O 1
ATOM 3003 N N . MET B 1 51 ? -22.547 -19.594 9.148 1 94.94 51 MET B N 1
ATOM 3004 C CA . MET B 1 51 ? -21.5 -19.344 8.156 1 94.94 51 MET B CA 1
ATOM 3005 C C . MET B 1 51 ? -22.078 -18.703 6.898 1 94.94 51 MET B C 1
ATOM 3007 O O . MET B 1 51 ? -21.469 -17.797 6.32 1 94.94 51 MET B O 1
ATOM 3011 N N . GLN B 1 52 ? -23.234 -19.141 6.508 1 96.81 52 GLN B N 1
ATOM 3012 C CA . GLN B 1 52 ? -23.922 -18.516 5.375 1 96.81 52 GLN B CA 1
ATOM 3013 C C . GLN B 1 52 ? -24.172 -17.031 5.625 1 96.81 52 GLN B C 1
ATOM 3015 O O . GLN B 1 52 ? -23.906 -16.203 4.762 1 96.81 52 GLN B O 1
ATOM 3020 N N . ASN B 1 53 ? -24.625 -16.766 6.766 1 96.56 53 ASN B N 1
ATOM 3021 C CA . ASN B 1 53 ? -24.906 -15.383 7.125 1 96.56 53 ASN B CA 1
ATOM 3022 C C . ASN B 1 53 ? -23.656 -14.531 7.086 1 96.56 53 ASN B C 1
ATOM 3024 O O . ASN B 1 53 ? -23.672 -13.414 6.57 1 96.56 53 ASN B O 1
ATOM 3028 N N . LYS B 1 54 ? -22.578 -15.047 7.609 1 95.62 54 LYS B N 1
ATOM 3029 C CA . LYS B 1 54 ? -21.312 -14.336 7.59 1 95.62 54 LYS B CA 1
ATOM 3030 C C . LYS B 1 54 ? -20.844 -14.078 6.156 1 95.62 54 LYS B C 1
ATOM 3032 O O . LYS B 1 54 ? -20.438 -12.961 5.824 1 95.62 54 LYS B O 1
ATOM 3037 N N . MET B 1 55 ? -20.953 -15.094 5.309 1 96.69 55 MET B N 1
ATOM 3038 C CA . MET B 1 55 ? -20.547 -14.953 3.916 1 96.69 55 MET B CA 1
ATOM 3039 C C . MET B 1 55 ? -21.391 -13.914 3.195 1 96.69 55 MET B C 1
ATOM 3041 O O . MET B 1 55 ? -20.875 -13.109 2.422 1 96.69 55 MET B O 1
ATOM 3045 N N . ASP B 1 56 ? -22.656 -13.922 3.549 1 97.75 56 ASP B N 1
ATOM 3046 C CA . ASP B 1 56 ? -23.562 -12.977 2.906 1 97.75 56 ASP B CA 1
ATOM 3047 C C . ASP B 1 56 ? -23.234 -11.539 3.322 1 97.75 56 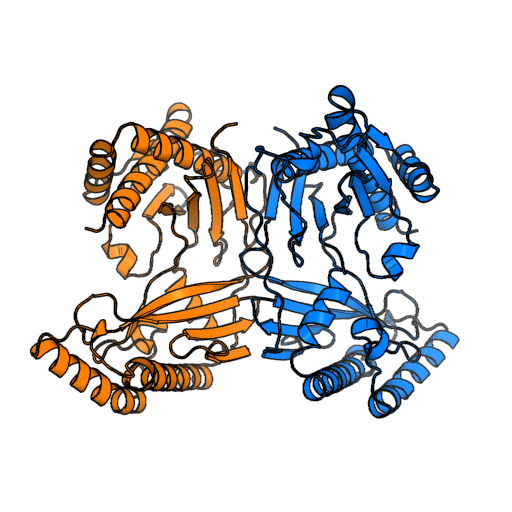ASP B C 1
ATOM 3049 O O . ASP B 1 56 ? -23.172 -10.648 2.479 1 97.75 56 ASP B O 1
ATOM 3053 N N . LEU B 1 57 ? -23.047 -11.352 4.586 1 97.31 57 LEU B N 1
ATOM 3054 C CA . LEU B 1 57 ? -22.703 -10.023 5.086 1 97.31 57 LEU B CA 1
ATOM 3055 C C . LEU B 1 57 ? -21.391 -9.547 4.504 1 97.31 57 LEU B C 1
ATOM 3057 O O . LEU B 1 57 ? -21.266 -8.391 4.094 1 97.31 57 LEU B O 1
ATOM 3061 N N . GLY B 1 58 ? -20.391 -10.445 4.484 1 96.81 58 GLY B N 1
ATOM 3062 C CA . GLY B 1 58 ? -19.094 -10.125 3.898 1 96.81 58 GLY B CA 1
ATOM 3063 C C . GLY B 1 58 ? -19.172 -9.789 2.422 1 96.81 58 GLY B C 1
ATOM 3064 O O . GLY B 1 58 ? -18.547 -8.836 1.961 1 96.81 58 GLY B O 1
ATOM 3065 N N . ALA B 1 59 ? -19.969 -10.562 1.75 1 98.12 59 ALA B N 1
ATOM 3066 C CA . ALA B 1 59 ? -20.172 -10.344 0.319 1 98.12 59 ALA B CA 1
ATOM 3067 C C . ALA B 1 59 ? -20.859 -9.008 0.06 1 98.12 59 ALA B C 1
ATOM 3069 O O . ALA B 1 59 ? -20.438 -8.242 -0.806 1 98.12 59 ALA B O 1
ATOM 3070 N N . ASP B 1 60 ? -21.859 -8.742 0.819 1 97.94 60 ASP B N 1
ATOM 3071 C CA . ASP B 1 60 ? -22.609 -7.492 0.658 1 97.94 60 ASP B CA 1
ATOM 3072 C C . ASP B 1 60 ? -21.703 -6.281 0.884 1 97.94 60 ASP B C 1
ATOM 3074 O O . ASP B 1 60 ? -21.797 -5.293 0.153 1 97.94 60 ASP B O 1
ATOM 3078 N N . ALA B 1 61 ? -20.891 -6.379 1.864 1 95.94 61 ALA B N 1
ATOM 3079 C CA . ALA B 1 61 ? -19.953 -5.297 2.146 1 95.94 61 ALA B CA 1
ATOM 3080 C C . ALA B 1 61 ? -19.016 -5.062 0.966 1 95.94 61 ALA B C 1
ATOM 3082 O O . ALA B 1 61 ? -18.781 -3.92 0.568 1 95.94 61 ALA B O 1
ATOM 3083 N N . ALA B 1 62 ? -18.516 -6.113 0.426 1 97.38 62 ALA B N 1
ATOM 3084 C CA . ALA B 1 62 ? -17.609 -6.016 -0.715 1 97.38 62 ALA B CA 1
ATOM 3085 C C . ALA B 1 62 ? -18.312 -5.402 -1.923 1 97.38 62 ALA B C 1
ATOM 3087 O O . ALA B 1 62 ? -17.766 -4.508 -2.576 1 97.38 62 ALA B O 1
ATOM 3088 N N . ILE B 1 63 ? -19.5 -5.859 -2.162 1 97.88 63 ILE B N 1
ATOM 3089 C CA . ILE B 1 63 ? -20.219 -5.453 -3.365 1 97.88 63 ILE B CA 1
ATOM 3090 C C . ILE B 1 63 ? -20.625 -3.986 -3.25 1 97.88 63 ILE B C 1
ATOM 3092 O O . ILE B 1 63 ? -20.625 -3.254 -4.242 1 97.88 63 ILE B O 1
ATOM 3096 N N . ARG B 1 64 ? -20.922 -3.541 -2.09 1 94.44 64 ARG B N 1
ATOM 3097 C CA . ARG B 1 64 ? -21.188 -2.123 -1.888 1 94.44 64 ARG B CA 1
ATOM 3098 C C . ARG B 1 64 ? -20.016 -1.27 -2.344 1 94.44 64 ARG B C 1
ATOM 3100 O O . ARG B 1 64 ? -20.203 -0.249 -3.01 1 94.44 64 ARG B O 1
ATOM 3107 N N . VAL B 1 65 ? -18.859 -1.704 -2.02 1 94.38 65 VAL B N 1
ATOM 3108 C CA . VAL B 1 65 ? -17.656 -0.973 -2.387 1 94.38 65 VAL B CA 1
ATOM 3109 C C . VAL B 1 65 ? -17.453 -1.031 -3.898 1 94.38 65 VAL B C 1
ATOM 3111 O O . VAL B 1 65 ? -17.219 -0.004 -4.543 1 94.38 65 VAL B O 1
ATOM 3114 N N . ILE B 1 66 ? -17.594 -2.203 -4.457 1 97.38 66 ILE B N 1
ATOM 3115 C CA . ILE B 1 66 ? -17.297 -2.424 -5.867 1 97.38 66 ILE B CA 1
ATOM 3116 C C . ILE B 1 66 ? -18.281 -1.645 -6.73 1 97.38 66 ILE B C 1
ATOM 3118 O O . ILE B 1 66 ? -17.922 -1.09 -7.766 1 97.38 66 ILE B O 1
ATOM 3122 N N . LEU B 1 67 ? -19.516 -1.53 -6.312 1 95.94 67 LEU B N 1
ATOM 3123 C CA . LEU B 1 67 ? -20.516 -0.785 -7.066 1 95.94 67 LEU B CA 1
ATOM 3124 C C . LEU B 1 67 ? -20.172 0.7 -7.105 1 95.94 67 LEU B C 1
ATOM 3126 O O . LEU B 1 67 ? -20.453 1.382 -8.094 1 95.94 67 LEU B O 1
ATOM 3130 N N . ARG B 1 68 ? -19.531 1.172 -6.113 1 91.56 68 ARG B N 1
ATOM 3131 C CA . ARG B 1 68 ? -19.094 2.562 -6.086 1 91.56 68 ARG B CA 1
ATOM 3132 C C . ARG B 1 68 ? -17.891 2.777 -7.016 1 91.56 68 ARG B C 1
ATOM 3134 O O . ARG B 1 68 ? -17.688 3.879 -7.531 1 91.56 68 ARG B O 1
ATOM 3141 N N . LEU B 1 69 ? -17.188 1.702 -7.25 1 95.5 69 LEU B N 1
ATOM 3142 C CA . LEU B 1 69 ? -15.961 1.807 -8.023 1 95.5 69 LEU B CA 1
ATOM 3143 C C . LEU B 1 69 ? -16.219 1.566 -9.508 1 95.5 69 LEU B C 1
ATOM 3145 O O . LEU B 1 69 ? -15.43 1.968 -10.352 1 95.5 69 LEU B O 1
ATOM 3149 N N . GLU B 1 70 ? -17.344 0.875 -9.828 1 97.06 70 GLU B N 1
ATOM 3150 C CA . GLU B 1 70 ? -17.562 0.439 -11.203 1 97.06 70 GLU B CA 1
ATOM 3151 C C . GLU B 1 70 ? -18.891 0.941 -11.742 1 97.06 70 GLU B C 1
ATOM 3153 O O . GLU B 1 70 ? -19.891 0.225 -11.695 1 97.06 70 GLU B O 1
ATOM 3158 N N . PRO B 1 71 ? -18.891 2.076 -12.383 1 95.94 71 PRO B N 1
ATOM 3159 C CA . PRO B 1 71 ? -20.141 2.607 -12.938 1 95.94 71 PRO B CA 1
ATOM 3160 C C . PRO B 1 71 ? -20.766 1.681 -13.977 1 95.94 71 PRO B C 1
ATOM 3162 O O . PRO B 1 71 ? -21.984 1.672 -14.141 1 95.94 71 PRO B O 1
ATOM 3165 N N . GLN B 1 72 ? -19.984 0.872 -14.648 1 96.56 72 GLN B N 1
ATOM 3166 C CA . GLN B 1 72 ? -20.5 -0.02 -15.68 1 96.56 72 GLN B CA 1
ATOM 3167 C C . GLN B 1 72 ? -21.391 -1.11 -15.086 1 96.56 72 GLN B C 1
ATOM 3169 O O . GLN B 1 72 ? -22.156 -1.748 -15.797 1 96.56 72 GLN B O 1
ATOM 3174 N N . LEU B 1 73 ? -21.25 -1.315 -13.797 1 97.44 73 LEU B N 1
ATOM 3175 C CA . LEU B 1 73 ? -22.109 -2.285 -13.117 1 97.44 73 LEU B CA 1
ATOM 3176 C C . LEU B 1 73 ? -23.484 -1.682 -12.812 1 97.44 73 LEU B C 1
ATOM 3178 O O . LEU B 1 73 ? -24.516 -2.338 -13 1 97.44 73 LEU B O 1
ATOM 3182 N N . THR B 1 74 ? -23.516 -0.414 -12.469 1 95.69 74 THR B N 1
ATOM 3183 C CA . THR B 1 74 ? -24.734 0.197 -11.938 1 95.69 74 THR B CA 1
ATOM 3184 C C . THR B 1 74 ? -25.469 0.958 -13.039 1 95.69 74 THR B C 1
ATOM 3186 O O . THR B 1 74 ? -26.672 1.242 -12.906 1 95.69 74 THR B O 1
ATOM 3189 N N . THR B 1 75 ? -24.75 1.366 -14.047 1 95.56 75 THR B N 1
ATOM 3190 C CA . THR B 1 75 ? -25.312 2.129 -15.156 1 95.56 75 THR B CA 1
ATOM 3191 C C . THR B 1 75 ? -25.125 1.385 -16.469 1 95.56 75 THR B C 1
ATOM 3193 O O . THR B 1 75 ? -24.188 1.659 -17.234 1 95.56 75 THR B O 1
ATOM 3196 N N . PRO B 1 76 ? -26.094 0.587 -16.875 1 92.38 76 PRO B N 1
ATOM 3197 C CA . PRO B 1 76 ? -25.906 -0.321 -18.016 1 92.38 76 PRO B CA 1
ATOM 3198 C C . PRO B 1 76 ? -26.031 0.386 -19.359 1 92.38 76 PRO B C 1
ATOM 3200 O O . PRO B 1 76 ? -25.547 -0.125 -20.375 1 92.38 76 PRO B O 1
ATOM 3203 N N . LEU B 1 77 ? -26.719 1.585 -19.359 1 93.62 77 LEU B N 1
ATOM 3204 C CA . LEU B 1 77 ? -27.031 2.219 -20.641 1 93.62 77 LEU B CA 1
ATOM 3205 C C . LEU B 1 77 ? -27.625 1.211 -21.625 1 93.62 77 LEU B C 1
ATOM 3207 O O . LEU B 1 77 ? -28.688 0.633 -21.359 1 93.62 77 LEU B O 1
ATOM 3211 N N . THR B 1 78 ? -26.969 0.922 -22.75 1 93.06 78 THR B N 1
ATOM 3212 C CA . THR B 1 78 ? -27.5 -0.022 -23.719 1 93.06 78 THR B CA 1
ATOM 3213 C C . THR B 1 78 ? -26.812 -1.378 -23.594 1 93.06 78 THR B C 1
ATOM 3215 O O . THR B 1 78 ? -27.078 -2.291 -24.375 1 93.06 78 THR B O 1
ATOM 3218 N N . ASN B 1 79 ? -26.016 -1.529 -22.641 1 94.12 79 ASN B N 1
ATOM 3219 C CA . ASN B 1 79 ? -25.203 -2.732 -22.516 1 94.12 79 ASN B CA 1
ATOM 3220 C C . ASN B 1 79 ? -25.859 -3.764 -21.609 1 94.12 79 ASN B C 1
ATOM 3222 O O . ASN B 1 79 ? -25.297 -4.105 -20.562 1 94.12 79 ASN B O 1
ATOM 3226 N N . VAL B 1 80 ? -26.938 -4.266 -22.094 1 95.88 80 VAL B N 1
ATOM 3227 C CA . VAL B 1 80 ? -27.719 -5.25 -21.359 1 95.88 80 VAL B CA 1
ATOM 3228 C C . VAL B 1 80 ? -27.891 -6.516 -22.203 1 95.88 80 VAL B C 1
ATOM 3230 O O . VAL B 1 80 ? -27.969 -6.449 -23.422 1 95.88 80 VAL B O 1
ATOM 3233 N N . PRO B 1 81 ? -27.828 -7.664 -21.562 1 97.75 81 PRO B N 1
ATOM 3234 C CA . PRO B 1 81 ? -27.781 -7.93 -20.125 1 97.75 81 PRO B CA 1
ATOM 3235 C C . PRO B 1 81 ? -26.359 -7.914 -19.562 1 97.75 81 PRO B C 1
ATOM 3237 O O . PRO B 1 81 ? -25.406 -7.898 -20.328 1 97.75 81 PRO B O 1
ATOM 3240 N N . LEU B 1 82 ? -26.25 -7.875 -18.188 1 98.44 82 LEU B N 1
ATOM 3241 C CA . LEU B 1 82 ? -25.031 -8.188 -17.453 1 98.44 82 LEU B CA 1
ATOM 3242 C C . LEU B 1 82 ? -24.906 -9.688 -17.203 1 98.44 82 LEU B C 1
ATOM 3244 O O . LEU B 1 82 ? -25.844 -10.305 -16.688 1 98.44 82 LEU B O 1
ATOM 3248 N N . TYR B 1 83 ? -23.797 -10.258 -17.594 1 98.38 83 TYR B N 1
ATOM 3249 C CA . TYR B 1 83 ? -23.578 -11.68 -17.344 1 98.38 83 TYR B CA 1
ATOM 3250 C C . TYR B 1 83 ? -22.672 -11.883 -16.141 1 98.38 83 TYR B C 1
ATOM 3252 O O . TYR B 1 83 ? -21.641 -11.219 -16 1 98.38 83 TYR B O 1
ATOM 3260 N N . LEU B 1 84 ? -23.109 -12.742 -15.25 1 98.5 84 LEU B N 1
ATOM 3261 C CA . LEU B 1 84 ? -22.297 -13.164 -14.102 1 98.5 84 LEU B CA 1
ATOM 3262 C C . LEU B 1 84 ? -21.906 -14.625 -14.234 1 98.5 84 LEU B C 1
ATOM 3264 O O . LEU B 1 84 ? -22.719 -15.469 -14.602 1 98.5 84 LEU B O 1
ATOM 3268 N N . SER B 1 85 ? -20.625 -14.898 -13.945 1 97.38 85 SER B N 1
ATOM 3269 C CA . SER B 1 85 ? -20.172 -16.281 -14.078 1 97.38 85 SER B CA 1
ATOM 3270 C C . SER B 1 85 ? -19.109 -16.609 -13.039 1 97.38 85 SER B C 1
ATOM 3272 O O . SER B 1 85 ? -18.297 -15.75 -12.688 1 97.38 85 SER B O 1
ATOM 3274 N N . ILE B 1 86 ? -19.141 -17.828 -12.477 1 96.62 86 ILE B N 1
ATOM 3275 C CA . ILE B 1 86 ? -18.047 -18.375 -11.68 1 96.62 86 ILE B CA 1
ATOM 3276 C C . ILE B 1 86 ? -17.062 -19.109 -12.586 1 96.62 86 ILE B C 1
ATOM 3278 O O . ILE B 1 86 ? -17.469 -19.953 -13.391 1 96.62 86 ILE B O 1
ATOM 3282 N N . GLN B 1 87 ? -15.828 -18.734 -12.461 1 92.12 87 GLN B N 1
ATOM 3283 C CA . GLN B 1 87 ? -14.828 -19.312 -13.352 1 92.12 87 GLN B CA 1
ATOM 3284 C C . GLN B 1 87 ? -14.477 -20.734 -12.938 1 92.12 87 GLN B C 1
ATOM 3286 O O . GLN B 1 87 ? -14.398 -21.047 -11.742 1 92.12 87 GLN B O 1
ATOM 3291 N N . GLU B 1 88 ? -14.211 -21.438 -13.938 1 85.5 88 GLU B N 1
ATOM 3292 C CA . GLU B 1 88 ? -13.797 -22.828 -13.703 1 85.5 88 GLU B CA 1
ATOM 3293 C C . GLU B 1 88 ? -12.312 -22.906 -13.336 1 85.5 88 GLU B C 1
ATOM 3295 O O . GLU B 1 88 ? -11.531 -22.031 -13.719 1 85.5 88 GLU B O 1
ATOM 3300 N N . ASP B 1 89 ? -11.898 -23.812 -12.602 1 71.75 89 ASP B N 1
ATOM 3301 C CA . ASP B 1 89 ? -10.555 -24 -12.062 1 71.75 89 ASP B CA 1
ATOM 3302 C C . ASP B 1 89 ? -9.508 -23.984 -13.18 1 71.75 89 ASP B C 1
ATOM 3304 O O . ASP B 1 89 ? -8.383 -23.531 -12.969 1 71.75 89 ASP B O 1
ATOM 3308 N N . ALA B 1 90 ? -9.953 -24.469 -14.281 1 68.5 90 ALA B N 1
ATOM 3309 C CA . ALA B 1 90 ? -9 -24.562 -15.391 1 68.5 90 ALA B CA 1
ATOM 3310 C C . ALA B 1 90 ? -8.438 -23.188 -15.75 1 68.5 90 ALA B C 1
ATOM 3312 O O . ALA B 1 90 ? -7.277 -23.078 -16.156 1 68.5 90 ALA B O 1
ATOM 3313 N N . ARG B 1 91 ? -9.164 -22.188 -15.539 1 68.19 91 ARG B N 1
ATOM 3314 C CA . ARG B 1 91 ? -8.727 -20.844 -15.875 1 68.19 91 ARG B CA 1
ATOM 3315 C C . ARG B 1 91 ? -7.66 -20.359 -14.898 1 68.19 91 ARG B C 1
ATOM 3317 O O . ARG B 1 91 ? -6.75 -19.609 -15.281 1 68.19 91 ARG B O 1
ATOM 3324 N N . GLY B 1 92 ? -7.805 -20.781 -13.742 1 62.41 92 GLY B N 1
ATOM 3325 C CA . GLY B 1 92 ? -6.785 -20.484 -12.75 1 62.41 92 GLY B CA 1
ATOM 3326 C C . GLY B 1 92 ? -5.418 -21.031 -13.109 1 62.41 92 GLY B C 1
ATOM 3327 O O . GLY B 1 92 ? -4.406 -20.359 -12.914 1 62.41 92 GLY B O 1
ATOM 3328 N N . GLN B 1 93 ? -5.441 -22.141 -13.727 1 62.25 93 GLN B N 1
ATOM 3329 C CA . GLN B 1 93 ? -4.195 -22.766 -14.164 1 62.25 93 GLN B CA 1
ATOM 3330 C C . GLN B 1 93 ? -3.521 -21.953 -15.258 1 62.25 93 GLN B C 1
ATOM 3332 O O . GLN B 1 93 ? -2.295 -21.938 -15.367 1 62.25 93 GLN B O 1
ATOM 3337 N N . GLN B 1 94 ? -4.355 -21.156 -15.93 1 64.06 94 GLN B N 1
ATOM 3338 C CA . GLN B 1 94 ? -3.834 -20.344 -17.016 1 64.06 94 GLN B CA 1
ATOM 3339 C C . GLN B 1 94 ? -3.43 -18.953 -16.531 1 64.06 94 GLN B C 1
ATOM 3341 O O . GLN B 1 94 ? -3.074 -18.078 -17.328 1 64.06 94 GLN B O 1
ATOM 3346 N N . GLY B 1 95 ? -3.574 -18.781 -15.273 1 68.56 95 GLY B N 1
ATOM 3347 C CA . GLY B 1 95 ? -3.07 -17.547 -14.711 1 68.56 95 GLY B CA 1
ATOM 3348 C C . GLY B 1 95 ? -4.164 -16.531 -14.414 1 68.56 95 GLY B C 1
ATOM 3349 O O . GLY B 1 95 ? -3.883 -15.375 -14.117 1 68.56 95 GLY B O 1
ATOM 3350 N N . ASP B 1 96 ? -5.348 -16.953 -14.602 1 79.75 96 ASP B N 1
ATOM 3351 C CA . ASP B 1 96 ? -6.449 -16.062 -14.25 1 79.75 96 ASP B CA 1
ATOM 3352 C C . ASP B 1 96 ? -6.883 -16.266 -12.805 1 79.75 96 ASP B C 1
ATOM 3354 O O . ASP B 1 96 ? -7.477 -17.297 -12.469 1 79.75 96 ASP B O 1
ATOM 3358 N N . VAL B 1 97 ? -6.594 -15.398 -11.906 1 83.81 97 VAL B N 1
ATOM 3359 C CA . VAL B 1 97 ? -6.789 -15.531 -10.469 1 83.81 97 VAL B CA 1
ATOM 3360 C C . VAL B 1 97 ? -8.227 -15.164 -10.102 1 83.81 97 VAL B C 1
ATOM 3362 O O . VAL B 1 97 ? -8.609 -15.234 -8.93 1 83.81 97 VAL B O 1
ATOM 3365 N N . ARG B 1 98 ? -9.07 -14.82 -11.094 1 92.38 98 ARG B N 1
ATOM 3366 C CA . ARG B 1 98 ? -10.438 -14.359 -10.844 1 92.38 98 ARG B CA 1
ATOM 3367 C C . ARG B 1 98 ? -11.383 -15.539 -10.641 1 92.38 98 ARG B C 1
ATOM 3369 O O . ARG B 1 98 ? -11.297 -16.547 -11.359 1 92.38 98 ARG B O 1
ATOM 3376 N N . ASP B 1 99 ? -12.211 -15.367 -9.734 1 94.06 99 ASP B N 1
ATOM 3377 C CA . ASP B 1 99 ? -13.18 -16.406 -9.406 1 94.06 99 ASP B CA 1
ATOM 3378 C C . ASP B 1 99 ? -14.539 -16.094 -10.039 1 94.06 99 ASP B C 1
ATOM 3380 O O . ASP B 1 99 ? -15.242 -17.016 -10.477 1 94.06 99 ASP B O 1
ATOM 3384 N N . ILE B 1 100 ? -14.914 -14.844 -10.031 1 97.5 100 ILE B N 1
ATOM 3385 C CA . ILE B 1 100 ? -16.188 -14.383 -10.586 1 97.5 100 ILE B CA 1
ATOM 3386 C C . ILE B 1 100 ? -15.93 -13.375 -11.711 1 97.5 100 ILE B C 1
ATOM 3388 O O . ILE B 1 100 ? -15.062 -12.508 -11.586 1 97.5 100 ILE B O 1
ATOM 3392 N N . LEU B 1 101 ? -16.719 -13.484 -12.773 1 97.56 101 LEU B N 1
ATOM 3393 C CA . LEU B 1 101 ? -16.625 -12.523 -13.867 1 97.56 101 LEU B CA 1
ATOM 3394 C C . LEU B 1 101 ? -17.953 -11.781 -14.047 1 97.56 101 LEU B C 1
ATOM 3396 O O . LEU B 1 101 ? -19.016 -12.383 -13.945 1 97.56 101 LEU B O 1
ATOM 3400 N N . CYS B 1 102 ? -17.875 -10.539 -14.188 1 98.25 102 CYS B N 1
ATOM 3401 C CA . CYS B 1 102 ? -18.969 -9.672 -14.648 1 98.25 102 CYS B CA 1
ATOM 3402 C C . CYS B 1 102 ? -18.719 -9.203 -16.078 1 98.25 102 CYS B C 1
ATOM 3404 O O . CYS B 1 102 ? -17.703 -8.555 -16.359 1 98.25 102 CYS B O 1
ATOM 3406 N N . ILE B 1 103 ? -19.641 -9.445 -16.953 1 97.69 103 ILE B N 1
ATOM 3407 C CA . ILE B 1 103 ? -19.328 -9.273 -18.359 1 97.69 103 ILE B CA 1
ATOM 3408 C C . ILE B 1 103 ? -20.484 -8.539 -19.047 1 97.69 103 ILE B C 1
ATOM 3410 O O . ILE B 1 103 ? -21.656 -8.891 -18.875 1 97.69 103 ILE B O 1
ATOM 3414 N N . ARG B 1 104 ? -20.188 -7.527 -19.688 1 97.31 104 ARG B N 1
ATOM 3415 C CA . ARG B 1 104 ? -21.047 -6.934 -20.703 1 97.31 104 ARG B CA 1
ATOM 3416 C C . ARG B 1 104 ? -20.5 -7.184 -22.109 1 97.31 104 ARG B C 1
ATOM 3418 O O . ARG B 1 104 ? -19.531 -6.547 -22.516 1 97.31 104 ARG B O 1
ATOM 3425 N N . ARG B 1 105 ? -21.141 -8 -22.812 1 95.56 105 ARG B N 1
ATOM 3426 C CA . ARG B 1 105 ? -20.625 -8.453 -24.109 1 95.56 105 ARG B CA 1
ATOM 3427 C C . ARG B 1 105 ? -20.797 -7.367 -25.172 1 95.56 105 ARG B C 1
ATOM 3429 O O . ARG B 1 105 ? -20 -7.281 -26.094 1 95.56 105 ARG B O 1
ATOM 3436 N N . GLN B 1 106 ? -21.719 -6.508 -25.016 1 93.88 106 GLN B N 1
ATOM 3437 C CA . GLN B 1 106 ? -22.094 -5.488 -26 1 93.88 106 GLN B CA 1
ATOM 3438 C C . GLN B 1 106 ? -20.938 -4.504 -26.219 1 93.88 106 GLN B C 1
ATOM 3440 O O . GLN B 1 106 ? -20.781 -3.979 -27.328 1 93.88 106 GLN B O 1
ATOM 3445 N N . ASN B 1 107 ? -20.172 -4.227 -25.219 1 91.75 107 ASN B N 1
ATOM 3446 C CA . ASN B 1 107 ? -19.062 -3.283 -25.344 1 91.75 107 ASN B CA 1
ATOM 3447 C C . ASN B 1 107 ? -17.75 -3.895 -24.891 1 91.75 107 ASN B C 1
ATOM 3449 O O . ASN B 1 107 ? -16.812 -3.172 -24.516 1 91.75 107 ASN B O 1
ATOM 3453 N N . GLU B 1 108 ? -17.766 -5.203 -24.719 1 93.38 108 GLU B N 1
ATOM 3454 C CA . GLU B 1 108 ? -16.578 -5.973 -24.375 1 93.38 108 GLU B CA 1
ATOM 3455 C C . GLU B 1 108 ? -16.016 -5.543 -23.031 1 93.38 108 GLU B C 1
ATOM 3457 O O . GLU B 1 108 ? -14.797 -5.422 -22.875 1 93.38 108 GLU B O 1
ATOM 3462 N N . TRP B 1 109 ? -16.891 -5.164 -22.125 1 95.69 109 TRP B N 1
ATOM 3463 C CA . TRP B 1 109 ? -16.484 -4.816 -20.781 1 95.69 109 TRP B CA 1
ATOM 3464 C C . TRP B 1 109 ? -16.5 -6.039 -19.875 1 95.69 109 TRP B C 1
ATOM 3466 O O . TRP B 1 109 ? -17.438 -6.848 -19.938 1 95.69 109 TRP B O 1
ATOM 3476 N N . GLU B 1 110 ? -15.398 -6.141 -19.094 1 96.88 110 GLU B N 1
ATOM 3477 C CA . GLU B 1 110 ? -15.328 -7.242 -18.141 1 96.88 110 GLU B CA 1
ATOM 3478 C C . GLU B 1 110 ? -14.492 -6.863 -16.922 1 96.88 110 GLU B C 1
ATOM 3480 O O . GLU B 1 110 ? -13.461 -6.203 -17.047 1 96.88 110 GLU B O 1
ATOM 3485 N N . ILE B 1 111 ? -15.023 -7.25 -15.773 1 97.62 111 ILE B N 1
ATOM 3486 C CA . ILE B 1 111 ? -14.203 -7.188 -14.57 1 97.62 111 ILE B CA 1
ATOM 3487 C C . ILE B 1 111 ? -14.273 -8.523 -13.828 1 97.62 111 ILE B C 1
ATOM 3489 O O . ILE B 1 111 ? -15.18 -9.32 -14.062 1 97.62 111 ILE B O 1
ATOM 3493 N N . GLY B 1 112 ? -13.242 -8.773 -13.031 1 97.25 112 GLY B N 1
ATOM 3494 C CA . GLY B 1 112 ? -13.188 -10.008 -12.273 1 97.25 112 GLY B CA 1
ATOM 3495 C C . GLY B 1 112 ? -13.008 -9.789 -10.781 1 97.25 112 GLY B C 1
ATOM 3496 O O . GLY B 1 112 ? -12.477 -8.758 -10.367 1 97.25 112 GLY B O 1
ATOM 3497 N N . LEU B 1 113 ? -13.492 -10.727 -10 1 97.38 113 LEU B N 1
ATOM 3498 C CA . LEU B 1 113 ? -13.352 -10.727 -8.547 1 97.38 113 LEU B CA 1
ATOM 3499 C C . LEU B 1 113 ? -12.602 -11.969 -8.078 1 97.38 113 LEU B C 1
ATOM 3501 O O . LEU B 1 113 ? -12.844 -13.07 -8.57 1 97.38 113 LEU B O 1
ATOM 3505 N N . SER B 1 114 ? -11.562 -11.758 -7.309 1 94.31 114 SER B N 1
ATOM 3506 C CA . SER B 1 114 ? -10.891 -12.836 -6.586 1 94.31 114 SER B CA 1
ATOM 3507 C C . SER B 1 114 ? -11.352 -12.898 -5.133 1 94.31 114 SER B C 1
ATOM 3509 O O . SER B 1 114 ? -11.055 -12.008 -4.34 1 94.31 114 SER B O 1
ATOM 3511 N N . CYS B 1 115 ? -12.039 -13.914 -4.777 1 94.12 115 CYS B N 1
ATOM 3512 C CA . CYS B 1 115 ? -12.688 -14 -3.475 1 94.12 115 CYS B CA 1
ATOM 3513 C C . CYS B 1 115 ? -11.875 -14.867 -2.52 1 94.12 115 CYS B C 1
ATOM 3515 O O . CYS B 1 115 ? -11.609 -16.031 -2.814 1 94.12 115 CYS B O 1
ATOM 3517 N N . LYS B 1 116 ? -11.438 -14.266 -1.437 1 89.44 116 LYS B N 1
ATOM 3518 C CA . LYS B 1 116 ? -10.688 -14.977 -0.412 1 89.44 116 LYS B CA 1
ATOM 3519 C C . LYS B 1 116 ? -11.406 -14.938 0.932 1 89.44 116 LYS B C 1
ATOM 3521 O O . LYS B 1 116 ? -11.836 -13.875 1.38 1 89.44 116 LYS B O 1
ATOM 3526 N N . HIS B 1 117 ? -11.562 -16.094 1.5 1 87 117 HIS B N 1
ATOM 3527 C CA . HIS B 1 117 ? -12.156 -16.172 2.828 1 87 117 HIS B CA 1
ATOM 3528 C C . HIS B 1 117 ? -11.086 -16.312 3.906 1 87 117 HIS B C 1
ATOM 3530 O O . HIS B 1 117 ? -10.555 -17.406 4.129 1 87 117 HIS B O 1
ATOM 3536 N N . ASN B 1 118 ? -10.672 -15.305 4.605 1 72.94 118 ASN B N 1
ATOM 3537 C CA . ASN B 1 118 ? -9.758 -15.234 5.738 1 72.94 118 ASN B CA 1
ATOM 3538 C C . ASN B 1 118 ? -8.32 -15.547 5.324 1 72.94 118 ASN B C 1
ATOM 3540 O O . ASN B 1 118 ? -7.555 -16.109 6.105 1 72.94 118 ASN B O 1
ATOM 3544 N N . HIS B 1 119 ? -7.969 -15.297 4.031 1 73.12 119 HIS B N 1
ATOM 3545 C CA . HIS B 1 119 ? -6.617 -15.594 3.568 1 73.12 119 HIS B CA 1
ATOM 3546 C C . HIS B 1 119 ? -6.191 -14.648 2.453 1 73.12 119 HIS B C 1
ATOM 3548 O O . HIS B 1 119 ? -6.977 -14.344 1.555 1 73.12 119 HIS B O 1
ATOM 3554 N N . ALA B 1 120 ? -4.902 -14.172 2.531 1 67.81 120 ALA B N 1
ATOM 3555 C CA . ALA B 1 120 ? -4.477 -13.117 1.614 1 67.81 120 ALA B CA 1
ATOM 3556 C C . ALA B 1 120 ? -3.443 -13.641 0.619 1 67.81 120 ALA B C 1
ATOM 3558 O O . ALA B 1 120 ? -2.902 -12.875 -0.183 1 67.81 120 ALA B O 1
ATOM 3559 N N . ALA B 1 121 ? -3.234 -14.859 0.487 1 68.75 121 ALA B N 1
ATOM 3560 C CA . ALA B 1 121 ? -2.141 -15.359 -0.341 1 68.75 121 ALA B CA 1
ATOM 3561 C C . ALA B 1 121 ? -2.451 -15.188 -1.825 1 68.75 121 ALA B C 1
ATOM 3563 O O . ALA B 1 121 ? -3.615 -15.062 -2.211 1 68.75 121 ALA B O 1
ATOM 3564 N N . VAL B 1 122 ? -1.361 -14.867 -2.584 1 75.81 122 VAL B N 1
ATOM 3565 C CA . VAL B 1 122 ? -1.474 -14.836 -4.039 1 75.81 122 VAL B CA 1
ATOM 3566 C C . VAL B 1 122 ? -1.255 -16.234 -4.602 1 75.81 122 VAL B C 1
ATOM 3568 O O . VAL B 1 122 ? -1.279 -17.219 -3.857 1 75.81 122 VAL B O 1
ATOM 3571 N N . LYS B 1 123 ? -1.021 -16.344 -5.926 1 74.62 123 LYS B N 1
ATOM 3572 C CA . LYS B 1 123 ? -0.868 -17.609 -6.625 1 74.62 123 LYS B CA 1
ATOM 3573 C C . LYS B 1 123 ? 0.312 -18.406 -6.066 1 74.62 123 LYS B C 1
ATOM 3575 O O . LYS B 1 123 ? 1.359 -17.828 -5.758 1 74.62 123 LYS B O 1
ATOM 3580 N N . HIS B 1 124 ? 0.06 -19.641 -5.891 1 75.81 124 HIS B N 1
ATOM 3581 C CA . HIS B 1 124 ? 1.134 -20.516 -5.418 1 75.81 124 HIS B CA 1
ATOM 3582 C C . HIS B 1 124 ? 1.887 -21.141 -6.586 1 75.81 124 HIS B C 1
ATOM 3584 O O . HIS B 1 124 ? 1.286 -21.484 -7.609 1 75.81 124 HIS B O 1
ATOM 3590 N N . SER B 1 125 ? 3.176 -21.094 -6.488 1 84 125 SER B N 1
ATOM 3591 C CA . SER B 1 125 ? 4.043 -21.719 -7.48 1 84 125 SER B CA 1
ATOM 3592 C C . SER B 1 125 ? 4.836 -22.875 -6.871 1 84 125 SER B C 1
ATOM 3594 O O . SER B 1 125 ? 4.91 -23.016 -5.648 1 84 125 SER B O 1
ATOM 3596 N N . ARG B 1 126 ? 5.227 -23.812 -7.781 1 90.12 126 ARG B N 1
ATOM 3597 C CA . ARG B 1 126 ? 5.98 -24.969 -7.312 1 90.12 126 ARG B CA 1
ATOM 3598 C C . ARG B 1 126 ? 7.312 -25.078 -8.039 1 90.12 126 ARG B C 1
ATOM 3600 O O . ARG B 1 126 ? 7.465 -24.578 -9.156 1 90.12 126 ARG B O 1
ATOM 3607 N N . LEU B 1 127 ? 8.273 -25.625 -7.316 1 94.19 127 LEU B N 1
ATOM 3608 C CA . LEU B 1 127 ? 9.523 -26.062 -7.922 1 94.19 127 LEU B CA 1
ATOM 3609 C C . LEU B 1 127 ? 9.625 -27.578 -7.93 1 94.19 127 LEU B C 1
ATOM 3611 O O . LEU B 1 127 ? 9.25 -28.234 -6.961 1 94.19 127 LEU B O 1
ATOM 3615 N N . SER B 1 128 ? 10 -28.109 -9 1 94.69 128 SER B N 1
ATOM 3616 C CA . SER B 1 128 ? 10.258 -29.531 -9.133 1 94.69 128 SER B CA 1
ATOM 3617 C C . SER B 1 128 ? 11.203 -29.828 -10.297 1 94.69 128 SER B C 1
ATOM 3619 O O . SER B 1 128 ? 11.555 -28.922 -11.047 1 94.69 128 SER B O 1
ATOM 3621 N N . ARG B 1 129 ? 11.57 -31.109 -10.375 1 93.19 129 ARG B N 1
ATOM 3622 C CA . ARG B 1 129 ? 12.469 -31.5 -11.461 1 93.19 129 ARG B CA 1
ATOM 3623 C C . ARG B 1 129 ? 11.789 -31.328 -12.82 1 93.19 129 ARG B C 1
ATOM 3625 O O . ARG B 1 129 ? 12.453 -31.109 -13.828 1 93.19 129 ARG B O 1
ATOM 3632 N N . THR B 1 130 ? 10.508 -31.375 -12.828 1 92.69 130 THR B N 1
ATOM 3633 C CA . THR B 1 130 ? 9.789 -31.391 -14.094 1 92.69 130 THR B CA 1
ATOM 3634 C C . THR B 1 130 ? 9.219 -30.016 -14.414 1 92.69 130 THR B C 1
ATOM 3636 O O . THR B 1 130 ? 8.703 -29.781 -15.508 1 92.69 130 THR B O 1
ATOM 3639 N N . ILE B 1 131 ? 9.242 -29.125 -13.539 1 93.38 131 ILE B N 1
ATOM 3640 C CA . ILE B 1 131 ? 8.664 -27.797 -13.75 1 93.38 131 ILE B CA 1
ATOM 3641 C C . ILE B 1 131 ? 9.758 -26.828 -14.188 1 93.38 131 ILE B C 1
ATOM 3643 O O . ILE B 1 131 ? 10.703 -26.578 -13.445 1 93.38 131 ILE B O 1
ATOM 3647 N N . ASP B 1 132 ? 9.641 -26.406 -15.359 1 96.19 132 ASP B N 1
ATOM 3648 C CA . ASP B 1 132 ? 10.469 -25.281 -15.82 1 96.19 132 ASP B CA 1
ATOM 3649 C C . ASP B 1 132 ? 9.812 -23.953 -15.484 1 96.19 132 ASP B C 1
ATOM 3651 O O . ASP B 1 132 ? 9.008 -23.438 -16.266 1 96.19 132 ASP B O 1
ATOM 3655 N N . PHE B 1 133 ? 10.18 -23.344 -14.359 1 95.19 133 PHE B N 1
ATOM 3656 C CA . PHE B 1 133 ? 9.5 -22.125 -13.922 1 95.19 133 PHE B CA 1
ATOM 3657 C C . PHE B 1 133 ? 9.781 -20.984 -14.883 1 95.19 133 PHE B C 1
ATOM 3659 O O . PHE B 1 133 ? 8.961 -20.078 -15.023 1 95.19 133 PHE B O 1
ATOM 3666 N N . GLY B 1 134 ? 10.945 -20.984 -15.523 1 96.38 134 GLY B N 1
ATOM 3667 C CA . GLY B 1 134 ? 11.211 -19.953 -16.531 1 96.38 134 GLY B CA 1
ATOM 3668 C C . GLY B 1 134 ? 10.219 -19.953 -17.672 1 96.38 134 GLY B C 1
ATOM 3669 O O . GLY B 1 134 ? 9.648 -18.922 -18.016 1 96.38 134 GLY B O 1
ATOM 3670 N N . GLU B 1 135 ? 10.031 -21.141 -18.156 1 95.31 135 GLU B N 1
ATOM 3671 C CA . GLU B 1 135 ? 9.062 -21.281 -19.234 1 95.31 135 GLU B CA 1
ATOM 3672 C C . GLU B 1 135 ? 7.648 -20.953 -18.766 1 95.31 135 GLU B C 1
ATOM 3674 O O . GLU B 1 135 ? 6.918 -20.219 -19.438 1 95.31 135 GLU B O 1
ATOM 3679 N N . LEU B 1 136 ? 7.332 -21.422 -17.641 1 91.5 136 LEU B N 1
ATOM 3680 C CA . LEU B 1 136 ? 5.98 -21.297 -17.109 1 91.5 136 LEU B CA 1
ATOM 3681 C C . LEU B 1 136 ? 5.695 -19.844 -16.719 1 91.5 136 LEU B C 1
ATOM 3683 O O . LEU B 1 136 ? 4.609 -19.328 -16.984 1 91.5 136 LEU B O 1
ATOM 3687 N N . TRP B 1 137 ? 6.668 -19.188 -16.047 1 92 137 TRP B N 1
ATOM 3688 C CA . TRP B 1 137 ? 6.43 -17.859 -15.477 1 92 137 TRP B CA 1
ATOM 3689 C C . TRP B 1 137 ? 6.703 -16.766 -16.5 1 92 137 TRP B C 1
ATOM 3691 O O . TRP B 1 137 ? 6.016 -15.742 -16.531 1 92 137 TRP B O 1
ATOM 3701 N N . PHE B 1 138 ? 7.684 -17.016 -17.391 1 94.88 138 PHE B N 1
ATOM 3702 C CA . PHE B 1 138 ? 8.188 -15.914 -18.203 1 94.88 138 PHE B CA 1
ATOM 3703 C C . PHE B 1 138 ? 8.078 -16.25 -19.688 1 94.88 138 PHE B C 1
ATOM 3705 O O . PHE B 1 138 ? 8.258 -15.367 -20.531 1 94.88 138 PHE B O 1
ATOM 3712 N N . GLY B 1 139 ? 7.805 -17.438 -20.094 1 94.5 139 GLY B N 1
ATOM 3713 C CA . GLY B 1 139 ? 7.863 -17.875 -21.484 1 94.5 139 GLY B CA 1
ATOM 3714 C C . GLY B 1 139 ? 9.281 -18.062 -22 1 94.5 139 GLY B C 1
ATOM 3715 O O . GLY B 1 139 ? 9.516 -18.078 -23.203 1 94.5 139 GLY B O 1
ATOM 3716 N N . ILE B 1 140 ? 10.211 -18.078 -21.094 1 97.25 140 ILE B N 1
ATOM 3717 C CA . ILE B 1 140 ? 11.625 -18.281 -21.391 1 97.25 140 ILE B CA 1
ATOM 3718 C C . ILE B 1 140 ? 12.172 -19.438 -20.562 1 97.25 140 ILE B C 1
ATOM 3720 O O . ILE B 1 140 ? 12.203 -19.375 -19.328 1 97.25 140 ILE B O 1
ATOM 3724 N N . PRO B 1 141 ? 12.664 -20.422 -21.203 1 97.5 141 PRO B N 1
ATOM 3725 C CA . PRO B 1 141 ? 13.07 -21.641 -20.469 1 97.5 141 PRO B CA 1
ATOM 3726 C C . PRO B 1 141 ? 14.258 -21.391 -19.547 1 97.5 141 PRO B C 1
ATOM 3728 O O . PRO B 1 141 ? 15.117 -20.562 -19.844 1 97.5 141 PRO B O 1
ATOM 3731 N N . CYS B 1 142 ? 14.312 -22.172 -18.516 1 97.94 142 CYS B N 1
ATOM 3732 C CA . CYS B 1 142 ? 15.469 -22.188 -17.625 1 97.94 142 CYS B CA 1
ATOM 3733 C C . CYS B 1 142 ? 16.672 -22.828 -18.312 1 97.94 142 CYS B C 1
ATOM 3735 O O . CYS B 1 142 ? 16.531 -23.516 -19.312 1 97.94 142 CYS B O 1
ATOM 3737 N N . SER B 1 143 ? 17.812 -22.562 -17.75 1 98.06 143 SER B N 1
ATOM 3738 C CA . SER B 1 143 ? 19.031 -23.109 -18.312 1 98.06 143 SER B CA 1
ATOM 3739 C C . SER B 1 143 ? 19.203 -24.578 -17.938 1 98.06 143 SER B C 1
ATOM 3741 O O . SER B 1 143 ? 18.609 -25.047 -16.969 1 98.06 143 SER B O 1
ATOM 3743 N N . GLU B 1 144 ? 20.031 -25.234 -18.766 1 97.38 144 GLU B N 1
ATOM 3744 C CA . GLU B 1 144 ? 20.391 -26.594 -18.422 1 97.38 144 GLU B CA 1
ATOM 3745 C C . GLU B 1 144 ? 21.141 -26.656 -17.078 1 97.38 144 GLU B C 1
ATOM 3747 O O . GLU B 1 144 ? 20.969 -27.609 -16.328 1 97.38 144 GLU B O 1
ATOM 3752 N N . SER B 1 145 ? 21.906 -25.672 -16.906 1 97.69 145 SER B N 1
ATOM 3753 C CA . SER B 1 145 ? 22.703 -25.609 -15.672 1 97.69 145 SER B CA 1
ATOM 3754 C C . SER B 1 145 ? 21.797 -25.594 -14.438 1 97.69 145 SER B C 1
ATOM 3756 O O . SER B 1 145 ? 22.141 -26.188 -13.414 1 97.69 145 SER B O 1
ATOM 3758 N N . TYR B 1 146 ? 20.688 -24.906 -14.547 1 98.31 146 TYR B N 1
ATOM 3759 C CA . TYR B 1 146 ? 19.719 -24.875 -13.453 1 98.31 146 TYR B CA 1
ATOM 3760 C C . TYR B 1 146 ? 19.234 -26.281 -13.117 1 98.31 146 TYR B C 1
ATOM 3762 O O . TYR B 1 146 ? 19.266 -26.688 -11.953 1 98.31 146 TYR B O 1
ATOM 3770 N N . PHE B 1 147 ? 18.875 -27.047 -14.047 1 98.12 147 PHE B N 1
ATOM 3771 C CA . PHE B 1 147 ? 18.328 -28.375 -13.812 1 98.12 147 PHE B CA 1
ATOM 3772 C C . PHE B 1 147 ? 19.406 -29.328 -13.32 1 98.12 147 PHE B C 1
ATOM 3774 O O . PHE B 1 147 ? 19.141 -30.203 -12.484 1 98.12 147 PHE B O 1
ATOM 3781 N N . ILE B 1 148 ? 20.625 -29.125 -13.883 1 98 148 ILE B N 1
ATOM 3782 C CA . ILE B 1 148 ? 21.734 -29.953 -13.422 1 98 148 ILE B CA 1
ATOM 3783 C C . ILE B 1 148 ? 21.953 -29.75 -11.922 1 98 148 ILE B C 1
ATOM 3785 O O . ILE B 1 148 ? 22.234 -30.688 -11.195 1 98 148 ILE B O 1
ATOM 3789 N N . GLU B 1 149 ? 21.719 -28.547 -11.469 1 97.69 149 GLU B N 1
ATOM 3790 C CA . GLU B 1 149 ? 21.938 -28.188 -10.07 1 97.69 149 GLU B CA 1
ATOM 3791 C C . GLU B 1 149 ? 20.828 -28.734 -9.172 1 97.69 149 GLU B C 1
ATOM 3793 O O . GLU B 1 149 ? 21.109 -29.203 -8.062 1 97.69 149 GLU B O 1
ATOM 3798 N N . ILE B 1 150 ? 19.594 -28.734 -9.625 1 98.25 150 ILE B N 1
ATOM 3799 C CA . ILE B 1 150 ? 18.5 -29.016 -8.703 1 98.25 150 ILE B CA 1
ATOM 3800 C C . ILE B 1 150 ? 18.109 -30.5 -8.789 1 98.25 150 ILE B C 1
ATOM 3802 O O . ILE B 1 150 ? 17.484 -31.031 -7.871 1 98.25 150 ILE B O 1
ATOM 3806 N N . ASN B 1 151 ? 18.438 -31.219 -9.789 1 97.94 151 ASN B N 1
ATOM 3807 C CA . ASN B 1 151 ? 17.969 -32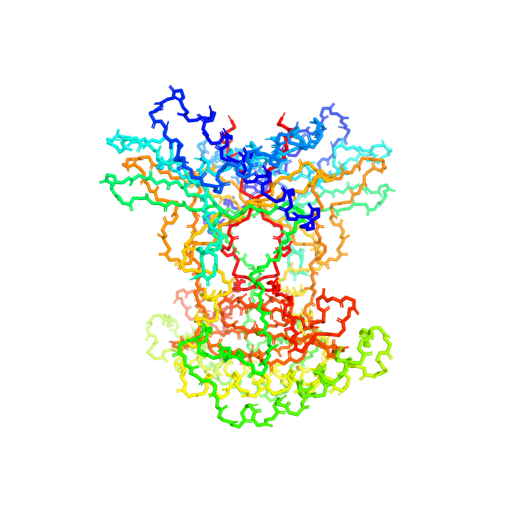.562 -10.031 1 97.94 151 ASN B CA 1
ATOM 3808 C C . ASN B 1 151 ? 18.406 -33.531 -8.922 1 97.94 151 ASN B C 1
ATOM 3810 O O . ASN B 1 151 ? 17.609 -34.312 -8.43 1 97.94 151 ASN B O 1
ATOM 3814 N N . PRO B 1 152 ? 19.688 -33.438 -8.531 1 98.06 152 PRO B N 1
ATOM 3815 C CA . PRO B 1 152 ? 20.094 -34.344 -7.449 1 98.06 152 PRO B CA 1
ATOM 3816 C C . PRO B 1 152 ? 19.25 -34.156 -6.184 1 98.06 152 PRO B C 1
ATOM 3818 O O . PRO B 1 152 ? 19 -35.125 -5.453 1 98.06 152 PRO B O 1
ATOM 3821 N N . LEU B 1 153 ? 18.875 -32.969 -5.879 1 98 153 LEU B N 1
ATOM 3822 C CA . LEU B 1 153 ? 18.047 -32.688 -4.703 1 98 153 LEU B CA 1
ATOM 3823 C C . LEU B 1 153 ? 16.672 -33.312 -4.84 1 98 153 LEU B C 1
ATOM 3825 O O . LEU B 1 153 ? 16.172 -33.938 -3.902 1 98 153 LEU B O 1
ATOM 3829 N N . PHE B 1 154 ? 16.047 -33.219 -5.992 1 97.69 154 PHE B N 1
ATOM 3830 C CA . PHE B 1 154 ? 14.727 -33.781 -6.203 1 97.69 154 PHE B CA 1
ATOM 3831 C C . PHE B 1 154 ? 14.797 -35.312 -6.336 1 97.69 154 PHE B C 1
ATOM 3833 O O . PHE B 1 154 ? 13.844 -36 -5.988 1 97.69 154 PHE B O 1
ATOM 3840 N N . ASP B 1 155 ? 15.969 -35.875 -6.84 1 97.31 155 ASP B N 1
ATOM 3841 C CA . ASP B 1 155 ? 16.172 -37.312 -6.812 1 97.31 155 ASP B CA 1
ATOM 3842 C C . ASP B 1 155 ? 16.125 -37.844 -5.387 1 97.31 155 ASP B C 1
ATOM 3844 O O . ASP B 1 155 ? 15.469 -38.844 -5.125 1 97.31 155 ASP B O 1
ATOM 3848 N N . GLU B 1 156 ? 16.781 -37.125 -4.559 1 97.12 156 GLU B N 1
ATOM 3849 C CA . GLU B 1 156 ? 16.781 -37.531 -3.162 1 97.12 156 GLU B CA 1
ATOM 3850 C C . GLU B 1 156 ? 15.375 -37.469 -2.57 1 97.12 156 GLU B C 1
ATOM 3852 O O . GLU B 1 156 ? 14.953 -38.344 -1.818 1 97.12 156 GLU B O 1
ATOM 3857 N N . LEU B 1 157 ? 14.656 -36.406 -2.846 1 97.06 157 LEU B N 1
ATOM 3858 C CA . LEU B 1 157 ? 13.289 -36.281 -2.355 1 97.06 157 LEU B CA 1
ATOM 3859 C C . LEU B 1 157 ? 12.406 -37.406 -2.871 1 97.06 157 LEU B C 1
ATOM 3861 O O . LEU B 1 157 ? 11.523 -37.875 -2.152 1 97.06 157 LEU B O 1
ATOM 3865 N N . GLU B 1 158 ? 12.648 -37.812 -4.09 1 96.56 158 GLU B N 1
ATOM 3866 C CA . GLU B 1 158 ? 11.898 -38.906 -4.656 1 96.56 158 GLU B CA 1
ATOM 3867 C C . GLU B 1 158 ? 12.172 -40.219 -3.896 1 96.56 158 GLU B C 1
ATOM 3869 O O . GLU B 1 158 ? 11.258 -41 -3.631 1 96.56 158 GLU B O 1
ATOM 3874 N N . GLU B 1 159 ? 13.406 -40.406 -3.598 1 97.12 159 GLU B N 1
ATOM 3875 C CA . GLU B 1 159 ? 13.789 -41.594 -2.826 1 97.12 159 GLU B CA 1
ATOM 3876 C C . GLU B 1 159 ? 13.125 -41.594 -1.454 1 97.12 159 GLU B C 1
ATOM 3878 O O . GLU B 1 159 ? 12.617 -42.625 -1.003 1 97.12 159 GLU B O 1
ATOM 3883 N N . LEU B 1 160 ? 13.156 -40.469 -0.839 1 96.69 160 LEU B N 1
ATOM 3884 C CA . LEU B 1 160 ? 12.547 -40.312 0.481 1 96.69 160 LEU B CA 1
ATOM 3885 C C . LEU B 1 160 ? 11.047 -40.562 0.415 1 96.69 160 LEU B C 1
ATOM 3887 O O . LEU B 1 160 ? 10.469 -41.188 1.313 1 96.69 160 LEU B O 1
ATOM 3891 N N . ARG B 1 161 ? 10.461 -40.062 -0.62 1 95.56 161 ARG B N 1
ATOM 3892 C CA . ARG B 1 161 ? 9.031 -40.312 -0.819 1 95.56 161 ARG B CA 1
ATOM 3893 C C . ARG B 1 161 ? 8.742 -41.781 -0.949 1 95.56 161 ARG B C 1
ATOM 3895 O O . ARG B 1 161 ? 7.789 -42.312 -0.354 1 95.56 161 ARG B O 1
ATOM 3902 N N . GLU B 1 162 ? 9.555 -42.438 -1.688 1 96.38 162 GLU B N 1
ATOM 3903 C CA . GLU B 1 162 ? 9.383 -43.875 -1.902 1 96.38 162 GLU B CA 1
ATOM 3904 C C . GLU B 1 162 ? 9.516 -44.656 -0.594 1 96.38 162 GLU B C 1
ATOM 3906 O O . GLU B 1 162 ? 8.867 -45.688 -0.407 1 96.38 162 GLU B O 1
ATOM 3911 N N . GLN B 1 163 ? 10.242 -44.156 0.289 1 96.19 163 GLN B N 1
ATOM 3912 C CA . GLN B 1 163 ? 10.453 -44.781 1.587 1 96.19 163 GLN B CA 1
ATOM 3913 C C . GLN B 1 163 ? 9.344 -44.406 2.564 1 96.19 163 GLN B C 1
ATOM 3915 O O . GLN B 1 163 ? 9.281 -44.938 3.674 1 96.19 163 GLN B O 1
ATOM 3920 N N . GLY B 1 164 ? 8.539 -43.5 2.086 1 94.25 164 GLY B N 1
ATOM 3921 C CA . GLY B 1 164 ? 7.43 -43.062 2.932 1 94.25 164 GLY B CA 1
ATOM 3922 C C . GLY B 1 164 ? 7.859 -42.188 4.078 1 94.25 164 GLY B C 1
ATOM 3923 O O . GLY B 1 164 ? 7.203 -42.125 5.121 1 94.25 164 GLY B O 1
ATOM 3924 N N . GLU B 1 165 ? 8.875 -41.5 3.9 1 95.25 165 GLU B N 1
ATOM 3925 C CA . GLU B 1 165 ? 9.414 -40.625 4.957 1 95.25 165 GLU B CA 1
ATOM 3926 C C . GLU B 1 165 ? 8.516 -39.438 5.203 1 95.25 165 GLU B C 1
ATOM 3928 O O . GLU B 1 165 ? 7.926 -38.875 4.266 1 95.25 165 GLU B O 1
ATOM 3933 N N . LEU B 1 166 ? 8.453 -39 6.434 1 96.62 166 LEU B N 1
ATOM 3934 C CA . LEU B 1 166 ? 7.75 -37.781 6.793 1 96.62 166 LEU B CA 1
ATOM 3935 C C . LEU B 1 166 ? 8.695 -36.562 6.77 1 96.62 166 LEU B C 1
ATOM 3937 O O . LEU B 1 166 ? 9.852 -36.688 7.18 1 96.62 166 LEU B O 1
ATOM 3941 N N . TRP B 1 167 ? 8.211 -35.406 6.281 1 95.81 167 TRP B N 1
ATOM 3942 C CA . TRP B 1 167 ? 9.039 -34.188 6.145 1 95.81 167 TRP B CA 1
ATOM 3943 C C . TRP B 1 167 ? 9.648 -33.812 7.48 1 95.81 167 TRP B C 1
ATOM 3945 O O . TRP B 1 167 ? 10.82 -33.406 7.547 1 95.81 167 TRP B O 1
ATOM 3955 N N . ARG B 1 168 ? 8.805 -33.969 8.523 1 94.25 168 ARG B N 1
ATOM 3956 C CA . ARG B 1 168 ? 9.219 -33.562 9.859 1 94.25 168 ARG B CA 1
ATOM 3957 C C . ARG B 1 168 ? 10.406 -34.406 10.344 1 94.25 168 ARG B C 1
ATOM 3959 O O . ARG B 1 168 ? 11.141 -33.969 11.234 1 94.25 168 ARG B O 1
ATOM 3966 N N . ASN B 1 169 ? 10.648 -35.531 9.75 1 94.75 169 ASN B N 1
ATOM 3967 C CA . ASN B 1 169 ? 11.68 -36.469 10.211 1 94.75 169 ASN B CA 1
ATOM 3968 C C . ASN B 1 169 ? 13.031 -36.125 9.57 1 94.75 169 ASN B C 1
ATOM 3970 O O . ASN B 1 169 ? 14.055 -36.688 9.969 1 94.75 169 ASN B O 1
ATOM 3974 N N . ILE B 1 170 ? 13 -35.312 8.625 1 95 170 ILE B N 1
ATOM 3975 C CA . ILE B 1 170 ? 14.242 -35 7.93 1 95 170 ILE B CA 1
ATOM 3976 C C . ILE B 1 170 ? 15.031 -33.969 8.727 1 95 170 ILE B C 1
ATOM 3978 O O . ILE B 1 170 ? 14.586 -32.844 8.891 1 95 170 ILE B O 1
ATOM 3982 N N . SER B 1 171 ? 16.172 -34.438 9.148 1 92.69 171 SER B N 1
ATOM 3983 C CA . SER B 1 171 ? 17.047 -33.531 9.867 1 92.69 171 SER B CA 1
ATOM 3984 C C . SER B 1 171 ? 17.688 -32.5 8.914 1 92.69 171 SER B C 1
ATOM 3986 O O . SER B 1 171 ? 17.984 -32.844 7.77 1 92.69 171 SER B O 1
ATOM 3988 N N . ASN B 1 172 ? 17.891 -31.281 9.359 1 94.31 172 ASN B N 1
ATOM 3989 C CA . ASN B 1 172 ? 18.578 -30.234 8.625 1 94.31 172 ASN B CA 1
ATOM 3990 C C . ASN B 1 172 ? 17.969 -30.031 7.238 1 94.31 172 ASN B C 1
ATOM 3992 O O . ASN B 1 172 ? 18.703 -29.844 6.258 1 94.31 172 ASN B O 1
ATOM 3996 N N . LYS B 1 173 ? 16.672 -30.219 7.145 1 95 173 LYS B N 1
ATOM 3997 C CA . LYS B 1 173 ? 16 -30.156 5.855 1 95 173 LYS B CA 1
ATOM 3998 C C . LYS B 1 173 ? 16.219 -28.797 5.184 1 95 173 LYS B C 1
ATOM 4000 O O . LYS B 1 173 ? 16.266 -28.719 3.955 1 95 173 LYS B O 1
ATOM 4005 N N . GLU B 1 174 ? 16.344 -27.703 5.934 1 95.94 174 GLU B N 1
ATOM 4006 C CA . GLU B 1 174 ? 16.578 -26.391 5.344 1 95.94 174 GLU B CA 1
ATOM 4007 C C . GLU B 1 174 ? 17.922 -26.344 4.629 1 95.94 174 GLU B C 1
ATOM 4009 O O . GLU B 1 174 ? 18 -25.906 3.473 1 95.94 174 GLU B O 1
ATOM 4014 N N . GLU B 1 175 ? 18.938 -26.812 5.27 1 96.12 175 GLU B N 1
ATOM 4015 C CA . GLU B 1 175 ? 20.281 -26.797 4.703 1 96.12 175 GLU B CA 1
ATOM 4016 C C . GLU B 1 175 ? 20.422 -27.828 3.578 1 96.12 175 GLU B C 1
ATOM 4018 O O . GLU B 1 175 ? 21.172 -27.609 2.625 1 96.12 175 GLU B O 1
ATOM 4023 N N . ARG B 1 176 ? 19.672 -28.828 3.678 1 96.19 176 ARG B N 1
ATOM 4024 C CA . ARG B 1 176 ? 19.781 -29.938 2.725 1 96.19 176 ARG B CA 1
ATOM 4025 C C . ARG B 1 176 ? 19.016 -29.625 1.441 1 96.19 176 ARG B C 1
ATOM 4027 O O . ARG B 1 176 ? 19.469 -30 0.349 1 96.19 176 ARG B O 1
ATOM 4034 N N . PHE B 1 177 ? 17.891 -28.953 1.628 1 97.62 177 PHE B N 1
ATOM 4035 C CA . PHE B 1 177 ? 17.031 -28.859 0.452 1 97.62 177 PHE B CA 1
ATOM 4036 C C . PHE B 1 177 ? 16.656 -27.406 0.174 1 97.62 177 PHE B C 1
ATOM 4038 O O . PHE B 1 177 ? 16.875 -26.906 -0.933 1 97.62 177 PHE B O 1
ATOM 4045 N N . TYR B 1 178 ? 16.188 -26.672 1.171 1 98.06 178 TYR B N 1
ATOM 4046 C CA . TYR B 1 178 ? 15.656 -25.328 0.929 1 98.06 178 TYR B CA 1
ATOM 4047 C C . TYR B 1 178 ? 16.75 -24.375 0.449 1 98.06 178 TYR B C 1
ATOM 4049 O O . TYR B 1 178 ? 16.594 -23.734 -0.591 1 98.06 178 TYR B O 1
ATOM 4057 N N . VAL B 1 179 ? 17.844 -24.328 1.171 1 98.31 179 VAL B N 1
ATOM 4058 C CA . VAL B 1 179 ? 18.891 -23.344 0.887 1 98.31 179 VAL B CA 1
ATOM 4059 C C . VAL B 1 179 ? 19.484 -23.609 -0.499 1 98.31 179 VAL B C 1
ATOM 4061 O O . VAL B 1 179 ? 19.516 -22.719 -1.345 1 98.31 179 VAL B O 1
ATOM 4064 N N . PRO B 1 180 ? 19.859 -24.828 -0.786 1 98.38 180 PRO B N 1
ATOM 4065 C CA . PRO B 1 180 ? 20.438 -25.047 -2.115 1 98.38 180 PRO B CA 1
ATOM 4066 C C . PRO B 1 180 ? 19.438 -24.828 -3.24 1 98.38 180 PRO B C 1
ATOM 4068 O O . PRO B 1 180 ? 19.797 -24.312 -4.301 1 98.38 180 PRO B O 1
ATOM 4071 N N . LEU B 1 181 ? 18.234 -25.172 -3.1 1 98.25 181 LEU B N 1
ATOM 4072 C CA . LEU B 1 181 ? 17.203 -24.969 -4.121 1 98.25 181 LEU B CA 1
ATOM 4073 C C . LEU B 1 181 ? 16.953 -23.484 -4.344 1 98.25 181 LEU B C 1
ATOM 4075 O O . LEU B 1 181 ? 16.844 -23.031 -5.484 1 98.25 181 LEU B O 1
ATOM 4079 N N . LEU B 1 182 ? 16.875 -22.734 -3.262 1 98.5 182 LEU B N 1
ATOM 4080 C CA . LEU B 1 182 ? 16.641 -21.297 -3.357 1 98.5 182 LEU B CA 1
ATOM 4081 C C . LEU B 1 182 ? 17.844 -20.594 -3.975 1 98.5 182 LEU B C 1
ATOM 4083 O O . LEU B 1 182 ? 17.672 -19.625 -4.738 1 98.5 182 LEU B O 1
ATOM 4087 N N . GLU B 1 183 ? 19.031 -21.062 -3.627 1 98.62 183 GLU B N 1
ATOM 4088 C CA . GLU B 1 183 ? 20.219 -20.5 -4.254 1 98.62 183 GLU B CA 1
ATOM 4089 C C . GLU B 1 183 ? 20.203 -20.719 -5.762 1 98.62 183 GLU B C 1
ATOM 4091 O O . GLU B 1 183 ? 20.516 -19.812 -6.535 1 98.62 183 GLU B O 1
ATOM 4096 N N . ALA B 1 184 ? 19.844 -21.938 -6.141 1 98.56 184 ALA B N 1
ATOM 4097 C CA . ALA B 1 184 ? 19.719 -22.25 -7.562 1 98.56 184 ALA B CA 1
ATOM 4098 C C . ALA B 1 184 ? 18.656 -21.391 -8.227 1 98.56 184 ALA B C 1
ATOM 4100 O O . ALA B 1 184 ? 18.844 -20.875 -9.336 1 98.56 184 ALA B O 1
ATOM 4101 N N . PHE B 1 185 ? 17.562 -21.25 -7.566 1 98.12 185 PHE B N 1
ATOM 4102 C CA . PHE B 1 185 ? 16.453 -20.422 -8.047 1 98.12 185 PHE B CA 1
ATOM 4103 C C . PHE B 1 185 ? 16.906 -18.984 -8.242 1 98.12 185 PHE B C 1
ATOM 4105 O O . PHE B 1 185 ? 16.641 -18.375 -9.289 1 98.12 185 PHE B O 1
ATOM 4112 N N . ILE B 1 186 ? 17.578 -18.422 -7.234 1 98.5 186 ILE B N 1
ATOM 4113 C CA . ILE B 1 186 ? 18.062 -17.031 -7.27 1 98.5 186 ILE B CA 1
ATOM 4114 C C . ILE B 1 186 ? 19.016 -16.844 -8.445 1 98.5 186 ILE B C 1
ATOM 4116 O O . ILE B 1 186 ? 18.875 -15.906 -9.227 1 98.5 186 ILE B O 1
ATOM 4120 N N . ARG B 1 187 ? 19.953 -17.766 -8.594 1 98.31 187 ARG B N 1
ATOM 4121 C CA . ARG B 1 187 ? 20.922 -17.672 -9.672 1 98.31 187 ARG B CA 1
ATOM 4122 C C . ARG B 1 187 ? 20.25 -17.719 -11.039 1 98.31 187 ARG B C 1
ATOM 4124 O O . ARG B 1 187 ? 20.578 -16.938 -11.938 1 98.31 187 ARG B O 1
ATOM 4131 N N . GLU B 1 188 ? 19.312 -18.609 -11.18 1 98.44 188 GLU B N 1
ATOM 4132 C CA . GLU B 1 188 ? 18.625 -18.75 -12.461 1 98.44 188 GLU B CA 1
ATOM 4133 C C . GLU B 1 188 ? 17.766 -17.531 -12.766 1 98.44 188 GLU B C 1
ATOM 4135 O O . GLU B 1 188 ? 17.734 -17.062 -13.914 1 98.44 188 GLU B O 1
ATOM 4140 N N . LEU B 1 189 ? 17.078 -17.031 -11.742 1 97.75 189 LEU B N 1
ATOM 4141 C CA . LEU B 1 189 ? 16.266 -15.82 -11.922 1 97.75 189 LEU B CA 1
ATOM 4142 C C . LEU B 1 189 ? 17.141 -14.648 -12.344 1 97.75 189 LEU B C 1
ATOM 4144 O O . LEU B 1 189 ? 16.781 -13.875 -13.234 1 97.75 189 LEU B O 1
ATOM 4148 N N . GLU B 1 190 ? 18.281 -14.539 -11.719 1 97.75 190 GLU B N 1
ATOM 4149 C CA . GLU B 1 190 ? 19.219 -13.492 -12.086 1 97.75 190 GLU B CA 1
ATOM 4150 C C . GLU B 1 190 ? 19.719 -13.664 -13.516 1 97.75 190 GLU B C 1
ATOM 4152 O O . GLU B 1 190 ? 19.828 -12.688 -14.258 1 97.75 190 GLU B O 1
ATOM 4157 N N . ARG B 1 191 ? 20.016 -14.852 -13.859 1 97.88 191 ARG B N 1
ATOM 4158 C CA . ARG B 1 191 ? 20.453 -15.141 -15.227 1 97.88 191 ARG B CA 1
ATOM 4159 C C . ARG B 1 191 ? 19.375 -14.758 -16.234 1 97.88 191 ARG B C 1
ATOM 4161 O O . ARG B 1 191 ? 19.656 -14.109 -17.25 1 97.88 191 ARG B O 1
ATOM 4168 N N . LEU B 1 192 ? 18.172 -15.227 -15.961 1 97.94 192 LEU B N 1
ATOM 4169 C CA . LEU B 1 192 ? 17.047 -14.898 -16.828 1 97.94 192 LEU B CA 1
ATOM 4170 C C . LEU B 1 192 ? 16.891 -13.391 -16.984 1 97.94 192 LEU B C 1
ATOM 4172 O O . LEU B 1 192 ? 16.656 -12.891 -18.094 1 97.94 192 LEU B O 1
ATOM 4176 N N . ASN B 1 193 ? 17.016 -12.688 -15.891 1 97.19 193 ASN B N 1
ATOM 4177 C CA . ASN B 1 193 ? 16.891 -11.234 -15.898 1 97.19 193 ASN B CA 1
ATOM 4178 C C . ASN B 1 193 ? 18 -10.578 -16.703 1 97.19 193 ASN B C 1
ATOM 4180 O O . ASN B 1 193 ? 17.766 -9.648 -17.484 1 97.19 193 ASN B O 1
ATOM 4184 N N . GLN B 1 194 ? 19.203 -11.008 -16.5 1 96.81 194 GLN B N 1
ATOM 4185 C CA . GLN B 1 194 ? 20.344 -10.445 -17.203 1 96.81 194 GLN B CA 1
ATOM 4186 C C . GLN B 1 194 ? 20.219 -10.625 -18.703 1 96.81 194 GLN B C 1
ATOM 4188 O O . GLN B 1 194 ? 20.578 -9.734 -19.484 1 96.81 194 GLN B O 1
ATOM 4193 N N . ASN B 1 195 ? 19.688 -11.766 -19.078 1 96.75 195 ASN B N 1
ATOM 4194 C CA . ASN B 1 195 ? 19.594 -12.102 -20.484 1 96.75 195 ASN B CA 1
ATOM 4195 C C . ASN B 1 195 ? 18.344 -11.5 -21.125 1 96.75 195 ASN B C 1
ATOM 4197 O O . ASN B 1 195 ? 18.188 -11.531 -22.344 1 96.75 195 ASN B O 1
ATOM 4201 N N . ASN B 1 196 ? 17.469 -10.984 -20.328 1 95.44 196 ASN B N 1
ATOM 4202 C CA . ASN B 1 196 ? 16.203 -10.438 -20.812 1 95.44 196 ASN B CA 1
ATOM 4203 C C . ASN B 1 196 ? 15.805 -9.18 -20.031 1 95.44 196 ASN B C 1
ATOM 4205 O O . ASN B 1 196 ? 14.719 -9.125 -19.453 1 95.44 196 ASN B O 1
ATOM 4209 N N . GLN B 1 197 ? 16.656 -8.219 -20.094 1 89.94 197 GLN B N 1
ATOM 4210 C CA . GLN B 1 197 ? 16.5 -7.027 -19.266 1 89.94 197 GLN B CA 1
ATOM 4211 C C . GLN B 1 197 ? 15.195 -6.301 -19.594 1 89.94 197 GLN B C 1
ATOM 4213 O O . GLN B 1 197 ? 14.828 -6.164 -20.766 1 89.94 197 GLN B O 1
ATOM 4218 N N . GLY B 1 198 ? 14.469 -5.898 -18.562 1 90.31 198 GLY B N 1
ATOM 4219 C CA . GLY B 1 198 ? 13.266 -5.094 -18.719 1 90.31 198 GLY B CA 1
ATOM 4220 C C . GLY B 1 198 ? 12.008 -5.922 -18.891 1 90.31 198 GLY B C 1
ATOM 4221 O O . GLY B 1 198 ? 10.898 -5.383 -18.906 1 90.31 198 GLY B O 1
ATOM 4222 N N . VAL B 1 199 ? 12.133 -7.25 -18.984 1 94.56 199 VAL B N 1
ATOM 4223 C CA . VAL B 1 199 ? 10.984 -8.086 -19.328 1 94.56 199 VAL B CA 1
ATOM 4224 C C . VAL B 1 199 ? 10.609 -8.961 -18.125 1 94.56 199 VAL B C 1
ATOM 4226 O O . VAL B 1 199 ? 9.43 -9.141 -17.828 1 94.56 199 VAL B O 1
ATOM 4229 N N . ILE B 1 200 ? 11.562 -9.43 -17.406 1 97.31 200 ILE B N 1
ATOM 4230 C CA . ILE B 1 200 ? 11.367 -10.484 -16.422 1 97.31 200 ILE B CA 1
ATOM 4231 C C . ILE B 1 200 ? 10.578 -9.938 -15.227 1 97.31 200 ILE B C 1
ATOM 4233 O O . ILE B 1 200 ? 9.641 -10.578 -14.75 1 97.31 200 ILE B O 1
ATOM 4237 N N . PRO B 1 201 ? 10.906 -8.688 -14.797 1 97.19 201 PRO B N 1
ATOM 4238 C CA . PRO B 1 201 ? 10.172 -8.172 -13.641 1 97.19 201 PRO B CA 1
ATOM 4239 C C . PRO B 1 201 ? 8.672 -8.055 -13.898 1 97.19 201 PRO B C 1
ATOM 4241 O O . PRO B 1 201 ? 7.867 -8.484 -13.07 1 97.19 201 PRO B O 1
ATOM 4244 N N . GLU B 1 202 ? 8.312 -7.566 -15 1 96.31 202 GLU B N 1
ATOM 4245 C CA . GLU B 1 202 ? 6.898 -7.406 -15.336 1 96.31 202 GLU B CA 1
ATOM 4246 C C . GLU B 1 202 ? 6.211 -8.758 -15.492 1 96.31 202 GLU B C 1
ATOM 4248 O O . GLU B 1 202 ? 5.094 -8.953 -15 1 96.31 202 GLU B O 1
ATOM 4253 N N . ARG B 1 203 ? 6.848 -9.695 -16.109 1 95.19 203 ARG B N 1
ATOM 4254 C CA . ARG B 1 203 ? 6.266 -11.008 -16.328 1 95.19 203 ARG B CA 1
ATOM 4255 C C . ARG B 1 203 ? 6.109 -11.766 -15.016 1 95.19 203 ARG B C 1
ATOM 4257 O O . ARG B 1 203 ? 5.18 -12.562 -14.852 1 95.19 203 ARG B O 1
ATOM 4264 N N . LEU B 1 204 ? 7.043 -11.523 -14.141 1 95 204 LEU B N 1
ATOM 4265 C CA . LEU B 1 204 ? 6.914 -12.133 -12.82 1 95 204 LEU B CA 1
ATOM 4266 C C . LEU B 1 204 ? 5.598 -11.734 -12.164 1 95 204 LEU B C 1
ATOM 4268 O O . LEU B 1 204 ? 4.863 -12.594 -11.664 1 95 204 LEU B O 1
ATOM 4272 N N . LEU B 1 205 ? 5.246 -10.453 -12.242 1 93.81 205 LEU B N 1
ATOM 4273 C CA . LEU B 1 205 ? 4.008 -9.992 -11.633 1 93.81 205 LEU B CA 1
ATOM 4274 C C . LEU B 1 205 ? 2.793 -10.492 -12.406 1 93.81 205 LEU B C 1
ATOM 4276 O O . LEU B 1 205 ? 1.767 -10.828 -11.812 1 93.81 205 LEU B O 1
ATOM 4280 N N . HIS B 1 206 ? 2.961 -10.562 -13.719 1 92 206 HIS B N 1
ATOM 4281 C CA . HIS B 1 206 ? 1.886 -11.133 -14.531 1 92 206 HIS B CA 1
ATOM 4282 C C . HIS B 1 206 ? 1.567 -12.562 -14.102 1 92 206 HIS B C 1
ATOM 4284 O O . HIS B 1 206 ? 0.398 -12.945 -14.023 1 92 206 HIS B O 1
ATOM 4290 N N . TYR B 1 207 ? 2.582 -13.258 -13.891 1 91.62 207 TYR B N 1
ATOM 4291 C CA . TYR B 1 207 ? 2.385 -14.648 -13.492 1 91.62 207 TYR B CA 1
ATOM 4292 C C . TYR B 1 207 ? 1.754 -14.727 -12.102 1 91.62 207 TYR B C 1
ATOM 4294 O O . TYR B 1 207 ? 0.825 -15.508 -11.883 1 91.62 207 TYR B O 1
ATOM 4302 N N . LEU B 1 208 ? 2.238 -13.945 -11.18 1 90.62 208 LEU B N 1
ATOM 4303 C CA . LEU B 1 208 ? 1.848 -14.047 -9.773 1 90.62 208 LEU B CA 1
ATOM 4304 C C . LEU B 1 208 ? 0.467 -13.445 -9.547 1 90.62 208 LEU B C 1
ATOM 4306 O O . LEU B 1 208 ? -0.322 -13.969 -8.758 1 90.62 208 LEU B O 1
ATOM 4310 N N . LEU B 1 209 ? 0.151 -12.305 -10.219 1 90.12 209 LEU B N 1
ATOM 4311 C CA . LEU B 1 209 ? -1.082 -11.57 -9.953 1 90.12 209 LEU B CA 1
ATOM 4312 C C . LEU B 1 209 ? -2.109 -11.812 -11.055 1 90.12 209 LEU B C 1
ATOM 4314 O O . LEU B 1 209 ? -3.299 -11.547 -10.867 1 90.12 209 LEU B O 1
ATOM 4318 N N . GLY B 1 210 ? -1.671 -12.32 -12.148 1 87.94 210 GLY B N 1
ATOM 4319 C CA . GLY B 1 210 ? -2.6 -12.656 -13.211 1 87.94 210 GLY B CA 1
ATOM 4320 C C . GLY B 1 210 ? -2.52 -11.703 -14.391 1 87.94 210 GLY B C 1
ATOM 4321 O O . GLY B 1 210 ? -1.904 -10.633 -14.297 1 87.94 210 GLY B O 1
ATOM 4322 N N . ARG B 1 211 ? -3.193 -12.094 -15.461 1 88.88 211 ARG B N 1
ATOM 4323 C CA . ARG B 1 211 ? -3.125 -11.359 -16.719 1 88.88 211 ARG B CA 1
ATOM 4324 C C . ARG B 1 211 ? -4.328 -10.438 -16.875 1 88.88 211 ARG B C 1
ATOM 4326 O O . ARG B 1 211 ? -4.457 -9.742 -17.891 1 88.88 211 ARG B O 1
ATOM 4333 N N . ASN B 1 212 ? -5.215 -10.461 -15.922 1 93.69 212 ASN B N 1
ATOM 4334 C CA . ASN B 1 212 ? -6.379 -9.578 -15.914 1 93.69 212 ASN B CA 1
ATOM 4335 C C . ASN B 1 212 ? -6.469 -8.781 -14.625 1 93.69 212 ASN B C 1
ATOM 4337 O O . ASN B 1 212 ? -6.051 -9.25 -13.562 1 93.69 212 ASN B O 1
ATOM 4341 N N . ASP B 1 213 ? -6.965 -7.625 -14.828 1 96.25 213 ASP B N 1
ATOM 4342 C CA . ASP B 1 213 ? -7.246 -6.832 -13.641 1 96.25 213 ASP B CA 1
ATOM 4343 C C . ASP B 1 213 ? -8.391 -7.441 -12.828 1 96.25 213 ASP B C 1
ATOM 4345 O O . ASP B 1 213 ? -9.234 -8.148 -13.375 1 96.25 213 ASP B O 1
ATOM 4349 N N . PHE B 1 214 ? -8.359 -7.176 -11.555 1 96.5 214 PHE B N 1
ATOM 4350 C CA . PHE B 1 214 ? -9.406 -7.746 -10.719 1 96.5 214 PHE B CA 1
ATOM 4351 C C . PHE B 1 214 ? -9.516 -7 -9.398 1 96.5 214 PHE B C 1
ATOM 4353 O O . PHE B 1 214 ? -8.609 -6.25 -9.023 1 96.5 214 PHE B O 1
ATOM 4360 N N . TYR B 1 215 ? -10.656 -7.145 -8.797 1 97.25 215 TYR B N 1
ATOM 4361 C CA . TYR B 1 215 ? -10.828 -6.781 -7.395 1 97.25 215 TYR B CA 1
ATOM 4362 C C . TYR B 1 215 ? -10.609 -7.98 -6.484 1 97.25 215 TYR B C 1
ATOM 4364 O O . TYR B 1 215 ? -11.188 -9.047 -6.699 1 97.25 215 TYR B O 1
ATOM 4372 N N . LYS B 1 216 ? -9.703 -7.836 -5.57 1 95.56 216 LYS B N 1
ATOM 4373 C CA . LYS B 1 216 ? -9.5 -8.852 -4.543 1 95.56 216 LYS B CA 1
ATOM 4374 C C . LYS B 1 216 ? -10.383 -8.586 -3.324 1 95.56 216 LYS B C 1
ATOM 4376 O O . LYS B 1 216 ? -10.344 -7.496 -2.752 1 95.56 216 LYS B O 1
ATOM 4381 N N . ILE B 1 217 ? -11.195 -9.586 -2.951 1 96.38 217 ILE B N 1
ATOM 4382 C CA . ILE B 1 217 ? -12.109 -9.484 -1.821 1 96.38 217 ILE B CA 1
ATOM 4383 C C . ILE B 1 217 ? -11.664 -10.43 -0.708 1 96.38 217 ILE B C 1
ATOM 4385 O O . ILE B 1 217 ? -11.539 -11.641 -0.923 1 96.38 217 ILE B O 1
ATOM 4389 N N . ILE B 1 218 ? -11.406 -9.883 0.411 1 93.62 218 ILE B N 1
ATOM 4390 C CA . ILE B 1 218 ? -10.969 -10.688 1.544 1 93.62 218 ILE B CA 1
ATOM 4391 C C . ILE B 1 218 ? -11.898 -10.453 2.734 1 93.62 218 ILE B C 1
ATOM 4393 O O . ILE B 1 218 ? -12 -9.328 3.234 1 93.62 218 ILE B O 1
ATOM 4397 N N . THR B 1 219 ? -12.539 -11.438 3.18 1 93.38 219 THR B N 1
ATOM 4398 C CA . THR B 1 219 ? -13.344 -11.305 4.391 1 93.38 219 THR B CA 1
ATOM 4399 C C . THR B 1 219 ? -12.484 -11.508 5.633 1 93.38 219 THR B C 1
ATOM 4401 O O . THR B 1 219 ? -11.602 -12.367 5.652 1 93.38 219 THR B O 1
ATOM 4404 N N . ILE B 1 220 ? -12.711 -10.742 6.555 1 89.81 220 ILE B N 1
ATOM 4405 C CA . ILE B 1 220 ? -12.133 -10.883 7.887 1 89.81 220 ILE B CA 1
ATOM 4406 C C . ILE B 1 220 ? -13.25 -11.109 8.906 1 89.81 220 ILE B C 1
ATOM 4408 O O . ILE B 1 220 ? -13.758 -10.156 9.508 1 89.81 220 ILE B O 1
ATOM 4412 N N . ASP B 1 221 ? -13.516 -12.359 9.156 1 89.12 221 ASP B N 1
ATOM 4413 C CA . ASP B 1 221 ? -14.734 -12.75 9.852 1 89.12 221 ASP B CA 1
ATOM 4414 C C . ASP B 1 221 ? -14.734 -12.242 11.289 1 89.12 221 ASP B C 1
ATOM 4416 O O . ASP B 1 221 ? -15.742 -11.711 11.766 1 89.12 221 ASP B O 1
ATOM 4420 N N . ASN B 1 222 ? -13.641 -12.445 11.914 1 86 222 ASN B N 1
ATOM 4421 C CA . ASN B 1 222 ? -13.562 -12.125 13.336 1 86 222 ASN B CA 1
ATOM 4422 C C . ASN B 1 222 ? -13.75 -10.633 13.586 1 86 222 ASN B C 1
ATOM 4424 O O . ASN B 1 222 ? -14.078 -10.227 14.703 1 86 222 ASN B O 1
ATOM 4428 N N . ARG B 1 223 ? -13.656 -9.836 12.562 1 85.12 223 ARG B N 1
ATOM 4429 C CA . ARG B 1 223 ? -13.789 -8.391 12.703 1 85.12 223 ARG B CA 1
ATOM 4430 C C . ARG B 1 223 ? -15.047 -7.887 11.992 1 85.12 223 ARG B C 1
ATOM 4432 O O . ARG B 1 223 ? -15.359 -6.695 12.055 1 85.12 223 ARG B O 1
ATOM 4439 N N . ARG B 1 224 ? -15.664 -8.758 11.266 1 91.06 224 ARG B N 1
ATOM 4440 C CA . ARG B 1 224 ? -16.875 -8.422 10.516 1 91.06 224 ARG B CA 1
ATOM 4441 C C . ARG B 1 224 ? -16.609 -7.285 9.539 1 91.06 224 ARG B C 1
ATOM 4443 O O . ARG B 1 224 ? -17.359 -6.305 9.5 1 91.06 224 ARG B O 1
ATOM 4450 N N . VAL B 1 225 ? -15.516 -7.43 8.867 1 91.56 225 VAL B N 1
ATOM 4451 C CA . VAL B 1 225 ? -15.102 -6.461 7.859 1 91.56 225 VAL B CA 1
ATOM 4452 C C . VAL B 1 225 ? -14.664 -7.188 6.59 1 91.56 225 VAL B C 1
ATOM 4454 O O . VAL B 1 225 ? -14.219 -8.336 6.645 1 91.56 225 VAL B O 1
ATOM 4457 N N . THR B 1 226 ? -14.914 -6.59 5.496 1 94.56 226 THR B N 1
ATOM 4458 C CA . THR B 1 226 ? -14.414 -7.082 4.219 1 94.56 226 THR B CA 1
ATOM 4459 C C . THR B 1 226 ? -13.422 -6.09 3.609 1 94.56 226 THR B C 1
ATOM 4461 O O . THR B 1 226 ? -13.695 -4.887 3.559 1 94.56 226 THR B O 1
ATOM 4464 N N . GLN B 1 227 ? -12.266 -6.574 3.258 1 93.44 227 GLN B N 1
ATOM 4465 C CA . GLN B 1 227 ? -11.281 -5.758 2.561 1 93.44 227 GLN B CA 1
ATOM 4466 C C . GLN B 1 227 ? -11.398 -5.922 1.048 1 93.44 227 GLN B C 1
ATOM 4468 O O . GLN B 1 227 ? -11.5 -7.047 0.547 1 93.44 227 GLN B O 1
ATOM 4473 N N . VAL B 1 228 ? -11.484 -4.797 0.325 1 95.69 228 VAL B N 1
ATOM 4474 C CA . VAL B 1 228 ? -11.484 -4.797 -1.134 1 95.69 228 VAL B CA 1
ATOM 4475 C C . VAL B 1 228 ? -10.219 -4.109 -1.651 1 95.69 228 VAL B C 1
ATOM 4477 O O . VAL B 1 228 ? -9.922 -2.979 -1.262 1 95.69 228 VAL B O 1
ATOM 4480 N N . GLN B 1 229 ? -9.445 -4.809 -2.432 1 94.81 229 GLN B N 1
ATOM 4481 C CA . GLN B 1 229 ? -8.273 -4.25 -3.096 1 94.81 229 GLN B CA 1
ATOM 4482 C C . GLN B 1 229 ? -8.438 -4.273 -4.613 1 94.81 229 GLN B C 1
ATOM 4484 O O . GLN B 1 229 ? -9.031 -5.207 -5.164 1 94.81 229 GLN B O 1
ATOM 4489 N N . ALA B 1 230 ? -7.961 -3.262 -5.273 1 96.69 230 ALA B N 1
ATOM 4490 C CA . ALA B 1 230 ? -8.039 -3.211 -6.73 1 96.69 230 ALA B CA 1
ATOM 4491 C C . ALA B 1 230 ? -6.664 -3.422 -7.359 1 96.69 230 ALA B C 1
ATOM 4493 O O . ALA B 1 230 ? -5.762 -2.602 -7.184 1 96.69 230 ALA B O 1
ATOM 4494 N N . PHE B 1 231 ? -6.504 -4.527 -8.023 1 95.5 231 PHE B N 1
ATOM 4495 C CA . PHE B 1 231 ? -5.305 -4.773 -8.812 1 95.5 231 PHE B CA 1
ATOM 4496 C C . PHE B 1 231 ? -5.52 -4.375 -10.266 1 95.5 231 PHE B C 1
ATOM 4498 O O . PHE B 1 231 ? -5.832 -5.223 -11.109 1 95.5 231 PHE B O 1
ATOM 4505 N N . ASN B 1 232 ? -5.344 -3.084 -10.531 1 96.94 232 ASN B N 1
ATOM 4506 C CA . ASN B 1 232 ? -5.543 -2.473 -11.844 1 96.94 232 ASN B CA 1
ATOM 4507 C C . ASN B 1 232 ? -4.223 -2.301 -12.594 1 96.94 232 ASN B C 1
ATOM 4509 O O . ASN B 1 232 ? -3.801 -1.176 -12.859 1 96.94 232 ASN B O 1
ATOM 4513 N N . MET B 1 233 ? -3.68 -3.396 -12.992 1 95.12 233 MET B N 1
ATOM 4514 C CA . MET B 1 233 ? -2.355 -3.4 -13.609 1 95.12 233 MET B CA 1
ATOM 4515 C C . MET B 1 233 ? -2.436 -3.014 -15.086 1 95.12 233 MET B C 1
ATOM 4517 O O . MET B 1 233 ? -1.48 -2.471 -15.641 1 95.12 233 MET B O 1
ATOM 4521 N N . TYR B 1 234 ? -3.574 -3.189 -15.695 1 95.25 234 TYR B N 1
ATOM 4522 C CA . TYR B 1 234 ? -3.707 -2.996 -17.141 1 95.25 234 TYR B CA 1
ATOM 4523 C C . TYR B 1 234 ? -4.691 -1.874 -17.453 1 95.25 234 TYR B C 1
ATOM 4525 O O . TYR B 1 234 ? -4.949 -1.572 -18.609 1 95.25 234 TYR B O 1
ATOM 4533 N N . GLY B 1 235 ? -5.312 -1.265 -16.438 1 95.62 235 GLY B N 1
ATOM 4534 C CA . GLY B 1 235 ? -6.148 -0.086 -16.609 1 95.62 235 GLY B CA 1
ATOM 4535 C C . GLY B 1 235 ? -7.551 -0.414 -17.078 1 95.62 235 GLY B C 1
ATOM 4536 O O . GLY B 1 235 ? -8.195 0.403 -17.734 1 95.62 235 GLY B O 1
ATOM 4537 N N . THR B 1 236 ? -8.016 -1.613 -16.766 1 96.5 236 THR B N 1
ATOM 4538 C CA . THR B 1 236 ? -9.312 -2.016 -17.297 1 96.5 236 THR B CA 1
ATOM 4539 C C . THR B 1 236 ? -10.406 -1.826 -16.25 1 96.5 236 THR B C 1
ATOM 4541 O O . THR B 1 236 ? -11.594 -1.962 -16.562 1 96.5 236 THR B O 1
ATOM 4544 N N . LEU B 1 237 ? -10.086 -1.538 -15.016 1 97.38 237 LEU B N 1
ATOM 4545 C CA . LEU B 1 237 ? -11.07 -1.33 -13.953 1 97.38 237 LEU B CA 1
ATOM 4546 C C . LEU B 1 237 ? -11.477 0.136 -13.875 1 97.38 237 LEU B C 1
ATOM 4548 O O . LEU B 1 237 ? -10.805 1.006 -14.43 1 97.38 237 LEU B O 1
ATOM 4552 N N . ASN B 1 238 ? -12.633 0.366 -13.219 1 96.5 238 ASN B N 1
ATOM 4553 C CA . ASN B 1 238 ? -12.992 1.714 -12.789 1 96.5 238 ASN B CA 1
ATOM 4554 C C . ASN B 1 238 ? -13.258 2.629 -13.977 1 96.5 238 ASN B C 1
ATOM 4556 O O . ASN B 1 238 ? -12.844 3.789 -13.984 1 96.5 238 ASN B O 1
ATOM 4560 N N . ARG B 1 239 ? -13.836 2.047 -15 1 94.75 239 ARG B N 1
ATOM 4561 C CA . ARG B 1 239 ? -14.125 2.799 -16.219 1 94.75 239 ARG B CA 1
ATOM 4562 C C . ARG B 1 239 ? -15.484 3.49 -16.125 1 94.75 239 ARG B C 1
ATOM 4564 O O . ARG B 1 239 ? -16.422 2.961 -15.523 1 94.75 239 ARG B O 1
ATOM 4571 N N . ASN B 1 240 ? -15.625 4.594 -16.812 1 94.5 240 ASN B N 1
ATOM 4572 C CA . ASN B 1 240 ? -16.875 5.336 -16.859 1 94.5 240 ASN B CA 1
ATOM 4573 C C . ASN B 1 240 ? -17.953 4.562 -17.625 1 94.5 240 ASN B C 1
ATOM 4575 O O . ASN B 1 240 ? -17.641 3.713 -18.469 1 94.5 240 ASN B O 1
ATOM 4579 N N . ALA B 1 241 ? -19.188 4.805 -17.266 1 95 241 ALA B N 1
ATOM 4580 C CA . ALA B 1 241 ? -20.344 4.422 -18.078 1 95 241 ALA B CA 1
ATOM 4581 C C . ALA B 1 241 ? -21.016 5.648 -18.672 1 95 241 ALA B C 1
ATOM 4583 O O . ALA B 1 241 ? -21.844 6.289 -18.031 1 95 241 ALA B O 1
ATOM 4584 N N . GLY B 1 242 ? -20.672 5.91 -19.875 1 92.88 242 GLY B N 1
ATOM 4585 C CA . GLY B 1 242 ? -21.141 7.18 -20.406 1 92.88 242 GLY B CA 1
ATOM 4586 C C . GLY B 1 242 ? -20.656 8.375 -19.594 1 92.88 242 GLY B C 1
ATOM 4587 O O . GLY B 1 242 ? -19.453 8.547 -19.375 1 92.88 242 GLY B O 1
ATOM 4588 N N . ARG B 1 243 ? -21.625 9.148 -19.031 1 92.5 243 ARG B N 1
ATOM 4589 C CA . ARG B 1 243 ? -21.297 10.344 -18.25 1 92.5 243 ARG B CA 1
ATOM 4590 C C . ARG B 1 243 ? -21.109 10.016 -16.781 1 92.5 243 ARG B C 1
ATOM 4592 O O . ARG B 1 243 ? -20.672 10.859 -15.992 1 92.5 243 ARG B O 1
ATOM 4599 N N . GLU B 1 244 ? -21.453 8.789 -16.453 1 92.81 244 GLU B N 1
ATOM 4600 C CA . GLU B 1 244 ? -21.312 8.383 -15.055 1 92.81 244 GLU B CA 1
ATOM 4601 C C . GLU B 1 244 ? -19.859 8.039 -14.719 1 92.81 244 GLU B C 1
ATOM 4603 O O . GLU B 1 244 ? -19.266 7.176 -15.367 1 92.81 244 GLU B O 1
ATOM 4608 N N . ARG B 1 245 ? -19.281 8.734 -13.758 1 90.81 245 ARG B N 1
ATOM 4609 C CA . ARG B 1 245 ? -17.906 8.516 -13.32 1 90.81 245 ARG B CA 1
ATOM 4610 C C . ARG B 1 245 ? -17.859 7.781 -11.992 1 90.81 245 ARG B C 1
ATOM 4612 O O . ARG B 1 245 ? -18.797 7.867 -11.195 1 90.81 245 ARG B O 1
ATOM 4619 N N . PRO B 1 246 ? -16.734 6.969 -11.844 1 90.44 246 PRO B N 1
ATOM 4620 C CA . PRO B 1 246 ? -16.578 6.344 -10.531 1 90.44 246 PRO B CA 1
ATOM 4621 C C . PRO B 1 246 ? -16.438 7.367 -9.406 1 90.44 246 PRO B C 1
ATOM 4623 O O . PRO B 1 246 ? -15.953 8.477 -9.641 1 90.44 246 PRO B O 1
ATOM 4626 N N . LEU B 1 247 ? -16.859 7.039 -8.281 1 83.69 247 LEU B N 1
ATOM 4627 C CA . LEU B 1 247 ? -16.719 7.895 -7.109 1 83.69 247 LEU B CA 1
ATOM 4628 C C . LEU B 1 247 ? -15.258 8.133 -6.781 1 83.69 247 LEU B C 1
ATOM 4630 O O . LEU B 1 247 ? -14.867 9.258 -6.438 1 83.69 247 LEU B O 1
ATOM 4634 N N . ILE B 1 248 ? -14.523 7.008 -6.906 1 87.06 248 ILE B N 1
ATOM 4635 C CA . ILE B 1 248 ? -13.094 7.062 -6.633 1 87.06 248 ILE B CA 1
ATOM 4636 C C . ILE B 1 248 ? -12.312 6.609 -7.867 1 87.06 248 ILE B C 1
ATOM 4638 O O . ILE B 1 248 ? -12.695 5.645 -8.531 1 87.06 248 ILE B O 1
ATOM 4642 N N . ASN B 1 249 ? -11.289 7.332 -8.117 1 88.31 249 ASN B N 1
ATOM 4643 C CA . ASN B 1 249 ? -10.422 6.926 -9.219 1 88.31 249 ASN B CA 1
ATOM 4644 C C . ASN B 1 249 ? -9.391 5.895 -8.766 1 88.31 249 ASN B C 1
ATOM 4646 O O . ASN B 1 249 ? -8.555 6.184 -7.906 1 88.31 249 ASN B O 1
ATOM 4650 N N . VAL B 1 250 ? -9.57 4.699 -9.273 1 92.94 250 VAL B N 1
ATOM 4651 C CA . VAL B 1 250 ? -8.578 3.648 -9.047 1 92.94 250 VAL B CA 1
ATOM 4652 C C . VAL B 1 250 ? -7.473 3.746 -10.102 1 92.94 250 VAL B C 1
ATOM 4654 O O . VAL B 1 250 ? -7.707 3.477 -11.281 1 92.94 250 VAL B O 1
ATOM 4657 N N . GLN B 1 251 ? -6.316 4.113 -9.68 1 92.12 251 GLN B N 1
ATOM 4658 C CA . GLN B 1 251 ? -5.211 4.355 -10.602 1 92.12 251 GLN B CA 1
ATOM 4659 C C . GLN B 1 251 ? -4.598 3.045 -11.078 1 92.12 251 GLN B C 1
ATOM 4661 O O . GLN B 1 251 ? -4.68 2.025 -10.398 1 92.12 251 GLN B O 1
ATOM 4666 N N . GLN B 1 252 ? -4.137 3.172 -12.312 1 95.88 252 GLN B N 1
ATOM 4667 C CA . GLN B 1 252 ? -3.363 2.039 -12.812 1 95.88 252 GLN B CA 1
ATOM 4668 C C . GLN B 1 252 ? -2.064 1.869 -12.031 1 95.88 252 GLN B C 1
ATOM 4670 O O . GLN B 1 252 ? -1.362 2.846 -11.766 1 95.88 252 GLN B O 1
ATOM 4675 N N . LEU B 1 253 ? -1.781 0.62 -11.617 1 96.5 253 LEU B N 1
ATOM 4676 C CA . LEU B 1 253 ? -0.572 0.332 -10.859 1 96.5 253 LEU B CA 1
ATOM 4677 C C . LEU B 1 253 ? 0.65 0.296 -11.766 1 96.5 253 LEU B C 1
ATOM 4679 O O . LEU B 1 253 ? 0.591 -0.251 -12.875 1 96.5 253 LEU B O 1
ATOM 4683 N N . PRO B 1 254 ? 1.731 0.957 -11.352 1 96.19 254 PRO B N 1
ATOM 4684 C CA . PRO B 1 254 ? 2.957 0.879 -12.156 1 96.19 254 PRO B CA 1
ATOM 4685 C C . PRO B 1 254 ? 3.617 -0.495 -12.086 1 96.19 254 PRO B C 1
ATOM 4687 O O . PRO B 1 254 ? 3.855 -1.019 -11 1 96.19 254 PRO B O 1
ATOM 4690 N N . MET B 1 255 ? 3.879 -1.056 -13.227 1 96.06 255 MET B N 1
ATOM 4691 C CA . MET B 1 255 ? 4.539 -2.355 -13.289 1 96.06 255 MET B CA 1
ATOM 4692 C C . MET B 1 255 ? 6.051 -2.205 -13.156 1 96.06 255 MET B C 1
ATOM 4694 O O . MET B 1 255 ? 6.617 -1.19 -13.562 1 96.06 255 MET B O 1
ATOM 4698 N N . PRO B 1 256 ? 6.672 -3.166 -12.57 1 96.44 256 PRO B N 1
ATOM 4699 C CA . PRO B 1 256 ? 8.125 -3.064 -12.414 1 96.44 256 PRO B CA 1
ATOM 4700 C C . PRO B 1 256 ? 8.883 -3.393 -13.703 1 96.44 256 PRO B C 1
ATOM 4702 O O . PRO B 1 256 ? 8.375 -4.137 -14.547 1 96.44 256 PRO B O 1
ATOM 4705 N N . THR B 1 257 ? 10.125 -2.865 -13.805 1 95.31 257 THR B N 1
ATOM 4706 C CA . THR B 1 257 ? 10.961 -3.105 -14.977 1 95.31 257 THR B CA 1
ATOM 4707 C C . THR B 1 257 ? 12.344 -3.594 -14.555 1 95.31 257 THR B C 1
ATOM 4709 O O . THR B 1 257 ? 13.117 -4.074 -15.391 1 95.31 257 THR B O 1
ATOM 4712 N N . ARG B 1 258 ? 12.625 -3.496 -13.289 1 95.31 258 ARG B N 1
ATOM 4713 C CA . ARG B 1 258 ? 13.953 -3.91 -12.867 1 95.31 258 ARG B CA 1
ATOM 4714 C C . ARG B 1 258 ? 13.93 -4.5 -11.461 1 95.31 258 ARG B C 1
ATOM 4716 O O . ARG B 1 258 ? 13.055 -4.164 -10.656 1 95.31 258 ARG B O 1
ATOM 4723 N N . PHE B 1 259 ? 14.906 -5.387 -11.195 1 96.56 259 PHE B N 1
ATOM 4724 C CA . PHE B 1 259 ? 15.141 -5.938 -9.859 1 96.56 259 PHE B CA 1
ATOM 4725 C C . PHE B 1 259 ? 16.109 -5.059 -9.078 1 96.56 259 PHE B C 1
ATOM 4727 O O . PHE B 1 259 ? 17.109 -4.598 -9.617 1 96.56 259 PHE B O 1
ATOM 4734 N N . TYR B 1 260 ? 15.742 -4.738 -7.84 1 95.62 260 TYR B N 1
ATOM 4735 C CA . TYR B 1 260 ? 16.672 -4.062 -6.941 1 95.62 260 TYR B CA 1
ATOM 4736 C C . TYR B 1 260 ? 17.5 -5.074 -6.16 1 95.62 260 TYR B C 1
ATOM 4738 O O . TYR B 1 260 ? 18.703 -4.863 -5.938 1 95.62 260 TYR B O 1
ATOM 4746 N N . ASN B 1 261 ? 16.844 -6.121 -5.738 1 95.75 261 ASN B N 1
ATOM 4747 C CA . ASN B 1 261 ? 17.516 -7.129 -4.922 1 95.75 261 ASN B CA 1
ATOM 4748 C C . ASN B 1 261 ? 16.766 -8.461 -4.961 1 95.75 261 ASN B C 1
ATOM 4750 O O . ASN B 1 261 ? 15.539 -8.492 -4.918 1 95.75 261 ASN B O 1
ATOM 4754 N N . ILE B 1 262 ? 17.484 -9.531 -5.176 1 97.56 262 ILE B N 1
ATOM 4755 C CA . ILE B 1 262 ? 17 -10.898 -5.035 1 97.56 262 ILE B CA 1
ATOM 4756 C C . ILE B 1 262 ? 17.859 -11.656 -4.023 1 97.56 262 ILE B C 1
ATOM 4758 O O . ILE B 1 262 ? 19.047 -11.891 -4.266 1 97.56 262 ILE B O 1
ATOM 4762 N N . GLY B 1 263 ? 17.297 -11.961 -2.873 1 97 263 GLY B N 1
ATOM 4763 C CA . GLY B 1 263 ? 18.109 -12.641 -1.871 1 97 263 GLY B CA 1
ATOM 4764 C C . GLY B 1 263 ? 17.297 -13.164 -0.704 1 97 263 GLY B C 1
ATOM 4765 O O . GLY B 1 263 ? 16.078 -12.945 -0.634 1 97 263 GLY B O 1
ATOM 4766 N N . PHE B 1 264 ? 17.984 -13.875 0.169 1 97.31 264 PHE B N 1
ATOM 4767 C CA . PHE B 1 264 ? 17.328 -14.453 1.338 1 97.31 264 PHE B CA 1
ATOM 4768 C C . PHE B 1 264 ? 16.828 -13.367 2.277 1 97.31 264 PHE B C 1
ATOM 4770 O O . PHE B 1 264 ? 17.5 -12.352 2.477 1 97.31 264 PHE B O 1
ATOM 4777 N N . LYS B 1 265 ? 15.578 -13.531 2.73 1 95.19 265 LYS B N 1
ATOM 4778 C CA . LYS B 1 265 ? 15.172 -12.75 3.895 1 95.19 265 LYS B CA 1
ATOM 4779 C C . LYS B 1 265 ? 16.172 -12.898 5.035 1 95.19 265 LYS B C 1
ATOM 4781 O O . LYS B 1 265 ? 16.609 -14.008 5.352 1 95.19 265 LYS B O 1
ATOM 4786 N N . PRO B 1 266 ? 16.594 -11.797 5.691 1 91.38 266 PRO B N 1
ATOM 4787 C CA . PRO B 1 266 ? 17.578 -11.898 6.77 1 91.38 266 PRO B CA 1
ATOM 4788 C C . PRO B 1 266 ? 17.172 -12.898 7.848 1 91.38 266 PRO B C 1
ATOM 4790 O O . PRO B 1 266 ? 16.062 -12.836 8.367 1 91.38 266 PRO B O 1
ATOM 4793 N N . GLY B 1 267 ? 18.094 -13.758 8.109 1 92.31 267 GLY B N 1
ATOM 4794 C CA . GLY B 1 267 ? 17.891 -14.75 9.156 1 92.31 267 GLY B CA 1
ATOM 4795 C C . GLY B 1 267 ? 17.047 -15.93 8.695 1 92.31 267 GLY B C 1
ATOM 4796 O O . GLY B 1 267 ? 16.781 -16.844 9.477 1 92.31 267 GLY B O 1
ATOM 4797 N N . SER B 1 268 ? 16.609 -15.906 7.469 1 95.62 268 SER B N 1
ATOM 4798 C CA . SER B 1 268 ? 15.758 -16.969 6.965 1 95.62 268 SER B CA 1
ATOM 4799 C C . SER B 1 268 ? 16.547 -17.938 6.09 1 95.62 268 SER B C 1
ATOM 4801 O O . SER B 1 268 ? 17.516 -17.547 5.434 1 95.62 268 SER B O 1
ATOM 4803 N N . ARG B 1 269 ? 16.125 -19.234 6.125 1 97.12 269 ARG B N 1
ATOM 4804 C CA . ARG B 1 269 ? 16.75 -20.266 5.301 1 97.12 269 ARG B CA 1
ATOM 4805 C C . ARG B 1 269 ? 15.75 -20.844 4.297 1 97.12 269 ARG B C 1
A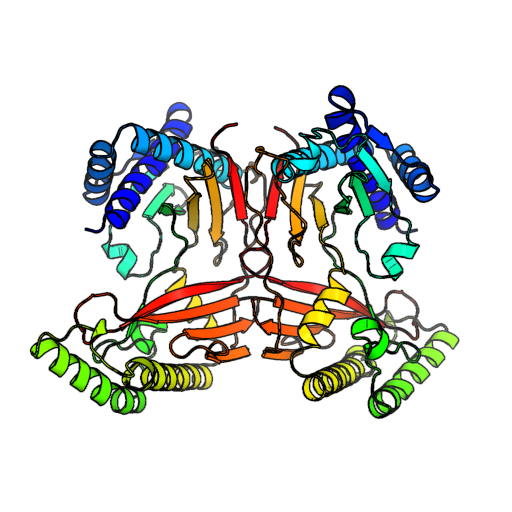TOM 4807 O O . ARG B 1 269 ? 16.078 -21.766 3.559 1 97.12 269 ARG B O 1
ATOM 4814 N N . ASN B 1 270 ? 14.562 -20.297 4.27 1 97.81 270 ASN B N 1
ATOM 4815 C CA . ASN B 1 270 ? 13.578 -20.875 3.359 1 97.81 270 ASN B CA 1
ATOM 4816 C C . ASN B 1 270 ? 12.766 -19.797 2.652 1 97.81 270 ASN B C 1
ATOM 4818 O O . ASN B 1 270 ? 11.773 -20.094 1.987 1 97.81 270 ASN B O 1
ATOM 4822 N N . THR B 1 271 ? 13.164 -18.484 2.834 1 97.75 271 THR B N 1
ATOM 4823 C CA . THR B 1 271 ? 12.406 -17.391 2.244 1 97.75 271 THR B CA 1
ATOM 4824 C C . THR B 1 271 ? 13.32 -16.469 1.441 1 97.75 271 THR B C 1
ATOM 4826 O O . THR B 1 271 ? 14.375 -16.062 1.923 1 97.75 271 THR B O 1
ATOM 4829 N N . VAL B 1 272 ? 12.898 -16.234 0.239 1 97.81 272 VAL B N 1
ATOM 4830 C CA . VAL B 1 272 ? 13.602 -15.297 -0.641 1 97.81 272 VAL B CA 1
ATOM 4831 C C . VAL B 1 272 ? 12.758 -14.039 -0.836 1 97.81 27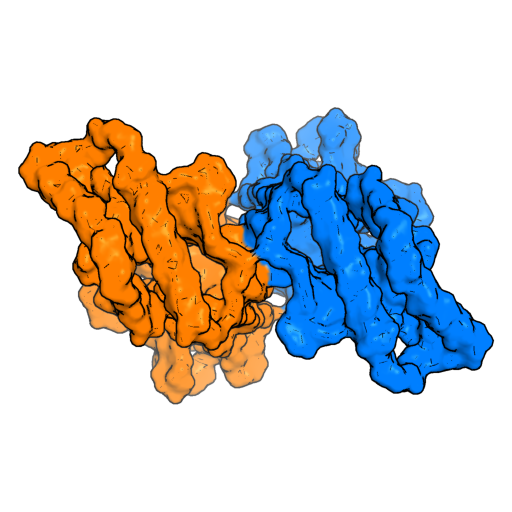2 VAL B C 1
ATOM 4833 O O . VAL B 1 272 ? 11.539 -14.125 -1.005 1 97.81 272 VAL B O 1
ATOM 4836 N N . LEU B 1 273 ? 13.406 -12.891 -0.742 1 97.69 273 LEU B N 1
ATOM 4837 C CA . LEU B 1 273 ? 12.773 -11.617 -1.058 1 97.69 273 LEU B CA 1
ATOM 4838 C C . LEU B 1 273 ? 13.203 -11.117 -2.432 1 97.69 273 LEU B C 1
ATOM 4840 O O . LEU B 1 273 ? 14.383 -11.195 -2.779 1 97.69 27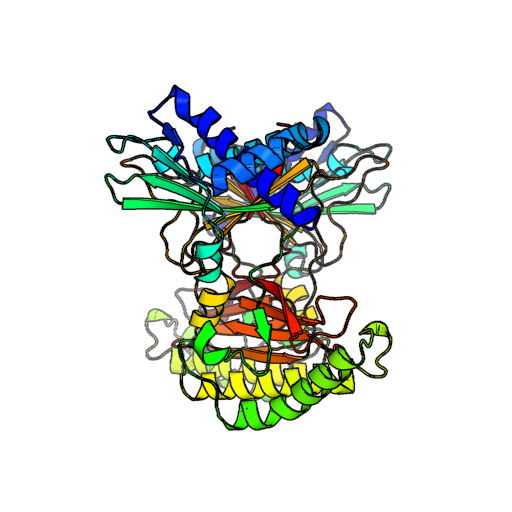3 LEU B O 1
ATOM 4844 N N . VAL B 1 274 ? 12.258 -10.719 -3.203 1 97.88 274 VAL B N 1
ATOM 4845 C CA . VAL B 1 274 ? 12.5 -10.117 -4.512 1 97.88 274 VAL B CA 1
ATOM 4846 C C . VAL B 1 274 ? 12 -8.672 -4.52 1 97.88 274 VAL B C 1
ATOM 4848 O O . VAL B 1 274 ? 10.797 -8.43 -4.582 1 97.88 274 VAL B O 1
ATOM 4851 N N . ALA B 1 275 ? 12.906 -7.723 -4.441 1 97.62 275 ALA B N 1
ATOM 4852 C CA . ALA B 1 275 ? 12.57 -6.301 -4.465 1 97.62 275 ALA B CA 1
ATOM 4853 C C . ALA B 1 275 ? 12.672 -5.734 -5.879 1 97.62 275 ALA B C 1
ATOM 4855 O O . ALA B 1 275 ? 13.695 -5.914 -6.551 1 97.62 275 ALA B O 1
ATOM 4856 N N . LEU B 1 276 ? 11.641 -5.117 -6.316 1 97.94 276 LEU B N 1
ATOM 4857 C CA . LEU B 1 276 ? 11.555 -4.551 -7.656 1 97.94 276 LEU B CA 1
ATOM 4858 C C . LEU B 1 276 ? 11.289 -3.049 -7.594 1 97.94 276 LEU B C 1
ATOM 4860 O O . LEU B 1 276 ? 10.945 -2.518 -6.539 1 97.94 276 LEU B O 1
ATOM 4864 N N . ASP B 1 277 ? 11.516 -2.365 -8.688 1 96.44 277 ASP B N 1
ATOM 4865 C CA . ASP B 1 277 ? 11.148 -0.953 -8.758 1 96.44 277 ASP B CA 1
ATOM 4866 C C . ASP B 1 277 ? 9.633 -0.774 -8.734 1 96.44 277 ASP B C 1
ATOM 4868 O O . ASP B 1 277 ? 8.891 -1.753 -8.641 1 96.44 277 ASP B O 1
ATOM 4872 N N . ASN B 1 278 ? 9.219 0.45 -8.523 1 96.06 278 ASN B N 1
ATOM 4873 C CA . ASN B 1 278 ? 7.82 0.864 -8.5 1 96.06 278 ASN B CA 1
ATOM 4874 C C . ASN B 1 278 ? 7.086 0.3 -7.289 1 96.06 278 ASN B C 1
ATOM 4876 O O . ASN B 1 278 ? 5.883 0.049 -7.348 1 96.06 278 ASN B O 1
ATOM 4880 N N . GLY B 1 279 ? 7.863 -0.022 -6.32 1 96.5 279 GLY B N 1
ATOM 4881 C CA . GLY B 1 279 ? 7.285 -0.265 -5.008 1 96.5 279 GLY B CA 1
ATOM 4882 C C . GLY B 1 279 ? 6.949 -1.725 -4.762 1 96.5 279 GLY B C 1
ATOM 4883 O O . GLY B 1 279 ? 6.375 -2.07 -3.729 1 96.5 279 GLY B O 1
ATOM 4884 N N . TRP B 1 280 ? 7.355 -2.65 -5.66 1 97.5 280 TRP B N 1
ATOM 4885 C CA . TRP B 1 280 ? 6.961 -4.047 -5.523 1 97.5 280 TRP B CA 1
ATOM 4886 C C . TRP B 1 280 ? 8.031 -4.852 -4.793 1 97.5 280 TRP B C 1
ATOM 4888 O O . TRP B 1 280 ? 9.219 -4.746 -5.117 1 97.5 280 TRP B O 1
ATOM 4898 N N . THR B 1 281 ? 7.672 -5.551 -3.812 1 97.62 281 THR B N 1
ATOM 4899 C CA . THR B 1 281 ? 8.523 -6.547 -3.174 1 97.62 281 THR B CA 1
ATOM 4900 C C . THR B 1 281 ? 7.742 -7.824 -2.889 1 97.62 281 THR B C 1
ATOM 4902 O O . THR B 1 281 ? 6.641 -7.773 -2.338 1 97.62 281 THR B O 1
ATOM 4905 N N . ILE B 1 282 ? 8.305 -8.906 -3.266 1 96.25 282 ILE B N 1
ATOM 4906 C CA . ILE B 1 282 ? 7.645 -10.203 -3.154 1 96.25 282 ILE B CA 1
ATOM 4907 C C . ILE B 1 282 ? 8.438 -11.109 -2.215 1 96.25 282 ILE B C 1
ATOM 4909 O O . ILE B 1 282 ? 9.672 -11.141 -2.271 1 96.25 282 ILE B O 1
ATOM 4913 N N . SER B 1 283 ? 7.73 -11.781 -1.358 1 96.06 283 SER B N 1
ATOM 4914 C CA . SER B 1 283 ? 8.312 -12.805 -0.494 1 96.06 283 SER B CA 1
ATOM 4915 C C . SER B 1 283 ? 7.93 -14.203 -0.964 1 96.06 283 SER B C 1
ATOM 4917 O O . SER B 1 283 ? 6.75 -14.5 -1.161 1 96.06 283 SER B O 1
ATOM 4919 N N . LEU B 1 284 ? 8.906 -15.023 -1.215 1 96.38 284 LEU B N 1
ATOM 4920 C CA . LEU B 1 284 ? 8.727 -16.406 -1.648 1 96.38 284 LEU B CA 1
ATOM 4921 C C . LEU B 1 284 ? 9.25 -17.375 -0.6 1 96.38 284 LEU B C 1
ATOM 4923 O O . LEU B 1 284 ? 10.461 -17.578 -0.492 1 96.38 284 LEU B O 1
ATOM 4927 N N . ARG B 1 285 ? 8.398 -17.969 0.162 1 96 285 ARG B N 1
ATOM 4928 C CA . ARG B 1 285 ? 8.781 -18.984 1.152 1 96 285 ARG B CA 1
ATOM 4929 C C . ARG B 1 285 ? 8.562 -20.391 0.619 1 96 285 ARG B C 1
ATOM 4931 O O . ARG B 1 285 ? 7.434 -20.766 0.292 1 96 285 ARG B O 1
ATOM 4938 N N . ILE B 1 286 ? 9.578 -21.172 0.549 1 96.69 286 ILE B N 1
ATOM 4939 C CA . ILE B 1 286 ? 9.484 -22.531 0.013 1 96.69 286 ILE B CA 1
ATOM 4940 C C . ILE B 1 286 ? 9.148 -23.5 1.138 1 96.69 286 ILE B C 1
ATOM 4942 O O . ILE B 1 286 ? 9.602 -23.328 2.271 1 96.69 286 ILE B O 1
ATOM 4946 N N . HIS B 1 287 ? 8.281 -24.422 0.878 1 94.75 287 HIS B N 1
ATOM 4947 C CA . HIS B 1 287 ? 7.926 -25.406 1.886 1 94.75 287 HIS B CA 1
ATOM 4948 C C . HIS B 1 287 ? 7.355 -26.672 1.242 1 94.75 287 HIS B C 1
ATOM 4950 O O . HIS B 1 287 ? 7.02 -26.672 0.056 1 94.75 287 HIS B O 1
ATOM 4956 N N . ASN B 1 288 ? 7.426 -27.75 2.012 1 92.81 288 ASN B N 1
ATOM 4957 C CA . ASN B 1 288 ? 6.727 -28.984 1.644 1 92.81 288 ASN B CA 1
ATOM 4958 C C . ASN B 1 288 ? 5.242 -28.906 1.977 1 92.81 288 ASN B C 1
ATOM 4960 O O . ASN B 1 288 ? 4.871 -28.594 3.111 1 92.81 288 ASN B O 1
ATOM 4964 N N . ALA B 1 289 ? 4.398 -29.156 1.03 1 82.38 289 ALA B N 1
ATOM 4965 C CA . ALA B 1 289 ? 2.971 -28.875 1.173 1 82.38 289 ALA B CA 1
ATOM 4966 C C . ALA B 1 289 ? 2.27 -30 1.943 1 82.38 289 ALA B C 1
ATOM 4968 O O . ALA B 1 289 ? 1.116 -29.844 2.355 1 82.38 289 ALA B O 1
ATOM 4969 N N . ARG B 1 290 ? 3.018 -31.078 2.197 1 86.12 290 ARG B N 1
ATOM 4970 C CA . ARG B 1 290 ? 2.381 -32.219 2.828 1 86.12 290 ARG B CA 1
ATOM 4971 C C . ARG B 1 290 ? 3.201 -32.719 4.016 1 86.12 290 ARG B C 1
ATOM 4973 O O . ARG B 1 290 ? 4.332 -32.281 4.223 1 86.12 290 ARG B O 1
ATOM 4980 N N . THR B 1 291 ? 2.461 -33.531 4.777 1 91.62 291 THR B N 1
ATOM 4981 C CA . THR B 1 291 ? 3.152 -34.188 5.875 1 91.62 291 THR B CA 1
ATOM 4982 C C . THR B 1 291 ? 4.234 -35.125 5.348 1 91.62 291 THR B C 1
ATOM 4984 O O . THR B 1 291 ? 5.344 -35.188 5.887 1 91.62 291 THR B O 1
ATOM 4987 N N . GLU B 1 292 ? 3.869 -35.812 4.301 1 93.94 292 GLU B N 1
ATOM 4988 C CA . GLU B 1 292 ? 4.812 -36.719 3.645 1 93.94 292 GLU B CA 1
ATOM 4989 C C . GLU B 1 292 ? 5.738 -35.938 2.701 1 93.94 292 GLU B C 1
ATOM 4991 O O . GLU B 1 292 ? 5.363 -34.906 2.168 1 93.94 292 GLU B O 1
ATOM 4996 N N . VAL B 1 293 ? 6.867 -36.562 2.484 1 95.5 293 VAL B N 1
ATOM 4997 C CA . VAL B 1 293 ? 7.82 -35.938 1.57 1 95.5 293 VAL B CA 1
ATOM 4998 C C . VAL B 1 293 ? 7.27 -35.969 0.146 1 95.5 293 VAL B C 1
ATOM 5000 O O . VAL B 1 293 ? 6.773 -37 -0.306 1 95.5 293 VAL B O 1
ATOM 5003 N N . GLU B 1 294 ? 7.289 -34.844 -0.493 1 94.06 294 GLU B N 1
ATOM 5004 C CA . GLU B 1 294 ? 6.949 -34.719 -1.907 1 94.06 294 GLU B CA 1
ATOM 5005 C C . GLU B 1 294 ? 8.141 -34.219 -2.721 1 94.06 294 GLU B C 1
ATOM 5007 O O . GLU B 1 294 ? 8.875 -33.312 -2.271 1 94.06 294 GLU B O 1
ATOM 5012 N N . PRO B 1 295 ? 8.344 -34.844 -3.895 1 94.81 295 PRO B N 1
ATOM 5013 C CA . PRO B 1 295 ? 9.438 -34.375 -4.738 1 94.81 295 PRO B CA 1
ATOM 5014 C C . PRO B 1 295 ? 9.086 -33.062 -5.477 1 94.81 295 PRO B C 1
ATOM 5016 O O . PRO B 1 295 ? 9.352 -32.938 -6.676 1 94.81 295 PRO B O 1
ATOM 5019 N N . SER B 1 296 ? 8.453 -32.219 -4.852 1 94.69 296 SER B N 1
ATOM 5020 C CA . SER B 1 296 ? 8.062 -30.875 -5.27 1 94.69 296 SER B CA 1
ATOM 5021 C C . SER B 1 296 ? 7.852 -29.953 -4.066 1 94.69 296 SER B C 1
ATOM 5023 O O . SER B 1 296 ? 7.305 -30.375 -3.047 1 94.69 296 SER B O 1
ATOM 5025 N N . LEU B 1 297 ? 8.367 -28.859 -4.195 1 95.75 297 LEU B N 1
ATOM 5026 C CA . LEU B 1 297 ? 8.219 -27.891 -3.113 1 95.75 297 LEU B CA 1
ATOM 5027 C C . LEU B 1 297 ? 7.422 -26.672 -3.572 1 95.75 297 LEU B C 1
ATOM 5029 O O . LEU B 1 297 ? 7.547 -26.25 -4.719 1 95.75 297 LEU B O 1
ATOM 5033 N N . LYS B 1 298 ? 6.617 -26.172 -2.668 1 93.5 298 LYS B N 1
ATOM 5034 C CA . LYS B 1 298 ? 5.699 -25.078 -3.002 1 93.5 298 LYS B CA 1
ATOM 5035 C C . LYS B 1 298 ? 6.199 -23.75 -2.453 1 93.5 298 LYS B C 1
ATOM 5037 O O . LYS B 1 298 ? 6.777 -23.703 -1.364 1 93.5 298 LYS B O 1
ATOM 5042 N N . PHE B 1 299 ? 5.98 -22.688 -3.273 1 94.19 299 PHE B N 1
ATOM 5043 C CA . PHE B 1 299 ? 6.211 -21.328 -2.775 1 94.19 299 PHE B CA 1
ATOM 5044 C C . PHE B 1 299 ? 4.949 -20.766 -2.129 1 94.19 299 PHE B C 1
ATOM 5046 O O . PHE B 1 299 ? 3.869 -20.812 -2.719 1 94.19 299 PHE B O 1
ATOM 5053 N N . ASP B 1 300 ? 5.09 -20.344 -0.929 1 91.44 300 ASP B N 1
ATOM 5054 C CA . ASP B 1 300 ? 4.125 -19.406 -0.36 1 91.44 300 ASP B CA 1
ATOM 5055 C C . ASP B 1 300 ? 4.492 -17.969 -0.707 1 91.44 300 ASP B C 1
ATOM 5057 O O . ASP B 1 300 ? 5.496 -17.438 -0.222 1 91.44 300 ASP B O 1
ATOM 5061 N N . VAL B 1 301 ? 3.686 -17.375 -1.565 1 92.88 301 VAL B N 1
ATOM 5062 C CA . VAL B 1 301 ? 4.031 -16.062 -2.111 1 92.88 301 VAL B CA 1
ATOM 5063 C C . VAL B 1 301 ? 3.23 -14.977 -1.4 1 92.88 301 VAL B C 1
ATOM 5065 O O . VAL B 1 301 ? 2.012 -15.102 -1.248 1 92.88 301 VAL B O 1
ATOM 5068 N N . GLN B 1 302 ? 3.924 -13.914 -0.942 1 92.38 302 GLN B N 1
ATOM 5069 C CA . GLN B 1 302 ? 3.293 -12.766 -0.311 1 92.38 302 GLN B CA 1
ATOM 5070 C C . GLN B 1 302 ? 3.84 -11.461 -0.882 1 92.38 302 GLN B C 1
ATOM 5072 O O . GLN B 1 302 ? 5.012 -11.375 -1.251 1 92.38 302 GLN B O 1
ATOM 5077 N N . LEU B 1 303 ? 2.947 -10.484 -0.932 1 93.5 303 LEU B N 1
ATOM 5078 C CA . LEU B 1 303 ? 3.414 -9.141 -1.231 1 93.5 303 LEU B CA 1
ATOM 5079 C C . LEU B 1 303 ? 3.893 -8.438 0.034 1 93.5 303 LEU B C 1
ATOM 5081 O O . LEU B 1 303 ? 3.152 -8.336 1.015 1 93.5 303 LEU B O 1
ATOM 5085 N N . VAL B 1 304 ? 5.133 -7.934 0 1 95.19 304 VAL B N 1
ATOM 5086 C CA . VAL B 1 304 ? 5.688 -7.273 1.18 1 95.19 304 VAL B CA 1
ATOM 5087 C C . VAL B 1 304 ? 5.879 -5.785 0.9 1 95.19 304 VAL B C 1
ATOM 5089 O O . VAL B 1 304 ? 6.078 -4.996 1.824 1 95.19 304 VAL B O 1
ATOM 5092 N N . GLY B 1 305 ? 5.848 -5.414 -0.285 1 96.31 305 GLY B N 1
ATOM 5093 C CA . GLY B 1 305 ? 5.844 -4.043 -0.771 1 96.31 305 GLY B CA 1
ATOM 5094 C C . GLY B 1 305 ? 4.918 -3.834 -1.956 1 96.31 305 GLY B C 1
ATOM 5095 O O . GLY B 1 305 ? 4.852 -4.676 -2.854 1 96.31 305 GLY B O 1
ATOM 5096 N N . VAL B 1 306 ? 4.227 -2.762 -1.905 1 97.19 306 VAL B N 1
ATOM 5097 C CA . VAL B 1 306 ? 3.295 -2.449 -2.984 1 97.19 306 VAL B CA 1
ATOM 5098 C C . VAL B 1 306 ? 3.328 -0.951 -3.279 1 97.19 306 VAL B C 1
ATOM 5100 O O . VAL B 1 306 ? 3.744 -0.155 -2.434 1 97.19 306 VAL B O 1
ATOM 5103 N N . PRO B 1 307 ? 2.955 -0.611 -4.543 1 96.44 307 PRO B N 1
ATOM 5104 C CA . PRO B 1 307 ? 2.768 0.821 -4.785 1 96.44 307 PRO B CA 1
ATOM 5105 C C . PRO B 1 307 ? 1.702 1.437 -3.879 1 96.44 307 PRO B C 1
ATOM 5107 O O . PRO B 1 307 ? 0.681 0.803 -3.602 1 96.44 307 PRO B O 1
ATOM 5110 N N . PRO B 1 308 ? 1.951 2.676 -3.469 1 92.19 308 PRO B N 1
ATOM 5111 C CA . PRO B 1 308 ? 0.953 3.33 -2.621 1 92.19 308 PRO B CA 1
ATOM 5112 C C . PRO B 1 308 ? -0.385 3.529 -3.332 1 92.19 308 PRO B C 1
ATOM 5114 O O . PRO B 1 308 ? -1.41 3.74 -2.678 1 92.19 308 PRO B O 1
ATOM 5117 N N . LEU B 1 309 ? -0.361 3.414 -4.602 1 91.31 309 LEU B N 1
ATOM 5118 C CA . LEU B 1 309 ? -1.549 3.627 -5.418 1 91.31 309 LEU B CA 1
ATOM 5119 C C . LEU B 1 309 ? -2.5 2.438 -5.316 1 91.31 309 LEU B C 1
ATOM 5121 O O . LEU B 1 309 ? -3.646 2.514 -5.762 1 91.31 309 LEU B O 1
ATOM 5125 N N . LEU B 1 310 ? -2.014 1.344 -4.75 1 93.94 310 LEU B N 1
ATOM 5126 C CA . LEU B 1 310 ? -2.896 0.194 -4.594 1 93.94 310 LEU B CA 1
ATOM 5127 C C . LEU B 1 310 ? -4.105 0.55 -3.734 1 93.94 310 LEU B C 1
ATOM 5129 O O . LEU B 1 310 ? -3.963 0.868 -2.553 1 93.94 310 LEU B O 1
ATOM 5133 N N . TYR B 1 311 ? -5.223 0.497 -4.395 1 94.06 311 TYR B N 1
ATOM 5134 C CA . TYR B 1 311 ? -6.465 0.81 -3.695 1 94.06 311 TYR B CA 1
ATOM 5135 C C . TYR B 1 311 ? -6.809 -0.275 -2.68 1 94.06 311 TYR B C 1
ATOM 5137 O O . TYR B 1 311 ? -6.738 -1.467 -2.99 1 94.06 311 TYR B O 1
ATOM 5145 N N . SER B 1 312 ? -7.102 0.132 -1.542 1 90.75 312 SER B N 1
ATOM 5146 C CA . SER B 1 312 ? -7.559 -0.759 -0.481 1 90.75 312 SER B CA 1
ATOM 5147 C C . SER B 1 312 ? -8.648 -0.105 0.357 1 90.75 312 SER B C 1
ATOM 5149 O O . SER B 1 312 ? -8.578 1.087 0.662 1 90.75 312 SER B O 1
ATOM 5151 N N . HIS B 1 313 ? -9.688 -0.869 0.644 1 91.88 313 HIS B N 1
ATOM 5152 C CA . HIS B 1 313 ? -10.836 -0.369 1.397 1 91.88 313 HIS B CA 1
ATOM 5153 C C . HIS B 1 313 ? -11.367 -1.43 2.354 1 91.88 313 HIS B C 1
ATOM 5155 O O . HIS B 1 313 ? -11.602 -2.572 1.951 1 91.88 313 HIS B O 1
ATOM 5161 N N . PHE B 1 314 ? -11.5 -1.064 3.609 1 90.12 314 PHE B N 1
ATOM 5162 C CA . PHE B 1 314 ? -12.125 -1.924 4.605 1 90.12 314 PHE B CA 1
ATOM 5163 C C . PHE B 1 314 ? -13.57 -1.501 4.848 1 90.12 314 PHE B C 1
ATOM 5165 O O . PHE B 1 314 ? -13.828 -0.387 5.309 1 90.12 314 PHE B O 1
ATOM 5172 N N . GLU B 1 315 ? -14.453 -2.355 4.516 1 91.25 315 GLU B N 1
ATOM 5173 C CA . GLU B 1 315 ? -15.883 -2.072 4.66 1 91.25 315 GLU B CA 1
ATOM 5174 C C . GLU B 1 315 ? -16.5 -2.902 5.781 1 91.25 315 GLU B C 1
ATOM 5176 O O . GLU B 1 315 ? -16.469 -4.133 5.742 1 91.25 315 GLU B O 1
ATOM 5181 N N . PRO B 1 316 ? -17.031 -2.24 6.773 1 89.19 316 PRO B N 1
ATOM 5182 C CA . PRO B 1 316 ? -17.703 -3.004 7.828 1 89.19 316 PRO B CA 1
ATOM 5183 C C . PRO B 1 316 ? -18.969 -3.703 7.332 1 89.19 316 PRO B C 1
ATOM 5185 O O . PRO B 1 316 ? -19.609 -3.229 6.391 1 89.19 316 PRO B O 1
ATOM 5188 N N . TRP B 1 317 ? -19.219 -4.859 7.98 1 92.62 317 TRP B N 1
ATOM 5189 C CA . TRP B 1 317 ? -20.422 -5.605 7.613 1 92.62 317 TRP B CA 1
ATOM 5190 C C . TRP B 1 317 ? -21.672 -4.875 8.07 1 92.62 317 TRP B C 1
ATOM 5192 O O . TRP B 1 317 ? -22.703 -4.879 7.375 1 92.62 317 TRP B O 1
ATOM 5202 N N . ASP B 1 318 ? -21.516 -4.316 9.32 1 80.62 318 ASP B N 1
ATOM 5203 C CA . ASP B 1 318 ? -22.656 -3.676 9.953 1 80.62 318 ASP B CA 1
ATOM 5204 C C . ASP B 1 318 ? -22.672 -2.174 9.68 1 80.62 318 ASP B C 1
ATOM 5206 O O . ASP B 1 318 ? -21.656 -1.498 9.867 1 80.62 318 ASP B O 1
ATOM 5210 N N . THR B 1 319 ? -23.562 -1.69 8.734 1 63.44 319 THR B N 1
ATOM 5211 C CA . THR B 1 319 ? -23.641 -0.259 8.469 1 63.44 319 THR B CA 1
ATOM 5212 C C . THR B 1 319 ? -24.516 0.428 9.516 1 63.44 319 THR B C 1
ATOM 5214 O O . THR B 1 319 ? -25.453 -0.179 10.055 1 63.44 319 THR B O 1
#